Protein AF-A0A1Y2AWW1-F1 (afdb_monomer_lite)

Radius of gyration: 38.5 Å; chains: 1; bounding box: 68×60×125 Å

Organism: NCBI:txid329046

pLDDT: mean 71.38, std 15.57, range [36.16, 94.69]

Foldseek 3Di:
DQQQDPPDPVSLVVVALVVVVVCVVPVVPAAQKKWKAFQLQWIWIWGADPVRWIWTWGDDRQKIFIATADPSRDGDDHTPDIARFPFPCALDGRRSRNNSQCDQSHVQPQNFDQVDQFRKGWGDFAFDPLWTWIKTWHWDQDPRPRGIMIIIGIHTLSVVQVVQQVVQVVPQFDKKKWKAFLQQQATSYIVVGWRQADPVSHGGDHLCRTPDLVSVQVQVVLCVVPNDPDDSSVSSNVQLVQQCPDPPPNGKDWDWDQTPNFIWIWIWHWDADPNTIMIMIMITGPVRVVVVVVVVVVVVVVVVVVVVVVVVVVVVVVVVVVVVVVVVVVVVVVCVVVVPPVVVPPDPPDPPDDDVVVVVVVVVVVVVVVVVVVVVVVVVVVPPPDDD

Secondary structure (DSSP, 8-state):
--SS-TTSHHHHHHHHHHHHHHHHHTGGG--SEEEEE-TT--EEEEEE-TTS-EEEEEEETTEEEEEEE-TTS-EEEEEEEEE---TTSBTTB-TT-HHHHHBTT-TT---B-TT-TT-EEEPPPEEETTEEEEEEEEEEE-TTT--EEEEEEEEEHHHHHHHHHHHHHHSSS-EEEEEEETTT--EEEEESPP--B-TTSSSBPPGGGS--HHHHHHHHHHHHHH-SSS-HHHHHHHHHHHHHH--STTTEEEEEEEETTEEEEEEEEEEEETTEEEEEEEEEEHHHHHHHHHHHHHHHHHHHHHHHHHHHHHHHHHHHHHHHHHHHHHHHHHHHHTT-THHHHS--SS--S--HHHHHHHHHHHHHHHHHHHHHHHHHHHHSS---

Sequence (388 aa):
TNQLSASTPERKNKTMRQMLTLLNHHLDISVDIFYVTVPDGEVNGYTYTVNGTLQLWDQKGLTLSTYNCDGNGYAFGAPVSVTTDEGNKTPQMPGNNHTLDYGIGGMSGTNLNYSDPNSTGMSKIRPWGGRIFKTSVGIAINEVTNEKVIVGADLSMGFLAKQLSDISNTIPSPLFVGVIGAVSGRMLASSPANNLLSADKTRMLDAWELDSIHVLDFSSYLNETYGTQMGYLAKVQNLVADLSAMQVDGGSRFSYRNVGGVDWILKVKSIIYGGKALLLLTYMDLQAFQKQVQETSDRTGYAMLGIILAFVTAGCLFAIVITRQLDVVARQIDMLKNLKFSEVLDKESGVKKRSFVFELAKLQEAFHEMVTVFAKTLKTNQSARPCL

Structure (mmCIF, N/CA/C/O backbone):
data_AF-A0A1Y2AWW1-F1
#
_entry.id   AF-A0A1Y2AWW1-F1
#
loop_
_atom_site.group_PDB
_atom_site.id
_atom_site.type_symbol
_atom_site.label_atom_id
_atom_site.label_alt_id
_atom_site.label_comp_id
_atom_site.label_asym_id
_atom_site.label_entity_id
_atom_site.label_seq_id
_atom_site.pdbx_PDB_ins_code
_atom_site.Cartn_x
_atom_site.Cartn_y
_atom_site.Cartn_z
_atom_site.occupancy
_atom_site.B_iso_or_equiv
_atom_site.auth_seq_id
_atom_site.auth_comp_id
_atom_site.auth_asym_id
_atom_site.auth_atom_id
_atom_site.pdbx_PDB_model_num
ATOM 1 N N . THR A 1 1 ? 41.710 -7.102 -8.813 1.00 47.66 1 THR A N 1
ATOM 2 C CA . THR A 1 1 ? 40.758 -7.761 -9.739 1.00 47.66 1 THR A CA 1
ATOM 3 C C . THR A 1 1 ? 39.355 -7.391 -9.323 1.00 47.66 1 THR A C 1
ATOM 5 O O . THR A 1 1 ? 39.042 -7.511 -8.148 1.00 47.66 1 THR A O 1
ATOM 8 N N . ASN A 1 2 ? 38.553 -6.878 -10.252 1.00 42.34 2 ASN A N 1
ATOM 9 C CA . ASN A 1 2 ? 37.267 -6.241 -9.975 1.00 42.34 2 ASN A CA 1
ATOM 10 C C . ASN A 1 2 ? 36.228 -7.259 -9.452 1.00 42.34 2 ASN A C 1
ATOM 12 O O . ASN A 1 2 ? 35.772 -8.110 -10.216 1.00 42.34 2 ASN A O 1
ATOM 16 N N . GLN A 1 3 ? 35.934 -7.252 -8.146 1.00 41.19 3 GLN A N 1
ATOM 17 C CA . GLN A 1 3 ? 35.200 -8.344 -7.478 1.00 41.19 3 GLN A CA 1
ATOM 18 C C . GLN A 1 3 ? 33.670 -8.199 -7.489 1.00 41.19 3 GLN A C 1
ATOM 20 O O . GLN A 1 3 ? 32.987 -9.136 -7.083 1.00 41.19 3 GLN A O 1
ATOM 25 N N . LEU A 1 4 ? 33.143 -7.066 -7.956 1.00 44.16 4 LEU A N 1
ATOM 26 C CA . LEU A 1 4 ? 31.711 -6.744 -7.954 1.00 44.16 4 LEU A CA 1
ATOM 27 C C . LEU A 1 4 ? 31.228 -6.336 -9.356 1.00 44.16 4 LEU A C 1
ATOM 29 O O . LEU A 1 4 ? 30.537 -5.341 -9.514 1.00 44.16 4 LEU A O 1
ATOM 33 N N . SER A 1 5 ? 31.645 -7.091 -10.372 1.00 45.97 5 SER A N 1
ATOM 34 C CA . SER A 1 5 ? 31.274 -6.888 -11.778 1.00 45.97 5 SER A CA 1
ATOM 35 C C . SER A 1 5 ? 30.227 -7.918 -12.204 1.00 45.97 5 SER A C 1
ATOM 37 O O . SER A 1 5 ? 30.381 -9.100 -11.903 1.00 45.97 5 SER A O 1
ATOM 39 N N . ALA A 1 6 ? 29.207 -7.504 -12.957 1.00 51.00 6 ALA A N 1
ATOM 40 C CA . ALA A 1 6 ? 28.147 -8.383 -13.467 1.00 51.00 6 ALA A CA 1
ATOM 41 C C . ALA A 1 6 ? 28.558 -9.217 -14.701 1.00 51.00 6 ALA A C 1
ATOM 43 O O . ALA A 1 6 ? 27.715 -9.840 -15.342 1.00 51.00 6 ALA A O 1
ATOM 44 N N . SER A 1 7 ? 29.851 -9.262 -15.039 1.00 52.44 7 SER A N 1
ATOM 45 C CA . SER A 1 7 ? 30.352 -9.897 -16.265 1.00 52.44 7 SER A CA 1
ATOM 46 C C . SER A 1 7 ? 30.200 -11.419 -16.313 1.00 52.44 7 SER A C 1
ATOM 48 O O . SER A 1 7 ? 30.356 -12.016 -17.375 1.00 52.44 7 SER A O 1
ATOM 50 N N . THR A 1 8 ? 29.929 -12.062 -15.173 1.00 58.47 8 THR A N 1
ATOM 51 C CA . THR A 1 8 ? 29.796 -13.522 -15.055 1.00 58.47 8 THR A CA 1
ATOM 52 C C . THR A 1 8 ? 28.680 -13.887 -14.071 1.00 58.47 8 THR A C 1
ATOM 54 O O . THR A 1 8 ? 28.479 -13.158 -13.091 1.00 58.47 8 THR A O 1
ATOM 57 N N . PRO A 1 9 ? 27.971 -15.011 -14.282 1.00 54.47 9 PRO A N 1
ATOM 58 C CA . PRO A 1 9 ? 26.944 -15.503 -13.359 1.00 54.47 9 PRO A CA 1
ATOM 59 C C . PRO A 1 9 ? 27.430 -15.648 -11.907 1.00 54.47 9 PRO A C 1
ATOM 61 O O . PRO A 1 9 ? 26.719 -15.286 -10.970 1.00 54.47 9 PRO A O 1
ATOM 64 N N . GLU A 1 10 ? 28.668 -16.105 -11.693 1.00 57.31 10 GLU A N 1
ATOM 65 C CA . GLU A 1 10 ? 29.236 -16.297 -10.354 1.00 57.31 10 GLU A CA 1
ATOM 66 C C . GLU A 1 10 ? 29.357 -14.982 -9.576 1.00 57.31 10 GLU A C 1
ATOM 68 O O . GLU A 1 10 ? 29.098 -14.935 -8.370 1.00 57.31 10 GLU A O 1
ATOM 73 N N . ARG A 1 11 ? 29.734 -13.895 -10.256 1.00 60.41 11 ARG A N 1
ATOM 74 C CA . ARG A 1 11 ? 29.880 -12.584 -9.615 1.00 60.41 11 ARG A CA 1
ATOM 75 C C . ARG A 1 11 ? 28.532 -11.942 -9.306 1.00 60.41 11 ARG A C 1
ATOM 77 O O . ARG A 1 11 ? 28.386 -11.406 -8.210 1.00 60.41 11 ARG A O 1
ATOM 84 N N . LYS A 1 12 ? 27.541 -12.083 -10.198 1.00 56.47 12 LYS A N 1
ATOM 85 C CA . LYS A 1 12 ? 26.146 -11.678 -9.932 1.00 56.47 12 LYS A CA 1
ATOM 86 C C . LYS A 1 12 ? 25.620 -12.348 -8.655 1.00 56.47 12 LYS A C 1
ATOM 88 O O . LYS A 1 12 ? 25.144 -11.671 -7.745 1.00 56.47 12 LYS A O 1
ATOM 93 N N . ASN A 1 13 ? 25.832 -13.660 -8.527 1.00 54.72 13 ASN A N 1
ATOM 94 C CA . ASN A 1 13 ? 25.431 -14.433 -7.349 1.00 54.72 13 ASN A CA 1
ATOM 95 C C . ASN A 1 13 ? 26.113 -13.981 -6.052 1.00 54.72 13 ASN A C 1
ATOM 97 O O . ASN A 1 13 ? 25.472 -13.938 -5.001 1.00 54.72 13 ASN A O 1
ATOM 101 N N . LYS A 1 14 ? 27.403 -13.627 -6.095 1.00 57.53 14 LYS A N 1
ATOM 102 C CA . LYS A 1 14 ? 28.127 -13.141 -4.910 1.00 57.53 14 LYS A CA 1
ATOM 103 C C . LYS A 1 14 ? 27.547 -11.820 -4.394 1.00 57.53 14 LYS A C 1
ATOM 105 O O . LYS A 1 14 ? 27.292 -11.708 -3.196 1.00 57.53 14 LYS A O 1
ATOM 110 N N . THR A 1 15 ? 27.309 -10.857 -5.284 1.00 54.19 15 THR A N 1
ATOM 111 C CA . THR A 1 15 ? 26.721 -9.555 -4.933 1.00 54.19 15 THR A CA 1
ATOM 112 C C . THR A 1 15 ? 25.302 -9.713 -4.384 1.00 54.19 15 THR A C 1
ATOM 114 O O . THR A 1 15 ? 24.985 -9.147 -3.339 1.00 54.19 15 THR A O 1
ATOM 117 N N . MET A 1 16 ? 24.481 -10.565 -5.009 1.00 57.72 16 MET A N 1
ATOM 118 C CA . MET A 1 16 ? 23.129 -10.861 -4.523 1.00 57.72 16 MET A CA 1
ATOM 119 C C . MET A 1 16 ? 23.111 -11.467 -3.118 1.00 57.72 16 MET A C 1
ATOM 121 O O . MET A 1 16 ? 22.308 -11.054 -2.286 1.00 57.72 16 MET A O 1
ATOM 125 N N . ARG A 1 17 ? 24.010 -12.416 -2.820 1.00 59.22 17 ARG A N 1
ATOM 126 C CA . ARG A 1 17 ? 24.103 -13.020 -1.479 1.00 59.22 17 ARG A CA 1
ATOM 127 C C . ARG A 1 17 ? 24.438 -11.986 -0.407 1.00 59.22 17 ARG A C 1
ATOM 129 O O . ARG A 1 17 ? 23.871 -12.031 0.675 1.00 59.22 17 ARG A O 1
ATOM 136 N N . GLN A 1 18 ? 25.337 -11.049 -0.701 1.00 55.97 18 GLN A N 1
ATOM 137 C CA . GLN A 1 18 ? 25.715 -10.002 0.253 1.00 55.97 18 GLN A CA 1
ATOM 138 C C . GLN A 1 18 ? 24.551 -9.048 0.550 1.00 55.97 18 GLN A C 1
ATOM 140 O O . GLN A 1 18 ? 24.323 -8.707 1.709 1.00 55.97 18 GLN A O 1
ATOM 145 N N . MET A 1 19 ? 23.781 -8.673 -0.475 1.00 53.44 19 MET A N 1
ATOM 146 C CA . MET A 1 19 ? 22.587 -7.837 -0.313 1.00 53.44 19 MET A CA 1
ATOM 147 C C . MET A 1 19 ? 21.456 -8.577 0.419 1.00 53.44 19 MET A C 1
ATOM 149 O O . MET A 1 19 ? 20.794 -7.984 1.267 1.00 53.44 19 MET A O 1
ATOM 153 N N . LEU A 1 20 ? 21.286 -9.883 0.178 1.00 55.97 20 LEU A N 1
ATOM 154 C CA . LEU A 1 20 ? 20.327 -10.712 0.914 1.00 55.97 20 LEU A CA 1
ATOM 155 C C . LEU A 1 20 ? 20.684 -10.830 2.401 1.00 55.97 20 LEU A C 1
ATOM 157 O O . LEU A 1 20 ? 19.805 -10.700 3.247 1.00 55.97 20 LEU A O 1
ATOM 161 N N . THR A 1 21 ? 21.959 -11.046 2.739 1.00 54.44 21 THR A N 1
ATOM 162 C CA . THR A 1 21 ? 22.403 -11.100 4.142 1.00 54.44 21 THR A CA 1
ATOM 163 C C . THR A 1 21 ? 22.095 -9.796 4.877 1.00 54.44 21 THR A C 1
ATOM 165 O O . THR A 1 21 ? 21.658 -9.835 6.026 1.00 54.44 21 THR A O 1
ATOM 168 N N . LEU A 1 22 ? 22.271 -8.649 4.213 1.00 51.09 22 LEU A N 1
ATOM 169 C CA . LEU A 1 22 ? 21.924 -7.340 4.769 1.00 51.09 22 LEU A CA 1
ATOM 170 C C . LEU A 1 22 ? 20.410 -7.199 4.992 1.00 51.09 22 LEU A C 1
ATOM 172 O O . LEU A 1 22 ? 19.985 -6.712 6.035 1.00 51.09 22 LEU A O 1
ATOM 176 N N . LEU A 1 23 ? 19.593 -7.677 4.051 1.00 50.53 23 LEU A N 1
ATOM 177 C CA . LEU A 1 23 ? 18.135 -7.660 4.172 1.00 50.53 23 LEU A CA 1
ATOM 178 C C . LEU A 1 23 ? 17.633 -8.583 5.292 1.00 50.53 23 LEU A C 1
ATOM 180 O O . LEU A 1 23 ? 16.772 -8.184 6.066 1.00 50.53 23 LEU A O 1
ATOM 184 N N . ASN A 1 24 ? 18.223 -9.775 5.429 1.00 52.03 24 ASN A N 1
ATOM 185 C CA . ASN A 1 24 ? 17.940 -10.695 6.534 1.00 52.03 24 ASN A CA 1
ATOM 186 C C . ASN A 1 24 ? 18.280 -10.072 7.902 1.00 52.03 24 ASN A C 1
ATOM 188 O O . ASN A 1 24 ? 17.609 -10.332 8.896 1.00 52.03 24 ASN A O 1
ATOM 192 N N . HIS A 1 25 ? 19.318 -9.233 7.955 1.00 47.97 25 HIS A N 1
ATOM 193 C CA . HIS A 1 25 ? 19.727 -8.535 9.173 1.00 47.97 25 HIS A CA 1
ATOM 194 C C . HIS A 1 25 ? 18.792 -7.375 9.560 1.00 47.97 25 HIS A C 1
ATOM 196 O O . HIS A 1 25 ? 18.709 -7.038 10.736 1.00 47.97 25 HIS A O 1
ATOM 202 N N . HIS A 1 26 ? 18.073 -6.799 8.592 1.00 50.28 26 HIS A N 1
ATOM 203 C CA . HIS A 1 26 ? 17.179 -5.647 8.762 1.00 50.28 26 HIS A CA 1
ATOM 204 C C . HIS A 1 26 ? 15.711 -5.988 8.455 1.00 50.28 26 HIS A C 1
ATOM 206 O O . HIS A 1 26 ? 14.955 -5.147 7.963 1.00 50.28 26 HIS A O 1
ATOM 212 N N . LEU A 1 27 ? 15.303 -7.240 8.704 1.00 52.34 27 LEU A N 1
ATOM 213 C CA . LEU A 1 27 ? 13.955 -7.722 8.385 1.00 52.34 27 LEU A CA 1
ATOM 214 C C . LEU A 1 27 ? 12.847 -6.898 9.053 1.00 52.34 27 LEU A C 1
ATOM 216 O O . LEU A 1 27 ? 11.768 -6.733 8.487 1.00 52.34 27 LEU A O 1
ATOM 220 N N . ASP A 1 28 ? 13.135 -6.346 10.227 1.00 43.84 28 ASP A N 1
ATOM 221 C CA . ASP A 1 28 ? 12.260 -5.502 11.039 1.00 43.84 28 ASP A CA 1
ATOM 222 C C . ASP A 1 28 ? 11.876 -4.170 10.374 1.00 43.84 28 ASP A C 1
ATOM 224 O O . ASP A 1 28 ? 10.830 -3.606 10.689 1.00 43.84 28 ASP A O 1
ATOM 228 N N . ILE A 1 29 ? 12.683 -3.695 9.424 1.00 43.72 29 ILE A N 1
ATOM 229 C CA . ILE A 1 29 ? 12.462 -2.447 8.675 1.00 43.72 29 ILE A CA 1
ATOM 230 C C . ILE A 1 29 ? 12.348 -2.675 7.160 1.00 43.72 29 ILE A C 1
ATOM 232 O O . ILE A 1 29 ? 12.337 -1.720 6.380 1.00 43.72 29 ILE A O 1
ATOM 236 N N . SER A 1 30 ? 12.306 -3.938 6.731 1.00 50.59 30 SER A N 1
ATOM 237 C CA . SER A 1 30 ? 12.472 -4.307 5.327 1.00 50.59 30 SER A CA 1
ATOM 238 C C . SER A 1 30 ? 11.196 -4.173 4.490 1.00 50.59 30 SER A C 1
ATOM 240 O O . SER A 1 30 ? 10.072 -4.398 4.934 1.00 50.59 30 SER A O 1
ATOM 242 N N . VAL A 1 31 ? 11.414 -3.772 3.241 1.00 59.28 31 VAL A N 1
ATOM 243 C CA . VAL A 1 31 ? 10.439 -3.700 2.148 1.00 59.28 31 VAL A CA 1
ATOM 244 C C . VAL A 1 31 ? 10.227 -5.093 1.529 1.00 59.28 31 VAL A C 1
ATOM 246 O O . VAL A 1 31 ? 11.100 -5.953 1.634 1.00 59.28 31 VAL A O 1
ATOM 249 N N . ASP A 1 32 ? 9.100 -5.338 0.852 1.00 63.84 32 ASP A N 1
ATOM 250 C CA . ASP A 1 32 ? 8.760 -6.681 0.336 1.00 63.84 32 ASP A CA 1
ATOM 251 C C . ASP A 1 32 ? 9.650 -7.154 -0.815 1.00 63.84 32 ASP A C 1
ATOM 253 O O . ASP A 1 32 ? 9.656 -8.345 -1.143 1.00 63.84 32 ASP A O 1
ATOM 257 N N . ILE A 1 33 ? 10.337 -6.223 -1.478 1.00 72.75 33 ILE A N 1
ATOM 258 C CA . ILE A 1 33 ? 11.240 -6.512 -2.588 1.00 72.75 33 ILE A CA 1
ATOM 259 C C . ILE A 1 33 ? 12.457 -5.618 -2.482 1.00 72.75 33 ILE A C 1
ATOM 261 O O . ILE A 1 33 ? 12.336 -4.403 -2.322 1.00 72.75 33 ILE A O 1
ATOM 265 N N . PHE A 1 34 ? 13.616 -6.221 -2.691 1.00 70.25 34 PHE A N 1
ATOM 266 C CA . PHE A 1 34 ? 14.835 -5.510 -3.020 1.00 70.25 34 PHE A CA 1
ATOM 267 C C . PHE A 1 34 ? 15.403 -6.081 -4.314 1.00 70.25 34 PHE A C 1
ATOM 269 O O . PHE A 1 34 ? 15.515 -7.302 -4.461 1.00 70.25 34 PHE A O 1
ATOM 276 N N . TYR A 1 35 ? 15.780 -5.214 -5.247 1.00 72.50 35 TYR A N 1
ATOM 277 C CA . TYR A 1 35 ? 16.356 -5.649 -6.511 1.00 72.50 35 TYR A CA 1
ATOM 278 C C . TYR A 1 35 ? 17.385 -4.657 -7.047 1.00 72.50 35 TYR A C 1
ATOM 280 O O . TYR A 1 35 ? 17.417 -3.478 -6.691 1.00 72.50 35 TYR A O 1
ATOM 288 N N . VAL A 1 36 ? 18.222 -5.159 -7.945 1.00 69.81 36 VAL A N 1
ATOM 289 C CA . VAL A 1 36 ? 19.193 -4.384 -8.703 1.00 69.81 36 VAL A CA 1
ATOM 290 C C . VAL A 1 36 ? 18.906 -4.563 -10.185 1.00 69.81 36 VAL A C 1
ATOM 292 O O . VAL A 1 36 ? 18.670 -5.680 -10.647 1.00 69.81 36 VAL A O 1
ATOM 295 N N . THR A 1 37 ? 18.953 -3.463 -10.929 1.00 73.75 37 THR A N 1
ATOM 296 C CA . THR A 1 37 ? 18.946 -3.475 -12.392 1.00 73.75 37 THR A CA 1
ATOM 297 C C . THR A 1 37 ? 20.300 -3.009 -12.909 1.00 73.75 37 THR A C 1
ATOM 299 O O . THR A 1 37 ? 20.827 -1.981 -12.475 1.00 73.75 37 THR A O 1
ATOM 302 N N . VAL A 1 38 ? 20.873 -3.766 -13.838 1.00 69.81 38 VAL A N 1
ATOM 303 C CA . VAL A 1 38 ? 22.119 -3.403 -14.533 1.00 69.81 38 VAL A CA 1
ATOM 304 C C . VAL A 1 38 ? 21.813 -2.648 -15.832 1.00 69.81 38 VAL A C 1
ATOM 306 O O . VAL A 1 38 ? 20.698 -2.770 -16.334 1.00 69.81 38 VAL A O 1
ATOM 309 N N . PRO A 1 39 ? 22.768 -1.898 -16.416 1.00 60.31 39 PRO A N 1
ATOM 310 C CA . PRO A 1 39 ? 22.520 -1.078 -17.607 1.00 60.31 39 PRO A CA 1
ATOM 311 C C . PRO A 1 39 ? 21.840 -1.806 -18.778 1.00 60.31 39 PRO A C 1
ATOM 313 O O . PRO A 1 39 ? 20.981 -1.212 -19.426 1.00 60.31 39 PRO A O 1
ATOM 316 N N . ASP A 1 40 ? 22.116 -3.099 -18.981 1.00 64.19 40 ASP A N 1
ATOM 317 C CA . ASP A 1 40 ? 21.489 -3.921 -20.033 1.00 64.19 40 ASP A CA 1
ATOM 318 C C . ASP A 1 40 ? 20.005 -4.268 -19.775 1.00 64.19 40 ASP A C 1
ATOM 320 O O . ASP A 1 40 ? 19.351 -4.887 -20.612 1.00 64.19 40 ASP A O 1
ATOM 324 N N . GLY A 1 41 ? 19.446 -3.844 -18.638 1.00 68.94 41 GLY A N 1
ATOM 325 C CA . GLY A 1 41 ? 18.030 -3.983 -18.302 1.00 68.94 41 GLY A CA 1
ATOM 326 C C . GLY A 1 41 ? 17.680 -5.238 -17.513 1.00 68.94 41 GLY A C 1
ATOM 327 O O . GLY A 1 41 ? 16.508 -5.420 -17.193 1.00 68.94 41 GLY A O 1
ATOM 328 N N . GLU A 1 42 ? 18.664 -6.074 -17.174 1.00 80.69 42 GLU A N 1
ATOM 329 C CA . GLU A 1 42 ? 18.438 -7.284 -16.381 1.00 80.69 42 GLU A CA 1
ATOM 330 C C . GLU A 1 42 ? 18.131 -6.938 -14.921 1.00 80.69 42 GLU A C 1
ATOM 332 O O . GLU A 1 42 ? 18.872 -6.174 -14.295 1.00 80.69 42 GLU A O 1
ATOM 337 N N . VAL A 1 43 ? 17.076 -7.538 -14.365 1.00 81.44 43 VAL A N 1
ATOM 338 C CA . VAL A 1 43 ? 16.746 -7.455 -12.939 1.00 81.44 43 VAL A CA 1
ATOM 339 C C . VAL A 1 43 ? 17.219 -8.686 -12.171 1.00 81.44 43 VAL A C 1
ATOM 341 O O . VAL A 1 43 ? 17.101 -9.820 -12.627 1.00 81.44 43 VAL A O 1
ATOM 344 N N . ASN A 1 44 ? 17.756 -8.452 -10.979 1.00 77.50 44 ASN A N 1
ATOM 345 C CA . ASN A 1 44 ? 18.185 -9.484 -10.047 1.00 77.50 44 ASN A CA 1
ATOM 346 C C . ASN A 1 44 ? 17.792 -9.058 -8.634 1.00 77.50 44 ASN A C 1
ATOM 348 O O . ASN A 1 44 ? 18.112 -7.944 -8.219 1.00 77.50 44 ASN A O 1
ATOM 352 N N . GLY A 1 45 ? 17.089 -9.901 -7.887 1.00 77.75 45 GLY A N 1
ATOM 353 C CA . GLY A 1 45 ? 16.575 -9.487 -6.585 1.00 77.75 45 GLY A CA 1
ATOM 354 C C . GLY A 1 45 ? 15.804 -10.563 -5.851 1.00 77.75 45 GLY A C 1
ATOM 355 O O . GLY A 1 45 ? 15.709 -11.699 -6.302 1.00 77.75 45 GLY A O 1
ATOM 356 N N . TYR A 1 46 ? 15.243 -10.187 -4.710 1.00 75.75 46 TYR A N 1
ATOM 357 C CA . TYR A 1 46 ? 14.424 -11.071 -3.898 1.00 75.75 46 TYR A CA 1
ATOM 358 C C . TYR A 1 46 ? 13.110 -10.402 -3.538 1.00 75.75 46 TYR A C 1
ATOM 360 O O . TYR A 1 46 ? 13.059 -9.193 -3.315 1.00 75.75 46 TYR A O 1
ATOM 368 N N . THR A 1 47 ? 12.066 -11.214 -3.425 1.00 77.62 47 THR A N 1
ATOM 369 C CA . THR A 1 47 ? 10.767 -10.800 -2.906 1.00 77.62 47 THR A CA 1
ATOM 370 C C . THR A 1 47 ? 10.264 -11.769 -1.852 1.00 77.62 47 THR A C 1
ATOM 372 O O . THR A 1 47 ? 10.435 -12.982 -1.980 1.00 77.62 47 THR A O 1
ATOM 375 N N . TYR A 1 48 ? 9.583 -11.251 -0.836 1.00 73.38 48 TYR A N 1
ATOM 376 C CA . TYR A 1 48 ? 8.756 -12.077 0.030 1.00 73.38 48 TYR A CA 1
ATOM 377 C C . TYR A 1 48 ? 7.353 -12.236 -0.540 1.00 73.38 48 TYR A C 1
ATOM 379 O O . TYR A 1 48 ? 6.706 -11.300 -1.018 1.00 73.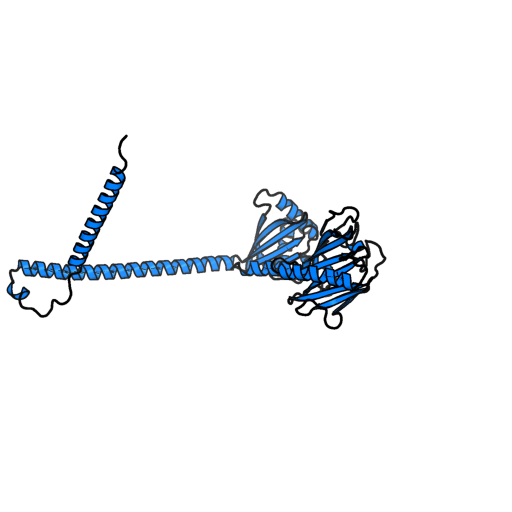38 48 TYR A O 1
ATOM 387 N N . THR A 1 49 ? 6.840 -13.460 -0.479 1.00 70.06 49 THR A N 1
ATOM 388 C CA . THR A 1 49 ? 5.443 -13.718 -0.788 1.00 70.06 49 THR A CA 1
ATOM 389 C C . THR A 1 49 ? 4.525 -13.251 0.341 1.00 70.06 49 THR A C 1
ATOM 391 O O . THR A 1 49 ? 4.966 -13.067 1.469 1.00 70.06 49 THR A O 1
ATOM 394 N N . VAL A 1 50 ? 3.222 -13.123 0.065 1.00 58.12 50 VAL A N 1
ATOM 395 C CA . VAL A 1 50 ? 2.203 -12.816 1.094 1.00 58.12 50 VAL A CA 1
ATOM 396 C C . VAL A 1 50 ? 2.222 -13.814 2.258 1.00 58.12 50 VAL A C 1
ATOM 398 O O . VAL A 1 50 ? 1.866 -13.461 3.376 1.00 58.12 50 VAL A O 1
ATOM 401 N N . ASN A 1 51 ? 2.678 -15.041 1.999 1.00 64.56 51 ASN A N 1
ATOM 402 C CA . ASN A 1 51 ? 2.785 -16.110 2.989 1.00 64.56 51 ASN A CA 1
ATOM 403 C C . ASN A 1 51 ? 4.164 -16.147 3.678 1.00 64.56 51 ASN A C 1
ATOM 405 O O . ASN A 1 51 ? 4.456 -17.089 4.406 1.00 64.56 51 ASN A O 1
ATOM 409 N N . GLY A 1 52 ? 5.035 -15.168 3.415 1.00 67.31 52 GLY A N 1
ATOM 410 C CA . GLY A 1 52 ? 6.386 -15.095 3.975 1.00 67.31 52 GLY A CA 1
ATOM 411 C C . GLY A 1 52 ? 7.422 -15.994 3.291 1.00 67.31 52 GLY A C 1
ATOM 412 O O . GLY A 1 52 ? 8.565 -16.038 3.729 1.00 67.31 52 GLY A O 1
ATOM 413 N N . THR A 1 53 ? 7.077 -16.699 2.209 1.00 76.69 53 THR A N 1
ATOM 414 C CA . THR A 1 53 ? 8.058 -17.470 1.420 1.00 76.69 53 THR A CA 1
ATOM 415 C C . THR A 1 53 ? 8.945 -16.531 0.612 1.00 76.69 53 THR A C 1
ATOM 417 O O . THR A 1 53 ? 8.417 -15.679 -0.097 1.00 76.69 53 THR A O 1
ATOM 420 N N . LEU A 1 54 ? 10.262 -16.705 0.679 1.00 78.81 54 LEU A N 1
ATOM 421 C CA . LEU A 1 54 ? 11.227 -15.948 -0.114 1.00 78.81 54 LEU A CA 1
ATOM 422 C C . LEU A 1 54 ? 11.272 -16.468 -1.561 1.00 78.81 54 LEU A C 1
ATOM 424 O O . LEU A 1 54 ? 11.268 -17.679 -1.793 1.00 78.81 54 LEU A O 1
ATOM 428 N N . GLN A 1 55 ? 11.333 -15.557 -2.526 1.00 84.94 55 GLN A N 1
ATOM 429 C CA . GLN A 1 55 ? 11.507 -15.859 -3.942 1.00 84.94 55 GLN A CA 1
ATOM 430 C C . GLN A 1 55 ? 12.660 -15.052 -4.536 1.00 84.94 55 GLN A C 1
ATOM 432 O O . GLN A 1 55 ? 12.811 -13.871 -4.233 1.00 84.94 55 GLN A O 1
ATOM 437 N N . LEU A 1 56 ? 13.443 -15.692 -5.402 1.00 85.00 56 LEU A N 1
ATOM 438 C CA . LEU A 1 56 ? 14.528 -15.087 -6.168 1.00 85.00 56 LEU A CA 1
ATOM 439 C C . LEU A 1 56 ? 14.014 -14.675 -7.546 1.00 85.00 56 LEU A C 1
ATOM 441 O O . LEU A 1 56 ? 13.353 -15.466 -8.220 1.00 85.00 56 LEU A O 1
ATOM 445 N N . TRP A 1 57 ? 14.370 -13.473 -7.980 1.00 84.94 57 TRP A N 1
ATOM 446 C CA . TRP A 1 57 ? 14.252 -13.015 -9.360 1.00 84.94 57 TRP A CA 1
ATOM 447 C C . TRP A 1 57 ? 15.622 -13.036 -10.008 1.00 84.94 57 TRP A C 1
ATOM 449 O O . TRP A 1 57 ? 16.558 -12.413 -9.504 1.00 84.94 57 TRP A O 1
ATOM 459 N N . ASP A 1 58 ? 15.711 -13.740 -11.126 1.00 84.94 58 ASP A N 1
ATOM 460 C CA . ASP A 1 58 ? 16.915 -13.836 -11.935 1.00 84.94 58 ASP A CA 1
ATOM 461 C C . ASP A 1 58 ? 16.538 -13.601 -13.395 1.00 84.94 58 ASP A C 1
ATOM 463 O O . ASP A 1 58 ? 15.675 -14.290 -13.954 1.00 84.94 58 ASP A O 1
ATOM 467 N N . GLN A 1 59 ? 17.163 -12.596 -13.999 1.00 83.69 59 GLN A N 1
ATOM 468 C CA . GLN A 1 59 ? 16.984 -12.271 -15.401 1.00 83.69 59 GLN A CA 1
ATOM 469 C C . GLN A 1 59 ? 18.273 -12.510 -16.171 1.00 83.69 59 GLN A C 1
ATOM 471 O O . GLN A 1 59 ? 19.337 -11.981 -15.842 1.00 83.69 59 GLN A O 1
ATOM 476 N N . LYS A 1 60 ? 18.135 -13.249 -17.272 1.00 78.88 60 LYS A N 1
ATOM 477 C CA . LYS A 1 60 ? 19.192 -13.455 -18.257 1.00 78.88 60 LYS A CA 1
ATOM 478 C C . LYS A 1 60 ? 18.710 -12.967 -19.616 1.00 78.88 60 LYS A C 1
ATOM 480 O O . LYS A 1 60 ? 17.767 -13.525 -20.186 1.00 78.88 60 LYS A O 1
ATOM 485 N N . GLY A 1 61 ? 19.351 -11.924 -20.141 1.00 79.19 61 GLY A N 1
ATOM 486 C CA . GLY A 1 61 ? 18.849 -11.213 -21.314 1.00 79.19 61 GLY A CA 1
ATOM 487 C C . GLY A 1 61 ? 17.443 -10.667 -21.050 1.00 79.19 61 GLY A C 1
ATOM 488 O O . GLY A 1 61 ? 17.240 -9.907 -20.112 1.00 79.19 61 GLY A O 1
ATOM 489 N N . LEU A 1 62 ? 16.458 -11.080 -21.849 1.00 80.81 62 LEU A N 1
ATOM 490 C CA . LEU A 1 62 ? 15.051 -10.672 -21.698 1.00 80.81 62 LEU A CA 1
ATOM 491 C C . LEU A 1 62 ? 14.186 -11.732 -21.001 1.00 80.81 62 LEU A C 1
ATOM 493 O O . LEU A 1 62 ? 12.982 -11.546 -20.863 1.00 80.81 62 LEU A O 1
ATOM 497 N N . THR A 1 63 ? 14.776 -12.847 -20.558 1.00 85.75 63 THR A N 1
ATOM 498 C CA . THR A 1 63 ? 14.048 -13.897 -19.833 1.00 85.75 63 THR A CA 1
ATOM 499 C C . THR A 1 63 ? 14.143 -13.654 -18.334 1.00 85.75 63 THR A C 1
ATOM 501 O O . THR A 1 63 ? 15.203 -13.871 -17.746 1.00 85.75 63 THR A O 1
ATOM 504 N N . LEU A 1 64 ? 13.041 -13.226 -17.719 1.00 87.25 64 LEU A N 1
ATOM 505 C CA . LEU A 1 64 ? 12.905 -13.085 -16.272 1.00 87.25 64 LEU A CA 1
ATOM 506 C C . LEU A 1 64 ? 12.309 -14.366 -15.687 1.00 87.25 64 LEU A C 1
ATOM 508 O O . LEU A 1 64 ? 11.212 -14.777 -16.064 1.00 87.25 64 LEU A O 1
ATOM 512 N N . SER A 1 65 ? 13.028 -14.981 -14.753 1.00 88.75 65 SER A N 1
ATOM 513 C CA . SER A 1 65 ? 12.596 -16.175 -14.029 1.00 88.75 65 SER A CA 1
ATOM 514 C C . SER A 1 65 ? 12.452 -15.882 -12.538 1.00 88.75 65 SER A C 1
ATOM 516 O O . SER A 1 65 ? 13.280 -15.196 -11.939 1.00 88.75 65 SER A O 1
ATOM 518 N N . THR A 1 66 ? 11.410 -16.434 -11.923 1.00 88.81 66 THR A N 1
ATOM 519 C CA . THR A 1 66 ? 11.181 -16.368 -10.476 1.00 88.81 66 THR A CA 1
ATOM 520 C C . THR A 1 66 ? 11.273 -17.765 -9.884 1.00 88.81 66 THR A C 1
ATOM 522 O O . THR A 1 66 ? 10.639 -18.685 -10.394 1.00 88.81 66 THR A O 1
ATOM 525 N N . TYR A 1 67 ? 12.018 -17.930 -8.795 1.00 89.12 67 TYR A N 1
ATOM 526 C CA . TYR A 1 67 ? 12.229 -19.208 -8.110 1.00 89.12 67 TYR A CA 1
ATOM 527 C C . TYR A 1 67 ? 11.812 -19.103 -6.648 1.00 89.12 67 TYR A C 1
ATOM 529 O O . TYR A 1 67 ? 11.991 -18.053 -6.040 1.00 89.12 67 TYR A O 1
ATOM 537 N N . ASN A 1 68 ? 11.307 -20.187 -6.060 1.00 88.81 68 ASN A N 1
ATOM 538 C CA . ASN A 1 68 ? 11.200 -20.267 -4.602 1.00 88.81 68 ASN A CA 1
ATOM 539 C C . ASN A 1 68 ? 12.593 -20.466 -3.993 1.00 88.81 68 ASN A C 1
ATOM 541 O O . ASN A 1 68 ? 13.436 -21.138 -4.592 1.00 88.81 68 ASN A O 1
ATOM 545 N N . CYS A 1 69 ? 12.817 -19.906 -2.804 1.00 83.44 69 CYS A N 1
ATOM 546 C CA . CYS A 1 69 ? 14.087 -20.007 -2.092 1.00 83.44 69 CYS A CA 1
ATOM 547 C C . CYS A 1 69 ? 14.007 -20.885 -0.842 1.00 83.44 69 CYS A C 1
ATOM 549 O O . CYS A 1 69 ? 13.000 -20.888 -0.132 1.00 83.44 69 CYS A O 1
ATOM 551 N N . ASP A 1 70 ? 15.091 -21.606 -0.562 1.00 78.25 70 ASP A N 1
ATOM 552 C CA . ASP A 1 70 ? 15.268 -22.340 0.686 1.00 78.25 70 ASP A CA 1
ATOM 553 C C . ASP A 1 70 ? 15.535 -21.379 1.863 1.00 78.25 70 ASP A C 1
ATOM 555 O O . ASP A 1 70 ? 15.631 -20.160 1.696 1.00 78.25 70 ASP A O 1
ATOM 559 N N . GLY A 1 71 ? 15.679 -21.923 3.076 1.00 69.25 71 GLY A N 1
ATOM 560 C CA . GLY A 1 71 ? 15.957 -21.126 4.279 1.00 69.25 71 GLY A CA 1
ATOM 561 C C . GLY A 1 71 ? 17.295 -20.370 4.262 1.00 69.25 71 GLY A C 1
ATOM 562 O O . GLY A 1 71 ? 17.515 -19.520 5.118 1.00 69.25 71 GLY A O 1
ATOM 563 N N . ASN A 1 72 ? 18.175 -20.651 3.295 1.00 69.19 72 ASN A N 1
ATOM 564 C CA . ASN A 1 72 ? 19.438 -19.943 3.082 1.00 69.19 72 ASN A CA 1
ATOM 565 C C . ASN A 1 72 ? 19.352 -18.922 1.934 1.00 69.19 72 ASN A C 1
ATOM 567 O O . ASN A 1 72 ? 20.348 -18.266 1.622 1.00 69.19 72 ASN A O 1
ATOM 571 N N . GLY A 1 73 ? 18.191 -18.798 1.286 1.00 68.00 73 GLY A N 1
ATOM 572 C CA . GLY A 1 73 ? 17.976 -17.903 0.156 1.00 68.00 73 GLY A CA 1
ATOM 573 C C . GLY A 1 73 ? 18.360 -18.471 -1.206 1.00 68.00 73 GLY A C 1
ATOM 574 O O . GLY A 1 73 ? 18.325 -17.731 -2.187 1.00 68.00 73 GLY A O 1
ATOM 575 N N . TYR A 1 74 ? 18.713 -19.754 -1.310 1.00 76.94 74 TYR A N 1
ATOM 576 C CA . TYR A 1 74 ? 19.039 -20.366 -2.597 1.00 76.94 74 TYR A CA 1
ATOM 577 C C . TYR A 1 74 ? 17.789 -20.807 -3.337 1.00 76.94 74 TYR A C 1
ATOM 579 O O . TYR A 1 74 ? 16.899 -21.417 -2.751 1.00 76.94 74 TYR A O 1
ATOM 587 N N . ALA A 1 75 ? 17.757 -20.543 -4.643 1.00 83.94 75 ALA A N 1
ATOM 588 C CA . ALA A 1 75 ? 16.711 -21.051 -5.514 1.00 83.94 75 ALA A CA 1
ATOM 589 C C . ALA A 1 75 ? 16.645 -22.584 -5.444 1.00 83.94 75 ALA A C 1
ATOM 591 O O . ALA A 1 75 ? 17.669 -23.262 -5.564 1.00 83.94 75 ALA A O 1
ATOM 592 N N . PHE A 1 76 ? 15.440 -23.126 -5.288 1.00 83.69 76 PHE A N 1
ATOM 593 C CA . PHE A 1 76 ? 15.194 -24.561 -5.333 1.00 83.69 76 PHE A CA 1
ATOM 594 C C . PHE A 1 76 ? 14.000 -24.886 -6.234 1.00 83.69 76 PHE A C 1
ATOM 596 O O . PHE A 1 76 ? 13.005 -24.162 -6.284 1.00 83.69 76 PHE A O 1
ATOM 603 N N . GLY A 1 77 ? 14.097 -26.020 -6.929 1.00 86.88 77 GLY A N 1
ATOM 604 C CA . GLY A 1 77 ? 13.066 -26.483 -7.854 1.00 86.88 77 GLY A CA 1
ATOM 605 C C . GLY A 1 77 ? 13.021 -25.714 -9.179 1.00 86.88 77 GLY A C 1
ATOM 606 O O . GLY A 1 77 ? 13.933 -24.968 -9.533 1.00 86.88 77 GLY A O 1
ATOM 607 N N . ALA A 1 78 ? 11.954 -25.958 -9.938 1.00 90.31 78 ALA A N 1
ATOM 608 C CA . ALA A 1 78 ? 11.670 -25.261 -11.188 1.00 90.31 78 ALA A CA 1
ATOM 609 C C . ALA A 1 78 ? 11.182 -23.821 -10.922 1.00 90.31 78 ALA A C 1
ATOM 611 O O . ALA A 1 78 ? 10.624 -23.560 -9.850 1.00 90.31 78 ALA A O 1
ATOM 612 N N . PRO A 1 79 ? 11.353 -22.889 -11.880 1.00 89.56 79 PRO A N 1
ATOM 613 C CA . PRO A 1 79 ? 10.842 -21.535 -11.724 1.00 89.56 79 PRO A CA 1
ATOM 614 C C . PRO A 1 79 ? 9.317 -21.545 -11.580 1.00 89.56 79 PRO A C 1
ATOM 616 O O . PRO A 1 79 ? 8.610 -22.249 -12.301 1.00 89.56 79 PRO A O 1
ATOM 619 N N . VAL A 1 80 ? 8.808 -20.735 -10.653 1.00 89.06 80 VAL A N 1
ATOM 620 C CA . VAL A 1 80 ? 7.368 -20.540 -10.430 1.00 89.06 80 VAL A CA 1
ATOM 621 C C . VAL A 1 80 ? 6.735 -19.648 -11.495 1.00 89.06 80 VAL A C 1
ATOM 623 O O . VAL A 1 80 ? 5.539 -19.755 -11.753 1.00 89.06 80 VAL A O 1
ATOM 626 N N . SER A 1 81 ? 7.526 -18.783 -12.128 1.00 87.25 81 SER A N 1
ATOM 627 C CA . SER A 1 81 ? 7.111 -18.009 -13.295 1.00 87.25 81 SER A CA 1
ATOM 628 C C . SER A 1 81 ? 8.301 -17.697 -14.187 1.00 87.25 81 SER A C 1
ATOM 630 O O . SER A 1 81 ? 9.398 -17.439 -13.694 1.00 87.25 81 SER A O 1
ATOM 632 N N . VAL A 1 82 ? 8.060 -17.683 -15.496 1.00 88.25 82 VAL A N 1
ATOM 633 C CA . VAL A 1 82 ? 9.030 -17.276 -16.515 1.00 88.25 82 VAL A CA 1
ATOM 634 C C . VAL A 1 82 ? 8.331 -16.332 -17.486 1.00 88.25 82 VAL A C 1
ATOM 636 O O . VAL A 1 82 ? 7.224 -16.620 -17.940 1.00 88.25 82 VAL A O 1
ATOM 639 N N . THR A 1 83 ? 8.961 -15.203 -17.791 1.00 86.75 83 THR A N 1
ATOM 640 C CA . THR A 1 83 ? 8.464 -14.191 -18.731 1.00 86.75 83 THR A CA 1
ATOM 641 C C . THR A 1 83 ? 9.584 -13.820 -19.705 1.00 86.75 83 THR A C 1
ATOM 643 O O . THR A 1 83 ? 10.743 -13.715 -19.310 1.00 86.75 83 THR A O 1
ATOM 646 N N . THR A 1 84 ? 9.246 -13.635 -20.982 1.00 87.12 84 THR A N 1
ATOM 647 C CA . THR A 1 84 ? 10.202 -13.358 -22.072 1.00 87.12 84 THR A CA 1
ATOM 648 C C . THR A 1 84 ? 9.762 -12.169 -22.930 1.00 87.12 84 THR A C 1
ATOM 650 O O . THR A 1 84 ? 9.943 -12.181 -24.144 1.00 87.12 84 THR A O 1
ATOM 653 N N . ASP A 1 85 ? 9.100 -11.179 -22.328 1.00 86.38 85 ASP A N 1
ATOM 654 C CA . ASP A 1 85 ? 8.589 -10.019 -23.059 1.00 86.38 85 ASP A CA 1
ATOM 655 C C . ASP A 1 85 ? 9.742 -9.118 -23.521 1.00 86.38 85 ASP A C 1
ATOM 657 O O . ASP A 1 85 ? 10.482 -8.559 -22.711 1.00 86.38 85 ASP A O 1
ATOM 661 N N . GLU A 1 86 ? 9.903 -8.971 -24.833 1.00 82.94 86 GLU A N 1
ATOM 662 C CA . GLU A 1 86 ? 10.945 -8.127 -25.421 1.00 82.94 86 GLU A CA 1
ATOM 663 C C . GLU A 1 86 ? 10.503 -6.670 -25.628 1.00 82.94 86 GLU A C 1
ATOM 665 O O . GLU A 1 86 ? 11.340 -5.796 -25.880 1.00 82.94 86 GLU A O 1
ATOM 670 N N . GLY A 1 87 ? 9.198 -6.391 -25.532 1.00 86.00 87 GLY A N 1
ATOM 671 C CA . GLY A 1 87 ? 8.631 -5.093 -25.881 1.00 86.00 87 GLY A CA 1
ATOM 672 C C . GLY A 1 87 ? 8.981 -4.666 -27.313 1.00 86.00 87 GLY A C 1
ATOM 673 O O . GLY A 1 87 ? 9.046 -5.478 -28.234 1.00 86.00 87 GLY A O 1
ATOM 674 N N . ASN A 1 88 ? 9.220 -3.367 -27.513 1.00 88.81 88 ASN A N 1
ATOM 675 C CA . ASN A 1 88 ? 9.714 -2.809 -28.781 1.00 88.81 88 ASN A CA 1
ATOM 676 C C . ASN A 1 88 ? 11.049 -2.053 -28.622 1.00 88.81 88 ASN A C 1
ATOM 678 O O . ASN A 1 88 ? 11.428 -1.279 -29.502 1.00 88.81 88 ASN A O 1
ATOM 682 N N . LYS A 1 89 ? 11.749 -2.261 -27.496 1.00 84.19 89 LYS A N 1
ATOM 683 C CA . LYS A 1 89 ? 13.016 -1.592 -27.143 1.00 84.19 89 LYS A CA 1
ATOM 684 C C . LYS A 1 89 ? 12.912 -0.065 -27.004 1.00 84.19 89 LYS A C 1
ATOM 686 O O . LYS A 1 89 ? 13.912 0.635 -27.152 1.00 84.19 89 LYS A O 1
ATOM 691 N N . THR A 1 90 ? 11.728 0.460 -26.688 1.00 87.19 90 THR A N 1
ATOM 692 C CA . THR A 1 90 ? 11.526 1.878 -26.342 1.00 87.19 90 THR A CA 1
ATOM 693 C C . THR A 1 90 ? 11.127 2.032 -24.873 1.00 87.19 90 THR A C 1
ATOM 695 O O . THR A 1 90 ? 10.572 1.096 -24.299 1.00 87.19 90 THR A O 1
ATOM 698 N N . PRO A 1 91 ? 11.330 3.208 -24.247 1.00 85.75 91 PRO A N 1
ATOM 699 C CA . PRO A 1 91 ? 10.848 3.461 -22.885 1.00 85.75 91 PRO A CA 1
ATOM 700 C C . PRO A 1 91 ? 9.327 3.281 -22.720 1.00 85.75 91 PRO A C 1
ATOM 702 O O . PRO A 1 91 ? 8.853 2.957 -21.632 1.00 85.75 91 PRO A O 1
ATOM 705 N N . GLN A 1 92 ? 8.548 3.470 -23.791 1.00 86.38 92 GLN A N 1
ATOM 706 C CA . GLN A 1 92 ? 7.087 3.348 -23.767 1.00 86.38 92 GLN A CA 1
ATOM 707 C C . GLN A 1 92 ? 6.597 1.902 -23.892 1.00 86.38 92 GLN A C 1
ATOM 709 O O . GLN A 1 92 ? 5.482 1.618 -23.467 1.00 86.38 92 GLN A O 1
ATOM 714 N N . MET A 1 93 ? 7.403 0.993 -24.450 1.00 87.69 93 MET A N 1
ATOM 715 C CA . MET A 1 93 ? 7.153 -0.453 -24.414 1.00 87.69 93 MET A CA 1
ATOM 716 C C . MET A 1 93 ? 8.476 -1.193 -24.145 1.00 87.69 93 MET A C 1
ATOM 718 O O . MET A 1 93 ? 9.062 -1.790 -25.054 1.00 87.69 93 MET A O 1
ATOM 722 N N . PRO A 1 94 ? 8.973 -1.130 -22.898 1.00 87.00 94 PRO A N 1
ATOM 723 C CA . PRO A 1 94 ? 10.298 -1.619 -22.536 1.00 87.00 94 PRO A CA 1
ATOM 724 C C . PRO A 1 94 ? 10.392 -3.150 -22.485 1.00 87.00 94 PRO A C 1
ATOM 726 O O . PRO A 1 94 ? 11.500 -3.680 -22.451 1.00 87.00 94 PRO A O 1
ATOM 729 N N . GLY A 1 95 ? 9.259 -3.864 -22.466 1.00 87.00 95 GLY A N 1
ATOM 730 C CA . GLY A 1 95 ? 9.232 -5.295 -22.160 1.00 87.00 95 GLY A CA 1
ATOM 731 C C . GLY A 1 95 ? 9.898 -5.560 -20.808 1.00 87.00 95 GLY A C 1
ATOM 732 O O . GLY A 1 95 ? 9.734 -4.786 -19.863 1.00 87.00 95 GLY A O 1
ATOM 733 N N . ASN A 1 96 ? 10.732 -6.592 -20.743 1.00 87.25 96 ASN A N 1
ATOM 734 C CA . ASN A 1 96 ? 11.552 -6.926 -19.579 1.00 87.25 96 ASN A CA 1
ATOM 735 C C . ASN A 1 96 ? 12.839 -6.082 -19.458 1.00 87.25 96 ASN A C 1
ATOM 737 O O . ASN A 1 96 ? 13.709 -6.402 -18.651 1.00 87.25 96 ASN A O 1
ATOM 741 N N . ASN A 1 97 ? 13.017 -5.011 -20.240 1.00 86.19 97 ASN A N 1
ATOM 742 C CA . ASN A 1 97 ? 14.152 -4.105 -20.064 1.00 86.19 97 ASN A CA 1
ATOM 743 C C . ASN A 1 97 ? 13.857 -3.071 -18.965 1.00 86.19 97 ASN A C 1
ATOM 745 O O . ASN A 1 97 ? 13.309 -1.993 -19.214 1.00 86.19 97 ASN A O 1
ATOM 749 N N . HIS A 1 98 ? 14.275 -3.373 -17.739 1.00 83.94 98 HIS A N 1
ATOM 750 C CA . HIS A 1 98 ? 14.008 -2.516 -16.586 1.00 83.94 98 HIS A CA 1
ATOM 751 C C . HIS A 1 98 ? 14.751 -1.167 -16.636 1.00 83.94 98 HIS A C 1
ATOM 753 O O . HIS A 1 98 ? 14.269 -0.182 -16.078 1.00 83.94 98 HIS A O 1
ATOM 759 N N . THR A 1 99 ? 15.875 -1.067 -17.353 1.00 82.50 99 THR A N 1
ATOM 760 C CA . THR A 1 99 ? 16.578 0.213 -17.558 1.00 82.50 99 THR A CA 1
ATOM 761 C C . THR A 1 99 ? 15.710 1.188 -18.357 1.00 82.50 99 THR A C 1
ATOM 763 O O . THR A 1 99 ? 15.602 2.366 -18.002 1.00 82.50 99 THR A O 1
ATOM 766 N N . LEU A 1 100 ? 15.055 0.700 -19.415 1.00 87.81 100 LEU A N 1
ATOM 767 C CA . LEU A 1 100 ? 14.112 1.490 -20.210 1.00 87.81 100 LEU A CA 1
ATOM 768 C C . LEU A 1 100 ? 12.826 1.791 -19.433 1.00 87.81 100 LEU A C 1
ATOM 770 O O . LEU A 1 100 ? 12.308 2.902 -19.536 1.00 87.81 100 LEU A O 1
ATOM 774 N N . ASP A 1 101 ? 12.345 0.843 -18.623 1.00 88.69 101 ASP A N 1
ATOM 775 C CA . ASP A 1 101 ? 11.165 1.041 -17.773 1.00 88.69 101 ASP A CA 1
ATOM 776 C C . ASP A 1 101 ? 11.373 2.165 -16.744 1.00 88.69 101 ASP A C 1
ATOM 778 O O . ASP A 1 101 ? 10.490 3.008 -16.563 1.00 88.69 101 ASP A O 1
ATOM 782 N N . TYR A 1 102 ? 12.545 2.226 -16.097 1.00 88.94 102 TYR A N 1
ATOM 783 C CA . TYR A 1 102 ? 12.861 3.243 -15.083 1.00 88.94 102 TYR A CA 1
ATOM 784 C C . TYR A 1 102 ? 13.464 4.544 -15.629 1.00 88.94 102 TYR A C 1
ATOM 786 O O . TYR A 1 102 ? 13.514 5.551 -14.912 1.00 88.94 102 TYR A O 1
ATOM 794 N N . GLY A 1 103 ? 13.915 4.547 -16.882 1.00 87.75 103 GLY A N 1
ATOM 795 C CA . GLY A 1 103 ? 14.522 5.709 -17.524 1.00 87.75 103 GLY A CA 1
ATOM 796 C C . GLY A 1 103 ? 13.551 6.867 -17.778 1.00 87.75 103 GLY A C 1
ATOM 797 O O . GLY A 1 103 ? 12.347 6.795 -17.519 1.00 87.75 103 GLY A O 1
ATOM 798 N N . ILE A 1 104 ? 14.088 7.969 -18.304 1.00 88.94 104 ILE A N 1
ATOM 799 C CA . ILE A 1 104 ? 13.302 9.142 -18.711 1.00 88.94 104 ILE A CA 1
ATOM 800 C C . ILE A 1 104 ? 12.244 8.730 -19.744 1.00 88.94 104 ILE A C 1
ATOM 802 O O . ILE A 1 104 ? 12.566 8.171 -20.791 1.00 88.94 104 ILE A O 1
ATOM 806 N N . GLY A 1 105 ? 10.973 9.025 -19.452 1.00 86.19 105 GLY A N 1
ATOM 807 C CA . GLY A 1 105 ? 9.848 8.676 -20.325 1.00 86.19 105 GLY A CA 1
ATOM 808 C C . GLY A 1 105 ? 9.441 7.198 -20.284 1.00 86.19 105 GLY A C 1
ATOM 809 O O . GLY A 1 105 ? 8.583 6.800 -21.075 1.00 86.19 105 GLY A O 1
ATOM 810 N N . GLY A 1 106 ? 10.034 6.412 -19.379 1.00 87.50 106 GLY A N 1
ATOM 811 C CA . GLY A 1 106 ? 9.714 5.008 -19.142 1.00 87.50 106 GLY A CA 1
ATOM 812 C C . GLY A 1 106 ? 8.330 4.786 -18.523 1.00 87.50 106 GLY A C 1
ATOM 813 O O . GLY A 1 106 ? 7.765 5.676 -17.869 1.00 87.50 106 GLY A O 1
ATOM 814 N N . MET A 1 107 ? 7.766 3.586 -18.705 1.00 85.69 107 MET A N 1
ATOM 815 C CA . MET A 1 107 ? 6.418 3.253 -18.218 1.00 85.69 107 MET A CA 1
ATOM 816 C C . MET A 1 107 ? 6.277 3.373 -16.695 1.00 85.69 107 MET A C 1
ATOM 818 O O . MET A 1 107 ? 5.245 3.864 -16.213 1.00 85.69 107 MET A O 1
ATOM 822 N N . SER A 1 108 ? 7.312 3.003 -15.933 1.00 85.62 108 SER A N 1
ATOM 823 C CA . SER A 1 108 ? 7.324 3.131 -14.473 1.00 85.62 108 SER A CA 1
ATOM 824 C C . SER A 1 108 ? 7.119 4.574 -13.997 1.00 85.62 108 SER A C 1
ATOM 826 O O . SER A 1 108 ? 6.616 4.784 -12.896 1.00 85.62 108 SER A O 1
ATOM 828 N N . GLY A 1 109 ? 7.476 5.580 -14.805 1.00 84.75 109 GLY A N 1
ATOM 829 C CA . GLY A 1 109 ? 7.381 6.996 -14.455 1.00 84.75 109 GLY A CA 1
ATOM 830 C C . GLY A 1 109 ? 8.346 7.465 -13.361 1.00 84.75 109 GLY A C 1
ATOM 831 O O . GLY A 1 109 ? 8.112 8.533 -12.797 1.00 84.75 109 GLY A O 1
ATOM 832 N N . THR A 1 110 ? 9.392 6.697 -13.039 1.00 86.88 110 THR A N 1
ATOM 833 C CA . THR A 1 110 ? 10.472 7.131 -12.130 1.00 86.88 110 THR A CA 1
ATOM 834 C C . THR A 1 110 ? 11.330 8.231 -12.744 1.00 86.88 110 THR A C 1
ATOM 836 O O . THR A 1 110 ? 11.806 9.087 -12.008 1.00 86.88 110 THR A O 1
ATOM 839 N N . ASN A 1 111 ? 11.479 8.230 -14.076 1.00 88.31 111 ASN A N 1
ATOM 840 C CA . ASN A 1 111 ? 12.272 9.189 -14.849 1.00 88.31 111 ASN A CA 1
ATOM 841 C C . ASN A 1 111 ? 13.726 9.314 -14.366 1.00 88.31 111 ASN A C 1
ATOM 843 O O . ASN A 1 111 ? 14.244 10.423 -14.233 1.00 88.31 111 ASN A O 1
ATOM 847 N N . LEU A 1 112 ? 14.388 8.182 -14.108 1.00 87.62 112 LEU A N 1
ATOM 848 C CA . LEU A 1 112 ? 15.789 8.186 -13.704 1.00 87.62 112 LEU A CA 1
ATOM 849 C C . LEU A 1 112 ? 16.674 8.726 -14.828 1.00 87.62 112 LEU A C 1
ATOM 851 O O . LEU A 1 112 ? 16.614 8.271 -15.973 1.00 87.62 112 LEU A O 1
ATOM 855 N N . ASN A 1 113 ? 17.530 9.678 -14.469 1.00 88.44 113 ASN A N 1
ATOM 856 C CA . ASN A 1 113 ? 18.547 10.229 -15.344 1.00 88.44 113 ASN A CA 1
ATOM 857 C C . ASN A 1 113 ? 19.878 9.512 -15.093 1.00 88.44 113 ASN A C 1
ATOM 859 O O . ASN A 1 113 ? 20.614 9.871 -14.180 1.00 88.44 113 ASN A O 1
ATOM 863 N N . TYR A 1 114 ? 20.222 8.537 -15.937 1.00 83.44 114 TYR A N 1
ATOM 864 C CA . TYR A 1 114 ? 21.463 7.758 -15.810 1.00 83.44 114 TYR A CA 1
ATOM 865 C C . TYR A 1 114 ? 22.752 8.584 -15.900 1.00 83.44 114 TYR A C 1
ATOM 867 O O . TYR A 1 114 ? 23.818 8.136 -15.460 1.00 83.44 114 TYR A O 1
ATOM 875 N N . SER A 1 115 ? 22.684 9.795 -16.455 1.00 84.31 115 SER A N 1
ATOM 876 C CA . SER A 1 115 ? 23.816 10.719 -16.475 1.00 84.31 115 SER A CA 1
ATOM 877 C C . SER A 1 115 ? 24.094 11.319 -15.095 1.00 84.31 115 SER A C 1
ATOM 879 O O . SER A 1 115 ? 25.259 11.561 -14.785 1.00 84.31 115 SER A O 1
ATOM 881 N N . ASP A 1 116 ? 23.072 11.477 -14.253 1.00 85.12 116 ASP A N 1
ATOM 882 C CA . ASP A 1 116 ? 23.182 12.008 -12.894 1.00 85.12 116 ASP A CA 1
ATOM 883 C C . ASP A 1 116 ? 23.328 10.866 -11.871 1.00 85.12 116 ASP A C 1
ATOM 885 O O . ASP A 1 116 ? 22.378 10.121 -11.643 1.00 85.12 116 ASP A O 1
ATOM 889 N N . PRO A 1 117 ? 24.493 10.706 -11.223 1.00 80.06 117 PRO A N 1
ATOM 890 C CA . PRO A 1 117 ? 24.709 9.637 -10.252 1.00 80.06 117 PRO A CA 1
ATOM 891 C C . PRO A 1 117 ? 23.844 9.745 -8.990 1.00 80.06 117 PRO A C 1
ATOM 893 O O . PRO A 1 117 ? 23.711 8.755 -8.281 1.00 80.06 117 PRO A O 1
ATOM 896 N N . ASN A 1 118 ? 23.245 10.908 -8.723 1.00 81.75 118 ASN A N 1
ATOM 897 C CA . ASN A 1 118 ? 22.350 11.122 -7.587 1.00 81.75 118 ASN A CA 1
ATOM 898 C C . ASN A 1 118 ? 20.871 10.981 -7.974 1.00 81.75 118 ASN A C 1
ATOM 900 O O . ASN A 1 118 ? 19.988 11.276 -7.164 1.00 81.75 118 ASN A O 1
ATOM 904 N N . SER A 1 119 ? 20.580 10.555 -9.208 1.00 84.56 119 SER A N 1
ATOM 905 C CA . SER A 1 119 ? 19.205 10.416 -9.662 1.00 84.56 119 SER A CA 1
ATOM 906 C C . SER A 1 119 ? 18.477 9.358 -8.835 1.00 84.56 119 SER A C 1
ATOM 908 O O . SER A 1 119 ? 18.898 8.203 -8.730 1.00 84.56 119 SER A O 1
ATOM 910 N N . THR A 1 120 ? 17.357 9.771 -8.255 1.00 83.25 120 THR A N 1
ATOM 911 C CA . THR A 1 120 ? 16.422 8.920 -7.523 1.00 83.25 120 THR A CA 1
ATOM 912 C C . THR A 1 120 ? 15.013 9.181 -8.033 1.00 83.25 120 THR A C 1
ATOM 914 O O . THR A 1 120 ? 14.722 10.236 -8.600 1.00 83.25 120 THR A O 1
ATOM 917 N N . GLY A 1 121 ? 14.125 8.208 -7.871 1.00 77.94 121 GLY A N 1
ATOM 918 C CA . GLY A 1 121 ? 12.774 8.296 -8.398 1.00 77.94 121 GLY A CA 1
ATOM 919 C C . GLY A 1 121 ? 11.820 7.339 -7.707 1.00 77.94 121 GLY A C 1
ATOM 920 O O . GLY A 1 121 ? 12.212 6.333 -7.124 1.00 77.94 121 GLY A O 1
ATOM 921 N N . MET A 1 122 ? 10.531 7.653 -7.796 1.00 78.31 122 MET A N 1
ATOM 922 C CA . MET A 1 122 ? 9.468 6.817 -7.246 1.00 78.31 122 MET A CA 1
ATOM 923 C C . MET A 1 122 ? 8.488 6.449 -8.354 1.00 78.31 122 MET A C 1
ATOM 925 O O . MET A 1 122 ? 7.892 7.337 -8.971 1.00 78.31 122 MET A O 1
ATOM 929 N N . SER A 1 123 ? 8.266 5.154 -8.572 1.00 82.38 123 SER A N 1
ATOM 930 C CA . SER A 1 123 ? 7.438 4.666 -9.676 1.00 82.38 123 SER A CA 1
ATOM 931 C C . SER A 1 123 ? 5.988 5.110 -9.537 1.00 82.38 123 SER A C 1
ATOM 933 O O . SER A 1 123 ? 5.517 5.535 -8.481 1.00 82.38 123 SER A O 1
ATOM 935 N N . LYS A 1 124 ? 5.200 4.985 -10.592 1.00 75.75 124 LYS A N 1
ATOM 936 C CA . LYS A 1 124 ? 3.748 4.903 -10.462 1.00 75.75 124 LYS A CA 1
ATOM 937 C C . LYS A 1 124 ? 3.405 3.637 -9.675 1.00 75.75 124 LYS A C 1
ATOM 939 O O . LYS A 1 124 ? 4.159 2.665 -9.668 1.00 75.75 124 LYS A O 1
ATOM 944 N N . ILE A 1 125 ? 2.276 3.679 -8.982 1.00 75.31 125 ILE A N 1
ATOM 945 C CA . ILE A 1 125 ? 1.741 2.483 -8.336 1.00 75.31 125 ILE A CA 1
ATOM 946 C C . ILE A 1 125 ? 1.256 1.575 -9.460 1.00 75.31 125 ILE A C 1
ATOM 948 O O . ILE A 1 125 ? 0.533 2.047 -10.343 1.00 75.31 125 ILE A O 1
ATOM 952 N N . ARG A 1 126 ? 1.711 0.324 -9.466 1.00 74.56 126 ARG A N 1
ATOM 953 C CA . ARG A 1 126 ? 1.485 -0.590 -10.587 1.00 74.56 126 ARG A CA 1
ATOM 954 C C . ARG A 1 126 ? 1.183 -2.012 -10.120 1.00 74.56 126 ARG A C 1
ATOM 956 O O . ARG A 1 126 ? 1.733 -2.435 -9.101 1.00 74.56 126 ARG A O 1
ATOM 963 N N . PRO A 1 127 ? 0.332 -2.745 -10.853 1.00 73.19 127 PRO A N 1
ATOM 964 C CA . PRO A 1 127 ? 0.154 -4.168 -10.648 1.00 73.19 127 PRO A CA 1
ATOM 965 C C . PRO A 1 127 ? 1.310 -4.942 -11.296 1.00 73.19 127 PRO A C 1
ATOM 967 O O . PRO A 1 127 ? 1.728 -4.625 -12.407 1.00 73.19 127 PRO A O 1
ATOM 970 N N . TRP A 1 128 ? 1.822 -5.961 -10.617 1.00 73.12 128 TRP A N 1
ATOM 971 C CA . TRP A 1 128 ? 2.770 -6.924 -11.173 1.00 73.12 128 TRP A CA 1
ATOM 972 C C . TRP A 1 128 ? 2.699 -8.231 -10.376 1.00 73.12 128 TRP A C 1
ATOM 974 O O . TRP A 1 128 ? 2.492 -8.203 -9.164 1.00 73.12 128 TRP A O 1
ATOM 984 N N . GLY A 1 129 ? 2.784 -9.388 -11.039 1.00 67.44 129 GLY A N 1
ATOM 985 C CA . GLY A 1 129 ? 2.736 -10.695 -10.360 1.00 67.44 129 GLY A CA 1
ATOM 986 C C . GLY A 1 129 ? 1.499 -10.910 -9.469 1.00 67.44 129 GLY A C 1
ATOM 987 O O . GLY A 1 129 ? 1.574 -11.590 -8.446 1.00 67.44 129 GLY A O 1
ATOM 988 N N . GLY A 1 130 ? 0.368 -10.279 -9.805 1.00 66.94 130 GLY A N 1
ATOM 989 C CA . GLY A 1 130 ? -0.857 -10.327 -9.005 1.00 66.94 130 GLY A CA 1
ATOM 990 C C . GLY A 1 130 ? -0.808 -9.550 -7.686 1.00 66.94 130 GLY A C 1
ATOM 991 O O . GLY A 1 130 ? -1.594 -9.839 -6.783 1.00 66.94 130 GLY A O 1
ATOM 992 N N . ARG A 1 131 ? 0.101 -8.578 -7.560 1.00 71.00 131 ARG A N 1
ATOM 993 C CA . ARG A 1 131 ? 0.212 -7.655 -6.423 1.00 71.00 131 ARG A CA 1
ATOM 994 C C . ARG A 1 131 ? 0.391 -6.228 -6.894 1.00 71.00 131 ARG A C 1
ATOM 996 O O . ARG A 1 131 ? 0.686 -5.987 -8.056 1.00 71.00 131 ARG A O 1
ATOM 1003 N N . ILE A 1 132 ? 0.217 -5.285 -5.979 1.00 73.94 132 ILE A N 1
ATOM 1004 C CA . ILE A 1 132 ? 0.428 -3.868 -6.254 1.00 73.94 132 ILE A CA 1
ATOM 1005 C C . ILE A 1 132 ? 1.704 -3.422 -5.572 1.00 73.94 132 ILE A C 1
ATOM 1007 O O . ILE A 1 132 ? 1.864 -3.611 -4.364 1.00 73.94 132 ILE A O 1
ATOM 1011 N N . PHE A 1 133 ? 2.558 -2.776 -6.353 1.00 76.25 133 PHE A N 1
ATOM 1012 C CA . PHE A 1 133 ? 3.848 -2.295 -5.908 1.00 76.25 133 PHE A CA 1
ATOM 1013 C C . PHE A 1 133 ? 3.979 -0.795 -6.083 1.00 76.25 133 PHE A C 1
ATOM 1015 O O . PHE A 1 133 ? 3.452 -0.180 -7.022 1.00 76.25 133 PHE A O 1
ATOM 1022 N N . LYS A 1 134 ? 4.731 -0.222 -5.153 1.00 74.06 134 LYS A N 1
ATOM 1023 C CA . LYS A 1 134 ? 5.275 1.116 -5.235 1.00 74.06 134 LYS A CA 1
ATOM 1024 C C . LYS A 1 134 ? 6.779 1.013 -5.040 1.00 74.06 134 LYS A C 1
ATOM 1026 O O . LYS A 1 134 ? 7.244 0.662 -3.961 1.00 74.06 134 LYS A O 1
ATOM 1031 N N . THR A 1 135 ? 7.501 1.356 -6.091 1.00 78.12 135 THR A N 1
ATOM 1032 C CA . THR A 1 135 ? 8.944 1.185 -6.174 1.00 78.12 135 THR A CA 1
ATOM 1033 C C . THR A 1 135 ? 9.637 2.511 -5.896 1.00 78.12 135 THR A C 1
ATOM 1035 O O . THR A 1 135 ? 9.315 3.529 -6.517 1.00 78.12 135 THR A O 1
ATOM 1038 N N . SER A 1 136 ? 10.589 2.504 -4.972 1.00 76.56 136 SER A N 1
ATOM 1039 C CA . SER A 1 136 ? 11.616 3.536 -4.855 1.00 76.56 136 SER A CA 1
ATOM 1040 C C . SER A 1 136 ? 12.874 3.044 -5.556 1.00 76.56 136 SER A C 1
ATOM 1042 O O . SER A 1 136 ? 13.273 1.902 -5.349 1.00 76.56 136 SER A O 1
ATOM 1044 N N . VAL A 1 137 ? 13.486 3.883 -6.385 1.00 82.75 137 VAL A N 1
ATOM 1045 C CA . VAL A 1 137 ? 14.719 3.557 -7.105 1.00 82.75 137 VAL A CA 1
ATOM 1046 C C . VAL A 1 137 ? 15.740 4.671 -6.970 1.00 82.75 137 VAL A C 1
ATOM 1048 O O . VAL A 1 137 ? 15.394 5.852 -6.910 1.00 82.75 137 VAL A O 1
ATOM 1051 N N . GLY A 1 138 ? 17.010 4.293 -6.982 1.00 79.50 138 GLY A N 1
ATOM 1052 C CA . GLY A 1 138 ? 18.133 5.215 -7.029 1.00 79.50 138 GLY A CA 1
ATOM 1053 C C . GLY A 1 138 ? 19.291 4.636 -7.819 1.00 79.50 138 GLY A C 1
ATOM 1054 O O . GLY A 1 138 ? 19.422 3.418 -7.950 1.00 79.50 138 GLY A O 1
ATOM 1055 N N . ILE A 1 139 ? 20.129 5.516 -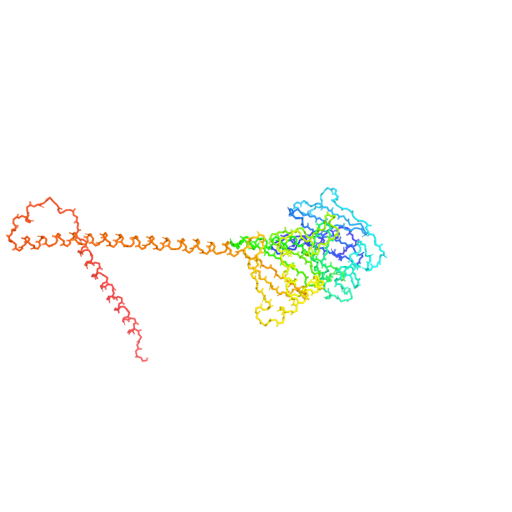8.353 1.00 80.25 139 ILE A N 1
ATOM 1056 C CA . ILE A 1 139 ? 21.393 5.108 -8.956 1.00 80.25 139 ILE A CA 1
ATOM 1057 C C . ILE A 1 139 ? 22.410 4.882 -7.842 1.00 80.25 139 ILE A C 1
ATOM 1059 O O . ILE A 1 139 ? 22.629 5.740 -6.993 1.00 80.25 139 ILE A O 1
ATOM 1063 N N . ALA A 1 140 ? 23.039 3.713 -7.862 1.00 74.06 140 ALA A N 1
ATOM 1064 C CA . ALA A 1 140 ? 24.214 3.418 -7.066 1.00 74.06 140 ALA A CA 1
ATOM 1065 C C . ALA A 1 140 ? 25.406 3.235 -8.005 1.00 74.06 140 ALA A C 1
ATOM 1067 O O . ALA A 1 140 ? 25.311 2.565 -9.037 1.00 74.06 140 ALA A O 1
ATOM 1068 N N . ILE A 1 141 ? 26.538 3.833 -7.644 1.00 71.94 141 ILE A N 1
ATOM 1069 C CA . ILE A 1 141 ? 27.807 3.590 -8.324 1.00 71.94 141 ILE A CA 1
ATOM 1070 C C . ILE A 1 141 ? 28.592 2.596 -7.491 1.00 71.94 141 ILE A C 1
ATOM 1072 O O . ILE A 1 141 ? 28.796 2.783 -6.294 1.00 71.94 141 ILE A O 1
ATOM 1076 N N . ASN A 1 142 ? 29.062 1.545 -8.140 1.00 61.72 142 ASN A N 1
ATOM 1077 C CA . ASN A 1 142 ? 30.019 0.649 -7.531 1.00 61.72 142 ASN A CA 1
ATOM 1078 C C . ASN A 1 142 ? 31.373 1.355 -7.377 1.00 61.72 142 ASN A C 1
ATOM 1080 O O . ASN A 1 142 ? 31.997 1.714 -8.371 1.00 61.72 142 ASN A O 1
ATOM 1084 N N . GLU A 1 143 ? 31.860 1.505 -6.149 1.00 54.50 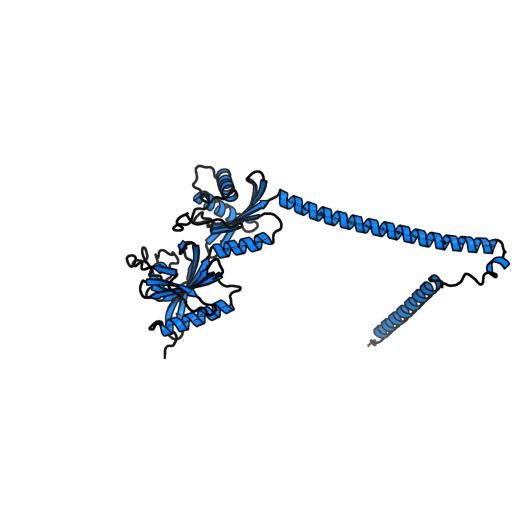143 GLU A N 1
ATOM 1085 C CA . GLU A 1 143 ? 33.108 2.231 -5.864 1.00 54.50 143 GLU A CA 1
ATOM 1086 C C . GLU A 1 143 ? 34.364 1.595 -6.487 1.00 54.50 143 GLU A C 1
ATOM 1088 O O . GLU A 1 143 ? 35.370 2.271 -6.692 1.00 54.50 143 GLU A O 1
ATOM 1093 N N . VAL A 1 144 ? 34.329 0.294 -6.800 1.00 58.97 144 VAL A N 1
ATOM 1094 C CA . VAL A 1 144 ? 35.476 -0.445 -7.350 1.00 58.97 144 VAL A CA 1
ATOM 1095 C C . VAL A 1 144 ? 35.424 -0.499 -8.876 1.00 58.97 144 VAL A C 1
ATOM 1097 O O . VAL A 1 144 ? 36.450 -0.346 -9.538 1.00 58.97 144 VAL A O 1
ATOM 1100 N N . THR A 1 145 ? 34.243 -0.749 -9.450 1.00 64.69 145 THR A N 1
ATOM 1101 C CA . THR A 1 145 ? 34.075 -0.889 -10.905 1.00 64.69 145 THR A CA 1
ATOM 1102 C C . THR A 1 145 ? 33.736 0.427 -11.600 1.00 64.69 145 THR A C 1
ATOM 1104 O O . THR A 1 145 ? 33.933 0.525 -12.809 1.00 64.69 145 THR A O 1
ATOM 1107 N N . ASN A 1 146 ? 33.230 1.419 -10.862 1.00 65.81 146 ASN A N 1
ATOM 1108 C CA . ASN A 1 146 ? 32.534 2.604 -11.371 1.00 65.81 146 ASN A CA 1
ATOM 1109 C C . ASN A 1 146 ? 31.300 2.293 -12.242 1.00 65.81 146 ASN A C 1
ATOM 1111 O O . ASN A 1 146 ? 30.772 3.182 -12.912 1.00 65.81 146 ASN A O 1
ATOM 1115 N N . GLU A 1 147 ? 30.809 1.051 -12.235 1.00 68.50 147 GLU A N 1
ATOM 1116 C CA . GLU A 1 147 ? 29.570 0.691 -12.922 1.00 68.50 147 GLU A CA 1
ATOM 1117 C C . GLU A 1 147 ? 28.379 1.313 -12.186 1.00 68.50 147 GLU A C 1
ATOM 1119 O O . GLU A 1 147 ? 28.266 1.240 -10.958 1.00 68.50 147 GLU A O 1
ATOM 1124 N N . LYS A 1 148 ? 27.481 1.921 -12.963 1.00 71.62 148 LYS A N 1
ATOM 1125 C CA . LYS A 1 148 ? 26.203 2.445 -12.485 1.00 71.62 148 LYS A CA 1
ATOM 1126 C C . LYS A 1 148 ? 25.172 1.328 -12.508 1.00 71.62 148 LYS A C 1
ATOM 1128 O O . LYS A 1 148 ? 24.952 0.715 -13.551 1.00 71.62 148 LYS A O 1
ATOM 1133 N N . VAL A 1 149 ? 24.517 1.104 -11.380 1.00 71.62 149 VAL A N 1
ATOM 1134 C CA . VAL A 1 149 ? 23.384 0.186 -11.255 1.00 71.62 149 VAL A CA 1
ATOM 1135 C C . VAL A 1 149 ? 22.195 0.927 -10.665 1.00 71.62 149 VAL A C 1
ATOM 1137 O O . VAL A 1 149 ? 22.356 1.917 -9.953 1.00 71.62 149 VAL A O 1
ATOM 1140 N N . ILE A 1 150 ? 20.992 0.454 -10.960 1.00 77.38 150 ILE A N 1
ATOM 1141 C CA . ILE A 1 150 ? 19.785 0.923 -10.286 1.00 77.38 150 ILE A CA 1
ATOM 1142 C C . ILE A 1 150 ? 19.562 0.008 -9.099 1.00 77.38 150 ILE A C 1
ATOM 1144 O O . ILE A 1 150 ? 19.503 -1.207 -9.265 1.00 77.38 150 ILE A O 1
ATOM 1148 N N . VAL A 1 151 ? 19.401 0.586 -7.921 1.00 72.38 151 VAL A N 1
ATOM 1149 C CA . VAL A 1 151 ? 18.956 -0.131 -6.732 1.00 72.38 151 VAL A CA 1
ATOM 1150 C C . VAL A 1 151 ? 17.508 0.249 -6.478 1.00 72.38 151 VAL A C 1
ATOM 1152 O O . VAL A 1 151 ? 17.171 1.434 -6.455 1.00 72.38 151 VAL A O 1
ATOM 1155 N N . GLY A 1 152 ? 16.655 -0.760 -6.330 1.00 73.12 152 GLY A N 1
ATOM 1156 C CA . GLY A 1 152 ? 15.223 -0.609 -6.144 1.00 73.12 152 GLY A CA 1
ATOM 1157 C C . GLY A 1 152 ? 14.711 -1.319 -4.897 1.00 73.12 152 GLY A C 1
ATOM 1158 O O . GLY A 1 152 ? 15.203 -2.379 -4.511 1.00 73.12 152 GLY A O 1
ATOM 1159 N N . ALA A 1 153 ? 13.698 -0.716 -4.286 1.00 70.62 153 ALA A N 1
ATOM 1160 C CA . ALA A 1 153 ? 12.978 -1.217 -3.128 1.00 70.62 153 ALA A CA 1
ATOM 1161 C C . ALA A 1 153 ? 11.471 -1.077 -3.377 1.00 70.62 153 ALA A C 1
ATOM 1163 O O . ALA A 1 153 ? 10.998 0.043 -3.601 1.00 70.62 153 ALA A O 1
ATOM 1164 N N . ASP A 1 154 ? 10.715 -2.177 -3.305 1.00 72.12 154 ASP A N 1
ATOM 1165 C CA . ASP A 1 154 ? 9.256 -2.124 -3.446 1.00 72.12 154 ASP A CA 1
ATOM 1166 C C . ASP A 1 154 ? 8.560 -2.301 -2.111 1.00 72.12 154 ASP A C 1
ATOM 1168 O O . ASP A 1 154 ? 8.708 -3.318 -1.433 1.00 72.12 154 ASP A O 1
ATOM 1172 N N . LEU A 1 155 ? 7.680 -1.355 -1.803 1.00 67.75 155 LEU A N 1
ATOM 1173 C CA . LEU A 1 155 ? 6.602 -1.610 -0.864 1.00 67.75 155 LEU A CA 1
ATOM 1174 C C . LEU A 1 155 ? 5.444 -2.247 -1.619 1.00 67.75 155 LEU A C 1
ATOM 1176 O O . LEU A 1 155 ? 4.871 -1.624 -2.527 1.00 67.75 155 LEU A O 1
ATOM 1180 N N . SER A 1 156 ? 5.059 -3.463 -1.228 1.00 72.69 156 SER A N 1
ATOM 1181 C CA . SER A 1 156 ? 3.754 -3.954 -1.632 1.00 72.69 156 SER A CA 1
ATOM 1182 C C . SER A 1 156 ? 2.684 -3.202 -0.850 1.00 72.69 156 SER A C 1
ATOM 1184 O O . SER A 1 156 ? 2.802 -2.897 0.339 1.00 72.69 156 SER A O 1
ATOM 1186 N N . MET A 1 157 ? 1.583 -2.914 -1.526 1.00 70.50 157 MET A N 1
ATOM 1187 C CA . MET A 1 157 ? 0.410 -2.365 -0.857 1.00 70.50 157 MET A CA 1
ATOM 1188 C C . MET A 1 157 ? -0.205 -3.358 0.141 1.00 70.50 157 MET A C 1
ATOM 1190 O O . MET A 1 157 ? -0.892 -2.944 1.071 1.00 70.50 157 MET A O 1
ATOM 1194 N N . GLY A 1 158 ? 0.081 -4.657 -0.013 1.00 66.75 158 GLY A N 1
ATOM 1195 C CA . GLY A 1 158 ? -0.285 -5.687 0.959 1.00 66.75 158 GLY A CA 1
ATOM 1196 C C . GLY A 1 158 ? 0.437 -5.513 2.296 1.00 66.75 158 GLY A C 1
ATOM 1197 O O . GLY A 1 158 ? -0.197 -5.616 3.342 1.00 66.75 158 GLY A O 1
ATOM 1198 N N . PHE A 1 159 ? 1.727 -5.165 2.278 1.00 64.44 159 PHE A N 1
ATOM 1199 C CA . PHE A 1 159 ? 2.470 -4.827 3.492 1.00 64.44 159 PHE A CA 1
ATOM 1200 C C . PHE A 1 159 ? 1.886 -3.594 4.181 1.00 64.44 159 PHE A C 1
ATOM 1202 O O . PHE A 1 159 ? 1.635 -3.633 5.382 1.00 64.44 159 PHE A O 1
ATOM 1209 N N . LEU A 1 160 ? 1.573 -2.531 3.429 1.00 67.50 160 LEU A N 1
ATOM 1210 C CA . LEU A 1 160 ? 0.908 -1.353 4.002 1.00 67.50 160 LEU A CA 1
ATOM 1211 C C . LEU A 1 160 ? -0.462 -1.696 4.600 1.00 67.50 160 LEU A C 1
ATOM 1213 O O . LEU A 1 160 ? -0.769 -1.250 5.701 1.00 67.50 160 LEU A O 1
ATOM 1217 N N . ALA A 1 161 ? -1.272 -2.510 3.918 1.00 67.12 161 ALA A N 1
ATOM 1218 C CA . ALA A 1 161 ? -2.555 -2.972 4.445 1.00 67.12 161 ALA A CA 1
ATOM 1219 C C . ALA A 1 161 ? -2.389 -3.791 5.737 1.00 67.12 161 ALA A C 1
ATOM 1221 O O . ALA A 1 161 ? -3.157 -3.604 6.677 1.00 67.12 161 ALA A O 1
ATOM 1222 N N . LYS A 1 162 ? -1.354 -4.640 5.821 1.00 68.75 162 LYS A N 1
ATOM 1223 C CA . LYS A 1 162 ? -1.013 -5.380 7.042 1.00 68.75 162 LYS A CA 1
ATOM 1224 C C . LYS A 1 162 ? -0.639 -4.438 8.187 1.00 68.75 162 LYS A C 1
ATOM 1226 O O . LYS A 1 162 ? -1.225 -4.551 9.254 1.00 68.75 162 LYS A O 1
ATOM 1231 N N . GLN A 1 163 ? 0.253 -3.473 7.955 1.00 64.44 163 GLN A N 1
ATOM 1232 C CA . GLN A 1 163 ? 0.629 -2.479 8.971 1.00 64.44 163 GLN A CA 1
ATOM 1233 C C . GLN A 1 163 ? -0.588 -1.680 9.460 1.00 64.44 163 GLN A C 1
ATOM 1235 O O . GLN A 1 163 ? -0.759 -1.471 10.659 1.00 64.44 163 GLN A O 1
ATOM 1240 N N . LEU A 1 164 ? -1.474 -1.275 8.542 1.00 64.81 164 LEU A N 1
ATOM 1241 C CA . LEU A 1 164 ? -2.734 -0.619 8.900 1.00 64.81 164 LEU A CA 1
ATOM 1242 C C . LEU A 1 164 ? -3.639 -1.535 9.729 1.00 64.81 164 LEU A C 1
ATOM 1244 O O . LEU A 1 164 ? -4.254 -1.061 10.680 1.00 64.81 164 LEU A O 1
ATOM 1248 N N . SER A 1 165 ? -3.715 -2.822 9.390 1.00 70.31 165 SER A N 1
ATOM 1249 C CA . SER A 1 165 ? -4.484 -3.805 10.153 1.00 70.31 165 SER A CA 1
ATOM 1250 C C . SER A 1 165 ? -3.920 -4.003 11.554 1.00 70.31 165 SER A C 1
ATOM 1252 O O . SER A 1 165 ? -4.693 -4.027 12.505 1.00 70.31 165 SER A O 1
ATOM 1254 N N . ASP A 1 166 ? -2.601 -4.105 11.699 1.00 65.88 166 ASP A N 1
ATOM 1255 C CA . ASP A 1 166 ? -1.946 -4.276 12.996 1.00 65.88 166 ASP A CA 1
ATOM 1256 C C . ASP A 1 166 ? -2.208 -3.060 13.894 1.00 65.88 166 ASP A C 1
ATOM 1258 O O . ASP A 1 166 ? -2.627 -3.222 15.039 1.00 65.88 166 ASP A O 1
ATOM 1262 N N . ILE A 1 167 ? -2.085 -1.839 13.354 1.00 64.00 167 ILE A N 1
ATOM 1263 C CA . ILE A 1 167 ? -2.445 -0.602 14.066 1.00 64.00 167 ILE A CA 1
ATOM 1264 C C . ILE A 1 167 ? -3.937 -0.593 14.415 1.00 64.00 167 ILE A C 1
ATOM 1266 O O . ILE A 1 167 ? -4.295 -0.328 15.561 1.00 64.00 167 ILE A O 1
ATOM 1270 N N . SER A 1 168 ? -4.811 -0.902 13.455 1.00 67.31 168 SER A N 1
ATOM 1271 C CA . SER A 1 168 ? -6.262 -0.935 13.662 1.00 67.31 168 SER A CA 1
ATOM 1272 C C . SER A 1 168 ? -6.656 -1.908 14.771 1.00 67.31 168 SER A C 1
ATOM 1274 O O . SER A 1 168 ? -7.529 -1.583 15.565 1.00 67.31 168 SER A O 1
ATOM 1276 N N . ASN A 1 169 ? -5.992 -3.062 14.864 1.00 69.69 169 ASN A N 1
ATOM 1277 C CA . ASN A 1 169 ? -6.243 -4.070 15.894 1.00 69.69 169 ASN A CA 1
ATOM 1278 C C . ASN A 1 169 ? -5.840 -3.605 17.305 1.00 69.69 169 ASN A C 1
ATOM 1280 O O . ASN A 1 169 ? -6.329 -4.158 18.287 1.00 69.69 169 ASN A O 1
ATOM 1284 N N . THR A 1 170 ? -4.967 -2.597 17.433 1.00 65.62 170 THR A N 1
ATOM 1285 C CA . THR A 1 170 ? -4.664 -1.977 18.738 1.00 65.62 170 THR A CA 1
ATOM 1286 C C . THR A 1 170 ? -5.744 -1.006 19.203 1.00 65.62 170 THR A C 1
ATOM 1288 O O . THR A 1 170 ? -5.805 -0.675 20.389 1.00 65.62 170 THR A O 1
ATOM 1291 N N . ILE A 1 171 ? -6.595 -0.539 18.285 1.00 65.06 171 ILE A N 1
ATOM 1292 C CA . ILE A 1 171 ? -7.655 0.410 18.591 1.00 65.06 171 ILE A CA 1
ATOM 1293 C C . ILE A 1 171 ? -8.919 -0.391 18.900 1.00 65.06 171 ILE A C 1
ATOM 1295 O O . ILE A 1 171 ? -9.349 -1.215 18.098 1.00 65.06 171 ILE A O 1
ATOM 1299 N N . PRO A 1 172 ? -9.530 -0.184 20.071 1.00 60.03 172 PRO A N 1
ATOM 1300 C CA . PRO A 1 172 ? -10.523 -1.126 20.561 1.00 60.03 172 PRO A CA 1
ATOM 1301 C C . PRO A 1 172 ? -11.932 -0.944 19.974 1.00 60.03 172 PRO A C 1
ATOM 1303 O O . PRO A 1 172 ? -12.808 -1.769 20.221 1.00 60.03 172 PRO A O 1
ATOM 1306 N N . SER A 1 173 ? -12.156 0.101 19.176 1.00 67.12 173 SER A N 1
ATOM 1307 C CA . SER A 1 173 ? -13.395 0.293 18.417 1.00 67.12 173 SER A CA 1
ATOM 1308 C C . SER A 1 173 ? -13.195 -0.141 16.960 1.00 67.12 173 SER A C 1
ATOM 1310 O O . SER A 1 173 ? -12.114 0.104 16.421 1.00 67.12 173 SER A O 1
ATOM 1312 N N . PRO A 1 174 ? -14.206 -0.740 16.296 1.00 76.19 174 PRO A N 1
ATOM 1313 C CA . PRO A 1 174 ? -14.134 -1.058 14.876 1.00 76.19 174 PRO A CA 1
ATOM 1314 C C . PRO A 1 174 ? -13.732 0.166 14.054 1.00 76.19 174 PRO A C 1
ATOM 1316 O O . PRO A 1 174 ? -14.334 1.240 14.156 1.00 76.19 174 PRO A O 1
ATOM 1319 N N . LEU A 1 175 ? -12.699 -0.019 13.237 1.00 81.44 175 LEU A N 1
ATOM 1320 C CA . LEU A 1 175 ? -12.175 0.998 12.345 1.00 81.44 175 LEU A CA 1
ATOM 1321 C C . LEU A 1 175 ? -12.150 0.478 10.919 1.00 81.44 175 LEU A C 1
ATOM 1323 O O . LEU A 1 175 ? -11.721 -0.647 10.657 1.00 81.44 175 LEU A O 1
ATOM 1327 N N . PHE A 1 176 ? -12.518 1.355 9.995 1.00 86.88 176 PHE A N 1
ATOM 1328 C CA . PHE A 1 176 ? -12.068 1.248 8.620 1.00 86.88 176 PHE A CA 1
ATOM 1329 C C . PHE A 1 176 ? -11.075 2.372 8.334 1.00 86.88 176 PHE A C 1
ATOM 1331 O O . PHE A 1 176 ? -11.368 3.552 8.529 1.00 86.88 176 PHE A O 1
ATOM 1338 N N . VAL A 1 177 ? -9.892 2.012 7.848 1.00 81.94 177 VAL A N 1
ATOM 1339 C CA . VAL A 1 177 ? -8.855 2.954 7.428 1.00 81.94 177 VAL A CA 1
ATOM 1340 C C . VAL A 1 177 ? -8.561 2.716 5.959 1.00 81.94 177 VAL A C 1
ATOM 1342 O O . VAL A 1 177 ? -8.308 1.586 5.561 1.00 81.94 177 VAL A O 1
ATOM 1345 N N . GLY A 1 178 ? -8.572 3.766 5.146 1.00 83.50 178 GLY A N 1
ATOM 1346 C CA . GLY A 1 178 ? -8.254 3.690 3.722 1.00 83.50 178 GLY A CA 1
ATOM 1347 C C . GLY A 1 178 ? -7.270 4.777 3.317 1.00 83.50 178 GLY A C 1
ATOM 1348 O O . GLY A 1 178 ? -7.359 5.904 3.792 1.00 83.50 178 GLY A O 1
ATOM 1349 N N . VAL A 1 179 ? -6.341 4.459 2.424 1.00 83.31 179 VAL A N 1
ATOM 1350 C CA . VAL A 1 179 ? -5.399 5.419 1.841 1.00 83.31 179 VAL A CA 1
ATOM 1351 C C . VAL A 1 179 ? -5.698 5.545 0.358 1.00 83.31 179 VAL A C 1
ATOM 1353 O O . VAL A 1 179 ? -5.547 4.575 -0.374 1.00 83.31 179 VAL A O 1
ATOM 1356 N N . ILE A 1 180 ? -6.076 6.731 -0.111 1.00 85.69 180 ILE A N 1
ATOM 1357 C CA . ILE A 1 180 ? -6.353 7.009 -1.525 1.00 85.69 180 ILE A CA 1
ATOM 1358 C C . ILE A 1 180 ? -5.252 7.898 -2.102 1.00 85.69 180 ILE A C 1
ATOM 1360 O O . ILE A 1 180 ? -4.863 8.904 -1.509 1.00 85.69 180 ILE A O 1
ATOM 1364 N N . GLY A 1 181 ? -4.760 7.558 -3.291 1.00 80.94 181 GLY A N 1
ATOM 1365 C CA . GLY A 1 181 ? -3.844 8.422 -4.031 1.00 80.94 181 GLY A CA 1
ATOM 1366 C C . GLY A 1 181 ? -4.593 9.595 -4.663 1.00 80.94 181 GLY A C 1
ATOM 1367 O O . GLY A 1 181 ? -5.439 9.374 -5.524 1.00 80.94 181 GLY A O 1
ATOM 1368 N N . ALA A 1 182 ? -4.253 10.838 -4.312 1.00 80.94 182 ALA A N 1
ATOM 1369 C CA . ALA A 1 182 ? -4.956 12.030 -4.806 1.00 80.94 182 ALA A CA 1
ATOM 1370 C C . ALA A 1 182 ? -4.930 12.171 -6.338 1.00 80.94 182 ALA A C 1
ATOM 1372 O O . ALA A 1 182 ? -5.890 12.617 -6.958 1.00 80.94 182 ALA A O 1
ATOM 1373 N N . VAL A 1 183 ? -3.812 11.784 -6.956 1.00 79.69 183 VAL A N 1
ATOM 1374 C CA . VAL A 1 183 ? -3.595 11.924 -8.405 1.00 79.69 183 VAL A CA 1
ATOM 1375 C C . VAL A 1 183 ? -4.299 10.825 -9.199 1.00 79.69 183 VAL A C 1
ATOM 1377 O O . VAL A 1 183 ? -4.685 11.052 -10.339 1.00 79.69 183 VAL A O 1
ATOM 1380 N N . SER A 1 184 ? -4.453 9.634 -8.617 1.00 80.69 184 SER A N 1
ATOM 1381 C CA . SER A 1 184 ? -5.026 8.475 -9.307 1.00 80.69 184 SER A CA 1
ATOM 1382 C C . SER A 1 184 ? -6.479 8.199 -8.929 1.00 80.69 184 SER A C 1
ATOM 1384 O O . SER A 1 184 ? -7.164 7.516 -9.677 1.00 80.69 184 SER A O 1
ATOM 1386 N N . GLY A 1 185 ? -6.948 8.671 -7.770 1.00 79.81 185 GLY A N 1
ATOM 1387 C CA . GLY A 1 185 ? -8.263 8.324 -7.226 1.00 79.81 185 GLY A CA 1
ATOM 1388 C C . GLY A 1 185 ? -8.376 6.854 -6.806 1.00 79.81 185 GLY A C 1
ATOM 1389 O O . GLY A 1 185 ? -9.465 6.379 -6.501 1.00 79.81 185 GLY A O 1
ATOM 1390 N N . ARG A 1 186 ? -7.264 6.113 -6.786 1.00 85.19 186 ARG A N 1
ATOM 1391 C CA . ARG A 1 186 ? -7.242 4.687 -6.436 1.00 85.19 186 ARG A CA 1
ATOM 1392 C C . ARG A 1 186 ? -6.988 4.503 -4.953 1.00 85.19 186 ARG A C 1
ATOM 1394 O O . ARG A 1 186 ? -6.169 5.225 -4.380 1.00 85.19 186 ARG A O 1
ATOM 1401 N N . MET A 1 187 ? -7.635 3.505 -4.362 1.00 84.38 187 MET A N 1
ATOM 1402 C CA . MET A 1 187 ? -7.258 3.026 -3.038 1.00 84.38 187 MET A CA 1
ATOM 1403 C C . MET A 1 187 ? -5.901 2.332 -3.148 1.00 84.38 187 MET A C 1
ATOM 1405 O O . MET A 1 187 ? -5.679 1.496 -4.022 1.00 84.38 187 MET A O 1
ATOM 1409 N N . LEU A 1 188 ? -4.984 2.727 -2.281 1.00 77.25 188 LEU A N 1
ATOM 1410 C CA . LEU A 1 188 ? -3.623 2.221 -2.214 1.00 77.25 188 LEU A CA 1
ATOM 1411 C C . LEU A 1 188 ? -3.507 1.147 -1.149 1.00 77.25 188 LEU A C 1
ATOM 1413 O O . LEU A 1 188 ? -2.830 0.162 -1.372 1.00 77.25 188 LEU A O 1
ATOM 1417 N N . ALA A 1 189 ? -4.171 1.323 -0.012 1.00 75.12 189 ALA A N 1
ATOM 1418 C CA . ALA A 1 189 ? -4.216 0.343 1.061 1.00 75.12 189 ALA A CA 1
ATOM 1419 C C . ALA A 1 189 ? -5.468 0.578 1.902 1.00 75.12 189 ALA A C 1
ATOM 1421 O O . ALA A 1 189 ? -5.948 1.709 1.990 1.00 75.12 189 ALA A O 1
ATOM 1422 N N . SER A 1 190 ? -5.981 -0.468 2.540 1.00 80.12 190 SER A N 1
ATOM 1423 C CA . SER A 1 190 ? -7.039 -0.329 3.533 1.00 80.12 190 SER A CA 1
ATOM 1424 C C . SER A 1 190 ? -6.920 -1.370 4.638 1.00 80.12 190 SER A C 1
ATOM 1426 O O . SER A 1 190 ? -6.313 -2.420 4.446 1.00 80.12 190 SER A O 1
ATOM 1428 N N . SER A 1 191 ? -7.531 -1.067 5.777 1.00 75.75 191 SER A N 1
ATOM 1429 C CA . SER A 1 191 ? -7.832 -1.992 6.862 1.00 75.75 191 SER A CA 1
ATOM 1430 C C . SER A 1 191 ? -9.329 -1.887 7.176 1.00 75.75 191 SER A C 1
ATOM 1432 O O . SER A 1 191 ? -9.769 -0.783 7.487 1.00 75.75 191 SER A O 1
ATOM 1434 N N . PRO A 1 192 ? -10.117 -2.972 7.096 1.00 81.75 192 PRO A N 1
ATOM 1435 C CA . PRO A 1 192 ? -9.739 -4.285 6.573 1.00 81.75 192 PRO A CA 1
ATOM 1436 C C . PRO A 1 192 ? -9.218 -4.239 5.125 1.00 81.75 192 PRO A C 1
ATOM 1438 O O . PRO A 1 192 ? -9.535 -3.325 4.351 1.00 81.75 192 PRO A O 1
ATOM 1441 N N . ALA A 1 193 ? -8.369 -5.205 4.768 1.00 78.56 193 ALA A N 1
ATOM 1442 C CA . ALA A 1 193 ? -7.741 -5.257 3.451 1.00 78.56 193 ALA A CA 1
ATOM 1443 C C . ALA A 1 193 ? -8.779 -5.556 2.359 1.00 78.56 193 ALA A C 1
ATOM 1445 O O . ALA A 1 193 ? -9.438 -6.592 2.389 1.00 78.56 193 ALA A O 1
ATOM 1446 N N . ASN A 1 194 ? -8.896 -4.656 1.381 1.00 81.94 194 ASN A N 1
ATOM 1447 C CA . ASN A 1 194 ? -9.713 -4.860 0.186 1.00 81.94 194 ASN A CA 1
ATOM 1448 C C . ASN A 1 194 ? -8.871 -5.428 -0.958 1.00 81.94 194 ASN A C 1
ATOM 1450 O O . ASN A 1 194 ? -7.675 -5.143 -1.061 1.00 81.94 194 ASN A O 1
ATOM 1454 N N . ASN A 1 195 ? -9.499 -6.183 -1.863 1.00 83.69 195 ASN A N 1
ATOM 1455 C CA . ASN A 1 195 ? -8.839 -6.561 -3.106 1.00 83.69 195 ASN A CA 1
ATOM 1456 C C . ASN A 1 195 ? -8.774 -5.347 -4.040 1.00 83.69 195 ASN A C 1
ATOM 1458 O O . ASN A 1 195 ? -9.787 -4.877 -4.544 1.00 83.69 195 ASN A O 1
ATOM 1462 N N . LEU A 1 196 ? -7.564 -4.842 -4.254 1.00 83.38 196 LEU A N 1
ATOM 1463 C CA . LEU A 1 196 ? -7.304 -3.639 -5.046 1.00 83.38 196 LEU A CA 1
ATOM 1464 C C . LEU A 1 196 ? -7.069 -3.938 -6.535 1.00 83.38 196 LEU A C 1
ATOM 1466 O O . LEU A 1 196 ? -6.816 -3.026 -7.327 1.00 83.38 196 LEU A O 1
ATOM 1470 N N . LEU A 1 197 ? -7.094 -5.216 -6.913 1.00 83.50 197 LEU A N 1
ATOM 1471 C CA . LEU A 1 197 ? -6.877 -5.680 -8.273 1.00 83.50 197 LEU A CA 1
ATOM 1472 C C . LEU A 1 197 ? -8.175 -6.192 -8.891 1.00 83.50 197 LEU A C 1
ATOM 1474 O O . LEU A 1 197 ? -9.027 -6.779 -8.228 1.00 83.50 197 LEU A O 1
ATOM 1478 N N . SER A 1 198 ? -8.268 -6.001 -10.201 1.00 82.88 198 SER A N 1
ATOM 1479 C CA . SER A 1 198 ? -9.239 -6.666 -11.074 1.00 82.88 198 SER A CA 1
ATOM 1480 C C . SER A 1 198 ? -9.207 -8.192 -10.922 1.00 82.88 198 SER A C 1
ATOM 1482 O O . SER A 1 198 ? -8.222 -8.769 -10.459 1.00 82.88 198 SER A O 1
ATOM 1484 N N . ALA A 1 199 ? -10.291 -8.862 -11.323 1.00 83.00 199 ALA A N 1
ATOM 1485 C CA . ALA A 1 199 ? -10.436 -10.312 -11.178 1.00 83.00 199 ALA A CA 1
ATOM 1486 C C . ALA A 1 199 ? -9.329 -11.116 -11.893 1.00 83.00 199 ALA A C 1
ATOM 1488 O O . ALA A 1 199 ? -8.889 -12.147 -11.389 1.00 83.00 199 ALA A O 1
ATOM 1489 N N . ASP A 1 200 ? -8.842 -10.618 -13.030 1.00 77.00 200 ASP A N 1
ATOM 1490 C CA . ASP A 1 200 ? -7.725 -11.180 -13.800 1.00 77.00 200 ASP A CA 1
ATOM 1491 C C . ASP A 1 200 ? -6.342 -10.731 -13.284 1.00 77.00 200 ASP A C 1
ATOM 1493 O O . ASP A 1 200 ? -5.311 -11.201 -13.761 1.00 77.00 200 ASP A O 1
ATOM 1497 N N . LYS A 1 201 ? -6.313 -9.848 -12.278 1.00 75.44 201 LYS A N 1
ATOM 1498 C CA . LYS A 1 201 ? -5.121 -9.286 -11.632 1.00 75.44 201 LYS A CA 1
ATOM 1499 C C . LYS A 1 201 ? -4.206 -8.484 -12.564 1.00 75.44 201 LYS A C 1
ATOM 1501 O O . LYS A 1 201 ? -3.036 -8.280 -12.235 1.00 75.44 201 LYS A O 1
ATOM 1506 N N . THR A 1 202 ? -4.722 -8.006 -13.695 1.00 70.38 202 THR A N 1
ATOM 1507 C CA . THR A 1 202 ? -3.925 -7.277 -14.699 1.00 70.38 202 THR A CA 1
ATOM 1508 C C . THR A 1 202 ? -3.932 -5.769 -14.474 1.00 70.38 202 THR A C 1
ATOM 1510 O O . THR A 1 202 ? -2.958 -5.085 -14.786 1.00 70.38 202 THR A O 1
ATOM 1513 N N . ARG A 1 203 ? -5.004 -5.237 -13.875 1.00 79.44 203 ARG A N 1
ATOM 1514 C CA . ARG A 1 203 ? -5.151 -3.810 -13.556 1.00 79.44 203 ARG A CA 1
ATOM 1515 C C . ARG A 1 203 ? -5.500 -3.561 -12.095 1.00 79.44 203 ARG A C 1
ATOM 1517 O O . ARG A 1 203 ? -6.144 -4.386 -11.442 1.00 79.44 203 ARG A O 1
ATOM 1524 N N . MET A 1 204 ? -5.144 -2.370 -11.623 1.00 80.62 204 MET A N 1
ATOM 1525 C CA . MET A 1 204 ? -5.679 -1.820 -10.380 1.00 80.62 204 MET A CA 1
ATOM 1526 C C . MET A 1 204 ? -7.121 -1.353 -10.583 1.00 80.62 204 MET A C 1
ATOM 1528 O O . MET A 1 204 ? -7.449 -0.792 -11.633 1.00 80.62 204 MET A O 1
ATOM 1532 N N . LEU A 1 205 ? -7.946 -1.565 -9.564 1.00 82.75 205 LEU A N 1
ATOM 1533 C CA . LEU A 1 205 ? -9.279 -0.986 -9.468 1.00 82.75 205 LEU A CA 1
ATOM 1534 C C . LEU A 1 205 ? -9.173 0.468 -8.996 1.00 82.75 205 LEU A C 1
ATOM 1536 O O . LEU A 1 205 ? -8.333 0.817 -8.156 1.00 82.75 205 LEU A O 1
ATOM 1540 N N . ASP A 1 206 ? -10.020 1.327 -9.543 1.00 83.44 206 ASP A N 1
ATOM 1541 C CA . ASP A 1 206 ? 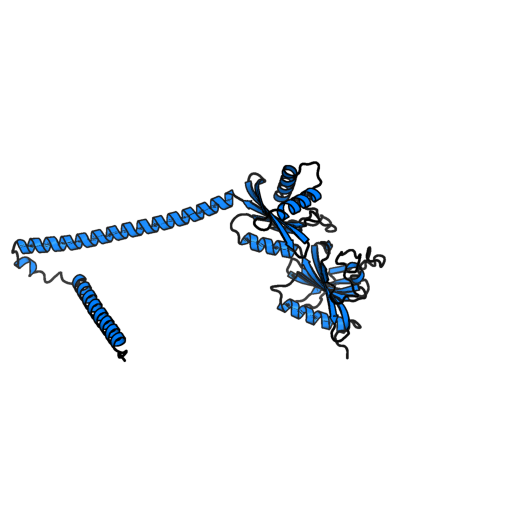-10.260 2.639 -8.965 1.00 83.44 206 ASP A CA 1
ATOM 1542 C C . ASP A 1 206 ? -11.021 2.490 -7.644 1.00 83.44 206 ASP A C 1
ATOM 1544 O O . ASP A 1 206 ? -11.705 1.494 -7.422 1.00 83.44 206 ASP A O 1
ATOM 1548 N N . ALA A 1 207 ? -10.902 3.466 -6.735 1.00 84.44 207 ALA A N 1
ATOM 1549 C CA . ALA A 1 207 ? -11.508 3.326 -5.409 1.00 84.44 207 ALA A CA 1
ATOM 1550 C C . ALA A 1 207 ? -13.023 3.072 -5.504 1.00 84.44 207 ALA A C 1
ATOM 1552 O O . ALA A 1 207 ? -13.531 2.178 -4.842 1.00 84.44 207 ALA A O 1
ATOM 1553 N N . TRP A 1 208 ? -13.721 3.788 -6.387 1.00 84.00 208 TRP A N 1
ATOM 1554 C CA . TRP A 1 208 ? -15.164 3.644 -6.594 1.00 84.00 208 TRP A CA 1
ATOM 1555 C C . TRP A 1 208 ? -15.593 2.269 -7.147 1.00 84.00 208 TRP A C 1
ATOM 1557 O O . TRP A 1 208 ? -16.770 1.937 -7.062 1.00 84.00 208 TRP A O 1
ATOM 1567 N N . GLU A 1 209 ? -14.667 1.473 -7.696 1.00 86.50 209 GLU A N 1
ATOM 1568 C CA . GLU A 1 209 ? -14.926 0.107 -8.180 1.00 86.50 209 GLU A CA 1
ATOM 1569 C C . GLU A 1 209 ? -14.787 -0.954 -7.073 1.00 86.50 209 GLU A C 1
ATOM 1571 O O . GLU A 1 209 ? -15.057 -2.131 -7.311 1.00 86.50 209 GLU A O 1
ATOM 1576 N N . LEU A 1 210 ? -14.315 -0.575 -5.881 1.00 88.62 210 LEU A N 1
ATOM 1577 C CA . LEU A 1 210 ? -14.092 -1.512 -4.783 1.00 88.62 210 LEU A CA 1
ATOM 1578 C C . LEU A 1 210 ? -15.404 -1.897 -4.109 1.00 88.62 210 LEU A C 1
ATOM 1580 O O . LEU A 1 210 ? -16.207 -1.037 -3.748 1.00 88.62 210 LEU A O 1
ATOM 1584 N N . ASP A 1 211 ? -15.555 -3.192 -3.842 1.00 87.00 211 ASP A N 1
ATOM 1585 C CA . ASP A 1 211 ? -16.655 -3.730 -3.045 1.00 87.00 211 ASP A CA 1
ATOM 1586 C C . ASP A 1 211 ? -16.432 -3.442 -1.550 1.00 87.00 211 ASP A C 1
ATOM 1588 O O . ASP A 1 211 ? -15.959 -4.276 -0.781 1.00 87.00 211 ASP A O 1
ATOM 1592 N N . SER A 1 212 ? -16.678 -2.192 -1.151 1.00 88.88 212 SER A N 1
ATOM 1593 C CA . SER A 1 212 ? -16.581 -1.736 0.234 1.00 88.88 212 SER A CA 1
ATOM 1594 C C . SER A 1 212 ? -17.656 -0.700 0.536 1.00 88.88 212 SER A C 1
ATOM 1596 O O . SER A 1 212 ? -17.701 0.370 -0.076 1.00 88.88 212 SER A O 1
ATOM 1598 N N . ILE A 1 213 ? -18.472 -0.980 1.558 1.00 91.25 213 ILE A N 1
ATOM 1599 C CA . ILE A 1 213 ? -19.540 -0.079 2.023 1.00 91.25 213 ILE A CA 1
ATOM 1600 C C . ILE A 1 213 ? -19.010 1.314 2.395 1.00 91.25 213 ILE A C 1
ATOM 1602 O O . ILE A 1 213 ? -19.668 2.317 2.137 1.00 91.25 213 ILE A O 1
ATOM 1606 N N . HIS A 1 214 ? -17.787 1.388 2.930 1.00 92.69 214 HIS A N 1
ATOM 1607 C CA . HIS A 1 214 ? -17.142 2.643 3.315 1.00 92.69 214 HIS A CA 1
ATOM 1608 C C . HIS A 1 214 ? -16.687 3.446 2.096 1.00 92.69 214 HIS A C 1
ATOM 1610 O O . HIS A 1 214 ? -16.707 4.672 2.114 1.00 92.69 214 HIS A O 1
ATOM 1616 N N . VAL A 1 215 ? -16.280 2.773 1.016 1.00 91.38 215 VAL A N 1
ATOM 1617 C CA . VAL A 1 215 ? -15.856 3.456 -0.212 1.00 91.38 215 VAL A CA 1
ATOM 1618 C C . VAL A 1 215 ? -17.064 3.939 -1.016 1.00 91.38 215 VAL A C 1
ATOM 1620 O O . VAL A 1 215 ? -17.028 5.032 -1.589 1.00 91.38 215 VAL A O 1
ATOM 1623 N N . LEU A 1 216 ? -18.160 3.177 -0.996 1.00 91.88 216 LEU A N 1
ATOM 1624 C CA . LEU A 1 216 ? -19.446 3.610 -1.536 1.00 91.88 216 LEU A CA 1
ATOM 1625 C C . LEU A 1 216 ? -19.989 4.836 -0.782 1.00 91.88 216 LEU A C 1
ATOM 1627 O O . LEU A 1 216 ? -20.395 5.817 -1.414 1.00 91.88 216 LEU A O 1
ATOM 1631 N N . ASP A 1 217 ? -19.945 4.822 0.556 1.00 94.69 217 ASP A N 1
ATOM 1632 C CA . ASP A 1 217 ? -20.309 5.993 1.360 1.00 94.69 217 ASP A CA 1
ATOM 1633 C C . ASP A 1 217 ? -19.378 7.176 1.079 1.00 94.69 217 ASP A C 1
ATOM 1635 O O . ASP A 1 217 ? -19.864 8.274 0.834 1.00 94.69 217 ASP A O 1
ATOM 1639 N N . PHE A 1 218 ? -18.060 6.971 1.018 1.00 94.62 218 PHE A N 1
ATOM 1640 C CA . PHE A 1 218 ? -17.124 8.056 0.718 1.00 94.62 218 PHE A CA 1
ATOM 1641 C C . PHE A 1 218 ? -17.383 8.682 -0.662 1.00 94.62 218 PHE A C 1
ATOM 1643 O O . PHE A 1 218 ? -17.336 9.902 -0.825 1.00 94.62 218 PHE A O 1
ATOM 1650 N N . SER A 1 219 ? -17.722 7.863 -1.659 1.00 93.12 219 SER A N 1
ATOM 1651 C CA . SER A 1 219 ? -18.141 8.349 -2.979 1.00 93.12 219 SER A CA 1
ATOM 1652 C C . SER A 1 219 ? -19.424 9.185 -2.894 1.00 93.12 219 SER A C 1
ATOM 1654 O O . SER A 1 219 ? -19.542 10.210 -3.566 1.00 93.12 219 SER A O 1
ATOM 1656 N N . SER A 1 220 ? -20.360 8.793 -2.027 1.00 92.44 220 SER A N 1
ATOM 1657 C CA . SER A 1 220 ? -21.590 9.546 -1.752 1.00 92.44 220 SER A CA 1
ATOM 1658 C C . SER A 1 220 ? -21.301 10.860 -1.023 1.00 92.44 220 SER A C 1
ATOM 1660 O O . SER A 1 220 ? -21.777 11.906 -1.450 1.00 92.44 220 SER A O 1
ATOM 1662 N N . TYR A 1 221 ? -20.415 10.847 -0.026 1.00 94.12 221 TYR A N 1
ATOM 1663 C CA . TYR A 1 221 ? -19.910 12.039 0.654 1.00 94.12 221 TYR A CA 1
ATOM 1664 C C . TYR A 1 221 ? -19.295 13.052 -0.331 1.00 94.12 221 TYR A C 1
ATOM 1666 O O . TYR A 1 221 ? -19.567 14.255 -0.264 1.00 94.12 221 TYR A O 1
ATOM 1674 N N . LEU A 1 222 ? -18.499 12.577 -1.295 1.00 94.31 222 LEU A N 1
ATOM 1675 C CA . LEU A 1 222 ? -17.948 13.426 -2.354 1.00 94.31 222 LEU A CA 1
ATOM 1676 C C . LEU A 1 222 ? -19.042 13.993 -3.272 1.00 94.31 222 LEU A C 1
ATOM 1678 O O . LEU A 1 222 ? -18.945 15.148 -3.689 1.00 94.31 222 LEU A O 1
ATOM 1682 N N . ASN A 1 223 ? -20.079 13.210 -3.583 1.00 94.25 223 ASN A N 1
ATOM 1683 C CA . ASN A 1 223 ? -21.229 13.669 -4.368 1.00 94.25 223 ASN A CA 1
ATOM 1684 C C . ASN A 1 223 ? -22.053 14.729 -3.625 1.00 94.25 223 ASN A C 1
ATOM 1686 O O . ASN A 1 223 ? -22.495 15.689 -4.247 1.00 94.25 223 ASN A O 1
ATOM 1690 N N . GLU A 1 224 ? -22.238 14.582 -2.315 1.00 93.75 224 GLU A N 1
ATOM 1691 C CA . GLU A 1 224 ? -22.910 15.572 -1.466 1.00 93.75 224 GLU A CA 1
ATOM 1692 C C . GLU A 1 224 ? -22.104 16.875 -1.385 1.00 93.75 224 GLU A C 1
ATOM 1694 O O . GLU A 1 224 ? -22.672 17.962 -1.437 1.00 93.75 224 GLU A O 1
ATOM 1699 N N . THR A 1 225 ? -20.774 16.770 -1.303 1.00 93.12 225 THR A N 1
ATOM 1700 C CA . THR A 1 225 ? -19.885 17.929 -1.136 1.00 93.12 225 THR A CA 1
ATOM 1701 C C . THR A 1 225 ? -19.688 18.716 -2.436 1.00 93.12 225 THR A C 1
ATOM 1703 O O . THR A 1 225 ? -19.683 19.944 -2.415 1.00 93.12 225 THR A O 1
ATOM 1706 N N . TYR A 1 226 ? -19.514 18.029 -3.571 1.00 94.69 226 TYR A N 1
ATOM 1707 C CA . TYR A 1 226 ? -19.117 18.645 -4.850 1.00 94.69 226 TYR A CA 1
ATOM 1708 C C . TYR A 1 226 ? -20.146 18.456 -5.981 1.00 94.69 226 TYR A C 1
ATOM 1710 O O . TYR A 1 226 ? -19.887 18.834 -7.125 1.00 94.69 226 TYR A O 1
ATOM 1718 N N . GLY A 1 227 ? -21.307 17.862 -5.692 1.00 92.25 227 GLY A N 1
ATOM 1719 C CA . GLY A 1 227 ? -22.357 17.555 -6.667 1.00 92.25 227 GLY A CA 1
ATOM 1720 C C . GLY A 1 227 ? -22.088 16.289 -7.490 1.00 92.25 227 GLY A C 1
ATOM 1721 O O . GLY A 1 227 ? -21.007 15.711 -7.471 1.00 92.25 227 GLY A O 1
ATOM 1722 N N . THR A 1 228 ? -23.068 15.823 -8.266 1.00 91.12 228 THR A N 1
ATOM 1723 C CA . THR A 1 228 ? -22.959 14.577 -9.058 1.00 91.12 228 THR A CA 1
ATOM 1724 C C . THR A 1 228 ? -22.360 14.770 -10.453 1.00 91.12 228 THR A C 1
ATOM 1726 O O . THR A 1 228 ? -21.855 13.813 -11.027 1.00 91.12 228 THR A O 1
ATOM 1729 N N . GLN A 1 229 ? -22.350 16.002 -10.970 1.00 89.44 229 GLN A N 1
ATOM 1730 C CA . GLN A 1 229 ? -21.895 16.351 -12.327 1.00 89.44 229 GLN A CA 1
ATOM 1731 C C . GLN A 1 229 ? -20.379 16.165 -12.533 1.00 89.44 229 GLN A C 1
ATOM 1733 O O . GLN A 1 229 ? -19.912 15.984 -13.653 1.00 89.44 229 GLN A O 1
ATOM 1738 N N . MET A 1 230 ? -19.597 16.221 -11.452 1.00 90.00 230 MET A N 1
ATOM 1739 C CA . MET A 1 230 ? -18.139 16.111 -11.498 1.00 90.00 230 MET A CA 1
ATOM 1740 C C . MET A 1 230 ? -17.679 14.644 -11.411 1.00 90.00 230 MET A C 1
ATOM 1742 O O . MET A 1 230 ? -18.247 13.841 -10.670 1.00 90.00 230 MET A O 1
ATOM 1746 N N . GLY A 1 231 ? -16.619 14.284 -12.140 1.00 89.69 231 GLY A N 1
ATOM 1747 C CA . GLY A 1 231 ? -16.022 12.946 -12.063 1.00 89.69 231 GLY A CA 1
ATOM 1748 C C . GLY A 1 231 ? -15.369 12.662 -10.702 1.00 89.69 231 GLY A C 1
ATOM 1749 O O . GLY A 1 231 ? -14.880 13.578 -10.041 1.00 89.69 231 GLY A O 1
ATOM 1750 N N . TYR A 1 232 ? -15.320 11.388 -10.296 1.00 90.00 232 TYR A N 1
ATOM 1751 C CA . TYR A 1 232 ? -14.785 10.960 -8.992 1.00 90.00 232 TYR A CA 1
ATOM 1752 C C . TYR A 1 232 ? -13.371 11.498 -8.709 1.00 90.00 232 TYR A C 1
ATOM 1754 O O . TYR A 1 232 ? -13.124 12.077 -7.653 1.00 90.00 232 TYR A O 1
ATOM 1762 N N . LEU A 1 233 ? -12.453 11.378 -9.675 1.00 90.88 233 LEU A N 1
ATOM 1763 C CA . LEU A 1 233 ? -11.073 11.842 -9.514 1.00 90.88 233 LEU A CA 1
ATOM 1764 C C . LEU A 1 233 ? -10.983 13.356 -9.272 1.00 90.88 233 LEU A C 1
ATOM 1766 O O . LEU A 1 233 ? -10.245 13.794 -8.394 1.00 90.88 233 LEU A O 1
ATOM 1770 N N . ALA A 1 234 ? -11.757 14.152 -10.012 1.00 92.62 234 ALA A N 1
ATOM 1771 C CA . ALA A 1 234 ? -11.770 15.603 -9.844 1.00 92.62 234 ALA A CA 1
ATOM 1772 C C . ALA A 1 234 ? -12.296 16.004 -8.453 1.00 92.62 234 ALA A C 1
ATOM 1774 O O . ALA A 1 234 ? -11.744 16.902 -7.821 1.00 92.62 234 ALA A O 1
ATOM 1775 N N . LYS A 1 235 ? -13.292 15.280 -7.922 1.00 94.38 235 LYS A N 1
ATOM 1776 C CA . LYS A 1 235 ? -13.788 15.480 -6.548 1.00 94.38 235 LYS A CA 1
ATOM 1777 C C . LYS A 1 235 ? -12.722 15.173 -5.504 1.00 94.38 235 LYS A C 1
ATOM 1779 O O . LYS A 1 235 ? -12.543 15.946 -4.570 1.00 94.38 235 LYS A O 1
ATOM 1784 N N . VAL A 1 236 ? -11.994 14.069 -5.676 1.00 92.12 236 VAL A N 1
ATOM 1785 C CA . VAL A 1 236 ? -10.866 13.699 -4.807 1.00 92.12 236 VAL A CA 1
ATOM 1786 C C . VAL A 1 236 ? -9.784 14.782 -4.824 1.00 92.12 236 VAL A C 1
ATOM 1788 O O . VAL A 1 236 ? -9.297 15.174 -3.766 1.00 92.12 236 VAL A O 1
ATOM 1791 N N . GLN A 1 237 ? -9.432 15.298 -6.002 1.00 91.69 237 GLN A N 1
ATOM 1792 C CA . GLN A 1 237 ? -8.427 16.354 -6.148 1.00 91.69 237 GLN A CA 1
ATOM 1793 C C . GLN A 1 237 ? -8.873 17.675 -5.510 1.00 91.69 237 GLN A C 1
ATOM 1795 O O . GLN A 1 237 ? -8.081 18.300 -4.806 1.00 91.69 237 GLN A O 1
ATOM 1800 N N . ASN A 1 238 ? -10.142 18.058 -5.679 1.00 93.06 238 ASN A N 1
ATOM 1801 C CA . ASN A 1 238 ? -10.707 19.234 -5.017 1.00 93.06 238 ASN A CA 1
ATOM 1802 C C . ASN A 1 238 ? -10.730 19.073 -3.495 1.00 93.06 238 ASN A C 1
ATOM 1804 O O . ASN A 1 238 ? -10.332 19.990 -2.787 1.00 93.06 238 ASN A O 1
ATOM 1808 N N . LEU A 1 239 ? -11.094 17.893 -2.982 1.00 92.44 239 LEU A N 1
ATOM 1809 C CA . LEU A 1 239 ? -11.040 17.628 -1.545 1.00 92.44 239 LEU A CA 1
ATOM 1810 C C . LEU A 1 239 ? -9.623 17.763 -0.990 1.00 92.44 239 LEU A C 1
ATOM 1812 O O . LEU A 1 239 ? -9.430 18.349 0.071 1.00 92.44 239 LEU A O 1
ATOM 1816 N N . VAL A 1 240 ? -8.619 17.258 -1.704 1.00 89.50 240 VAL A N 1
ATOM 1817 C CA . VAL A 1 240 ? -7.212 17.414 -1.310 1.00 89.50 240 VAL A CA 1
ATOM 1818 C C . VAL A 1 240 ? -6.806 18.884 -1.295 1.00 89.50 240 VAL A C 1
ATOM 1820 O O . VAL A 1 240 ? -6.145 19.305 -0.346 1.00 89.50 240 VAL A O 1
ATOM 1823 N N . ALA A 1 241 ? -7.197 19.661 -2.306 1.00 88.50 241 ALA A N 1
ATOM 1824 C CA . ALA A 1 241 ? -6.910 21.092 -2.366 1.00 88.50 241 ALA A CA 1
ATOM 1825 C C . ALA A 1 241 ? -7.570 21.849 -1.202 1.00 88.50 241 ALA A C 1
ATOM 1827 O O . ALA A 1 241 ? -6.884 22.587 -0.494 1.00 88.50 241 ALA A O 1
ATOM 1828 N N . ASP A 1 242 ? -8.854 21.588 -0.944 1.00 90.31 242 ASP A N 1
ATOM 1829 C CA . ASP A 1 242 ? -9.610 22.182 0.160 1.00 90.31 242 ASP A CA 1
ATOM 1830 C C . ASP A 1 242 ? -8.969 21.863 1.512 1.00 90.31 242 ASP A C 1
ATOM 1832 O O . ASP A 1 242 ? -8.768 22.755 2.332 1.00 90.31 242 ASP A O 1
ATOM 1836 N N . LEU A 1 243 ? -8.625 20.593 1.748 1.00 88.62 243 LEU A N 1
ATOM 1837 C CA . LEU A 1 243 ? -7.981 20.165 2.989 1.00 88.62 243 LEU A CA 1
ATOM 1838 C C . LEU A 1 243 ? -6.596 20.797 3.139 1.00 88.62 243 LEU A C 1
ATOM 1840 O O . LEU A 1 243 ? -6.265 21.276 4.216 1.00 88.62 243 LEU A O 1
ATOM 1844 N N . SER A 1 244 ? -5.806 20.852 2.068 1.00 82.38 244 SER A N 1
ATOM 1845 C CA . SER A 1 244 ? -4.459 21.440 2.105 1.00 82.38 244 SER A CA 1
ATOM 1846 C C . SER A 1 244 ? -4.481 22.956 2.343 1.00 82.38 244 SER A C 1
ATOM 1848 O O . SER A 1 244 ? -3.504 23.510 2.840 1.00 82.38 244 SER A O 1
ATOM 1850 N N . ALA A 1 245 ? -5.590 23.630 2.020 1.00 82.00 245 ALA A N 1
ATOM 1851 C CA . ALA A 1 245 ? -5.796 25.045 2.316 1.00 82.00 245 ALA A CA 1
ATOM 1852 C C . ALA A 1 245 ? -6.201 25.311 3.781 1.00 82.00 245 ALA A C 1
ATOM 1854 O O . ALA A 1 245 ? -6.135 26.454 4.240 1.00 82.00 245 ALA A O 1
ATOM 1855 N N . MET A 1 246 ? -6.614 24.287 4.538 1.00 80.12 246 MET A N 1
ATOM 1856 C CA . MET A 1 246 ? -6.980 24.443 5.947 1.00 80.12 246 MET A CA 1
ATOM 1857 C C . MET A 1 246 ? -5.728 24.548 6.827 1.00 80.12 246 MET A C 1
ATOM 1859 O O . MET A 1 246 ? -4.884 23.657 6.851 1.00 80.12 246 MET A O 1
ATOM 1863 N N . GLN A 1 247 ? -5.639 25.617 7.622 1.00 60.31 247 GLN A N 1
ATOM 1864 C CA . GLN A 1 247 ? -4.482 25.880 8.492 1.00 60.31 247 GLN A CA 1
ATOM 1865 C C . GLN A 1 247 ? -4.436 25.021 9.775 1.00 60.31 247 GLN A C 1
ATOM 1867 O O . GLN A 1 247 ? -3.439 25.045 10.491 1.00 60.31 247 GLN A O 1
ATOM 1872 N N . VAL A 1 248 ? -5.487 24.250 10.085 1.00 55.09 248 VAL A N 1
ATOM 1873 C CA . VAL A 1 248 ? -5.606 23.468 11.333 1.00 55.09 248 VAL A CA 1
ATOM 1874 C C . VAL A 1 248 ? -5.275 21.985 11.092 1.00 55.09 248 VAL A C 1
ATOM 1876 O O . VAL A 1 248 ? -5.837 21.360 10.194 1.00 55.09 248 VAL A O 1
ATOM 1879 N N . ASP A 1 249 ? -4.371 21.413 11.902 1.00 52.47 249 ASP A N 1
ATOM 1880 C CA . ASP A 1 249 ? -3.954 19.986 11.900 1.00 52.47 249 ASP A CA 1
ATOM 1881 C C . ASP A 1 249 ? -3.444 19.444 10.538 1.00 52.47 249 ASP A C 1
ATOM 1883 O O . ASP A 1 249 ? -3.526 18.247 10.246 1.00 52.47 249 ASP A O 1
ATOM 1887 N N . GLY A 1 250 ? -2.918 20.320 9.674 1.00 56.16 250 GLY A N 1
ATOM 1888 C CA . GLY A 1 250 ? -2.438 19.943 8.337 1.00 56.16 250 GLY A CA 1
ATOM 1889 C C . GLY A 1 250 ? -3.549 19.519 7.365 1.00 56.16 250 GLY A C 1
ATOM 1890 O O . GLY A 1 250 ? -3.261 18.833 6.389 1.00 56.16 250 GLY A O 1
ATOM 1891 N N . GLY A 1 251 ? -4.803 19.901 7.640 1.00 69.25 251 GLY A N 1
ATOM 1892 C CA . GLY A 1 251 ? -5.942 19.660 6.759 1.00 69.25 251 GLY A CA 1
ATOM 1893 C C . GLY A 1 251 ? -6.706 18.383 7.070 1.00 69.25 251 GLY A C 1
ATOM 1894 O O . GLY A 1 251 ? -6.446 17.331 6.480 1.00 69.25 251 GLY A O 1
ATOM 1895 N N . SER A 1 252 ? -7.693 18.471 7.967 1.00 81.25 252 SER A N 1
ATOM 1896 C CA . SER A 1 252 ? -8.644 17.382 8.205 1.00 81.25 252 SER A CA 1
ATOM 1897 C C . SER A 1 252 ? -10.089 17.865 8.286 1.00 81.25 252 SER A C 1
ATOM 1899 O O . SER A 1 252 ? -10.363 18.981 8.723 1.00 81.25 252 SER A O 1
ATOM 1901 N N . ARG A 1 253 ? -11.022 17.011 7.860 1.00 86.00 253 ARG A N 1
ATOM 1902 C CA . ARG A 1 253 ? -12.464 17.261 7.922 1.00 86.00 253 ARG A CA 1
ATOM 1903 C C . ARG A 1 253 ? -13.167 16.067 8.552 1.00 86.00 253 ARG A C 1
ATOM 1905 O O . ARG A 1 253 ? -12.805 14.923 8.285 1.00 86.00 253 ARG A O 1
ATOM 1912 N N . PHE A 1 254 ? -14.171 16.361 9.368 1.00 89.19 254 PHE A N 1
ATOM 1913 C CA . PHE A 1 254 ? -15.001 15.368 10.039 1.00 89.19 254 PHE A CA 1
ATOM 1914 C C . PHE A 1 254 ? -16.420 15.391 9.476 1.00 89.19 254 PHE A C 1
ATOM 1916 O O . PHE A 1 254 ? -16.933 16.454 9.120 1.00 89.19 254 PHE A O 1
ATOM 1923 N N . SER A 1 255 ? -17.057 14.228 9.405 1.00 90.69 255 SER A N 1
ATOM 1924 C CA . SER A 1 255 ? -18.456 14.081 9.012 1.00 90.69 255 SER A CA 1
ATOM 1925 C C . SER A 1 255 ? -19.079 12.891 9.738 1.00 90.69 255 SER A C 1
ATOM 1927 O O . SER A 1 255 ? -18.442 11.850 9.878 1.00 90.69 255 SER A O 1
ATOM 1929 N N . TYR A 1 256 ? -20.319 13.044 10.198 1.00 92.50 256 TYR A N 1
ATOM 1930 C CA . TYR A 1 256 ? -21.118 11.935 10.715 1.00 92.50 256 TYR A CA 1
ATOM 1931 C C . TYR A 1 256 ? -21.814 11.247 9.544 1.00 92.50 256 TYR A C 1
ATOM 1933 O O . TYR A 1 256 ? -22.449 11.918 8.728 1.00 92.50 256 TYR A O 1
ATOM 1941 N N . ARG A 1 257 ? -21.674 9.926 9.447 1.00 93.00 257 ARG A N 1
ATOM 1942 C CA . ARG A 1 257 ? -22.163 9.109 8.331 1.00 93.00 257 ARG A CA 1
ATOM 1943 C C . ARG A 1 257 ? -22.974 7.941 8.872 1.00 93.00 257 ARG A C 1
ATOM 1945 O O . ARG A 1 257 ? -22.578 7.341 9.863 1.00 93.00 257 ARG A O 1
ATOM 1952 N N . ASN A 1 258 ? -24.061 7.579 8.200 1.00 90.88 258 ASN A N 1
ATOM 1953 C CA . ASN A 1 258 ? -24.742 6.313 8.454 1.00 90.88 258 ASN A CA 1
ATOM 1954 C C . ASN A 1 258 ? -24.379 5.341 7.327 1.00 90.88 258 ASN A C 1
ATOM 1956 O O . ASN A 1 258 ? -24.721 5.579 6.169 1.00 90.88 258 ASN A O 1
ATOM 1960 N N . VAL A 1 259 ? -23.643 4.279 7.655 1.00 89.50 259 VAL A N 1
ATOM 1961 C CA . VAL A 1 259 ? -23.128 3.309 6.679 1.00 89.50 259 VAL A CA 1
ATOM 1962 C C . VAL A 1 259 ? -23.612 1.927 7.082 1.00 89.50 259 VAL A C 1
ATOM 1964 O O . VAL A 1 259 ? -23.258 1.422 8.146 1.00 89.50 259 VAL A O 1
ATOM 1967 N N . GLY A 1 260 ? -24.458 1.320 6.246 1.00 83.88 260 GLY A N 1
ATOM 1968 C CA . GLY A 1 260 ? -25.023 -0.004 6.523 1.00 83.88 260 GLY A CA 1
ATOM 1969 C C . GLY A 1 260 ? -25.885 -0.064 7.792 1.00 83.88 260 GLY A C 1
ATOM 1970 O O . GLY A 1 260 ? -25.958 -1.117 8.415 1.00 83.88 260 GLY A O 1
ATOM 1971 N N . GLY A 1 261 ? -26.508 1.052 8.196 1.00 84.81 261 GLY A N 1
ATOM 1972 C CA . GLY A 1 261 ? -27.331 1.138 9.408 1.00 84.81 261 GLY A CA 1
ATOM 1973 C C . GLY A 1 261 ? -26.553 1.391 10.704 1.00 84.81 261 GLY A C 1
ATOM 1974 O O . GLY A 1 261 ? -27.172 1.464 11.762 1.00 84.81 261 GLY A O 1
ATOM 1975 N N . VAL A 1 262 ? -25.229 1.555 10.633 1.00 88.88 262 VAL A N 1
ATOM 1976 C CA . VAL A 1 262 ? -24.362 1.904 11.769 1.00 88.88 262 VAL A CA 1
ATOM 1977 C C . VAL A 1 262 ? -23.916 3.359 11.637 1.00 88.88 262 VAL A C 1
ATOM 1979 O O . VAL A 1 262 ? -23.651 3.829 10.528 1.00 88.88 262 VAL A O 1
ATOM 1982 N N . ASP A 1 263 ? -23.828 4.075 12.758 1.00 91.44 263 ASP A N 1
ATOM 1983 C CA . ASP A 1 263 ? -23.357 5.460 12.786 1.00 91.44 263 ASP A CA 1
ATOM 1984 C C . ASP A 1 263 ? -21.833 5.515 12.920 1.00 91.44 263 ASP A C 1
ATOM 1986 O O . ASP A 1 263 ? -21.246 5.050 13.899 1.00 91.44 263 ASP A O 1
ATOM 1990 N N . TRP A 1 264 ? -21.194 6.133 11.935 1.00 92.25 264 TRP A N 1
ATOM 1991 C CA . TRP A 1 264 ? -19.751 6.286 11.837 1.00 92.25 264 TRP A CA 1
ATOM 1992 C C . TRP A 1 264 ? -19.352 7.756 11.900 1.00 92.25 264 TRP A C 1
ATOM 1994 O O . TRP A 1 264 ? -20.024 8.637 11.359 1.00 92.25 264 TRP A O 1
ATOM 2004 N N . ILE A 1 265 ? -18.187 8.021 12.483 1.00 90.12 265 ILE A N 1
ATOM 2005 C CA . ILE A 1 265 ? -17.471 9.278 12.271 1.00 90.12 265 ILE A CA 1
ATOM 2006 C C . ILE A 1 265 ? -16.430 9.048 11.181 1.00 90.12 265 ILE A C 1
ATOM 2008 O O . ILE A 1 265 ? -15.488 8.278 11.365 1.00 90.12 265 ILE A O 1
ATOM 2012 N N . LEU A 1 266 ? -16.586 9.753 10.063 1.00 92.50 266 LEU A N 1
ATOM 2013 C CA . LEU A 1 266 ? -15.587 9.866 9.010 1.00 92.50 266 LEU A CA 1
ATOM 2014 C C . LEU A 1 266 ? -14.643 11.027 9.330 1.00 92.50 266 LEU A C 1
ATOM 2016 O O . LEU A 1 266 ? -15.068 12.182 9.372 1.00 92.50 266 LEU A O 1
ATOM 2020 N N . LYS A 1 267 ? -13.351 10.739 9.474 1.00 89.00 267 LYS A N 1
ATOM 2021 C CA . LYS A 1 267 ? -12.265 11.717 9.371 1.00 89.00 267 LYS A CA 1
ATOM 2022 C C . LYS A 1 267 ? -11.560 11.536 8.030 1.00 89.00 267 LYS A C 1
ATOM 2024 O O . LYS A 1 267 ? -11.082 10.447 7.721 1.00 89.00 267 LYS A O 1
ATOM 2029 N N . VAL A 1 268 ? -11.443 12.616 7.265 1.00 90.81 268 VAL A N 1
ATOM 2030 C CA . VAL A 1 268 ? -10.606 12.668 6.061 1.00 90.81 268 VAL A CA 1
ATOM 2031 C C . VAL A 1 268 ? -9.436 13.599 6.322 1.00 90.81 268 VAL A C 1
ATOM 2033 O O . VAL A 1 268 ? -9.644 14.730 6.761 1.00 90.81 268 VAL A O 1
ATOM 2036 N N . LYS A 1 269 ? -8.213 13.139 6.056 1.00 85.69 269 LYS A N 1
ATOM 2037 C CA . LYS A 1 269 ? -6.988 13.933 6.205 1.00 85.69 269 LYS A CA 1
ATOM 2038 C C . LYS A 1 269 ? -6.156 13.893 4.929 1.00 85.69 269 LYS A C 1
ATOM 2040 O O . LYS A 1 269 ? -5.991 12.829 4.339 1.00 85.69 269 LYS A O 1
ATOM 2045 N N . SER A 1 270 ? -5.616 15.040 4.530 1.00 85.62 270 SER A N 1
ATOM 2046 C CA . SER A 1 270 ? -4.604 15.110 3.473 1.00 85.62 270 SER A CA 1
ATOM 2047 C C . SER A 1 270 ? -3.215 14.885 4.074 1.00 85.62 270 SER A C 1
ATOM 2049 O O . SER A 1 270 ? -2.893 15.431 5.128 1.00 85.62 270 SER A O 1
ATOM 2051 N N . ILE A 1 271 ? -2.394 14.056 3.434 1.00 75.81 271 ILE A N 1
ATOM 2052 C CA . ILE A 1 271 ? -1.014 13.773 3.841 1.00 75.81 271 ILE A CA 1
ATOM 2053 C C . ILE A 1 271 ? -0.119 13.885 2.610 1.00 75.81 271 ILE A C 1
ATOM 2055 O O . ILE A 1 271 ? -0.427 13.331 1.557 1.00 75.81 271 ILE A O 1
ATOM 2059 N N . ILE A 1 272 ? 1.014 14.573 2.740 1.00 69.19 272 ILE A N 1
ATOM 2060 C CA . ILE A 1 272 ? 2.031 14.640 1.687 1.00 69.19 272 ILE A CA 1
ATOM 2061 C C . ILE A 1 272 ? 3.140 13.647 2.028 1.00 69.19 272 ILE A C 1
ATOM 2063 O O . ILE A 1 272 ? 3.778 13.757 3.072 1.00 69.19 272 ILE A O 1
ATOM 2067 N N . TYR A 1 273 ? 3.390 12.689 1.136 1.00 57.16 273 TYR A N 1
ATOM 2068 C CA . TYR A 1 273 ? 4.459 11.704 1.281 1.00 57.16 273 TYR A CA 1
ATOM 2069 C C . TYR A 1 273 ? 5.265 11.590 -0.015 1.00 57.16 273 TYR A C 1
ATOM 2071 O O . TYR A 1 273 ? 4.707 11.334 -1.085 1.00 57.16 273 TYR A O 1
ATOM 2079 N N . GLY A 1 274 ? 6.584 11.807 0.064 1.00 51.50 274 GLY A N 1
ATOM 2080 C CA . GLY A 1 274 ? 7.481 11.735 -1.098 1.00 51.50 274 GLY A CA 1
ATOM 2081 C C . GLY A 1 274 ? 7.041 12.633 -2.264 1.00 51.50 274 GLY A C 1
ATOM 2082 O O . GLY A 1 274 ? 7.035 12.195 -3.414 1.00 51.50 274 GLY A O 1
ATOM 2083 N N . GLY A 1 275 ? 6.564 13.846 -1.957 1.00 58.50 275 GLY A N 1
ATOM 2084 C CA . GLY A 1 275 ? 6.050 14.807 -2.943 1.00 58.50 275 GLY A CA 1
ATOM 2085 C C . GLY A 1 275 ? 4.690 14.454 -3.559 1.00 58.50 275 GLY A C 1
ATOM 2086 O O . GLY A 1 275 ? 4.241 15.147 -4.469 1.00 58.50 275 GLY A O 1
ATOM 2087 N N . LYS A 1 276 ? 4.014 13.393 -3.096 1.00 64.25 276 LYS A N 1
ATOM 2088 C CA . LYS A 1 276 ? 2.674 13.006 -3.562 1.00 64.25 276 LYS A CA 1
ATOM 2089 C C . LYS A 1 276 ? 1.636 13.222 -2.467 1.00 64.25 276 LYS A C 1
ATOM 2091 O O . LYS A 1 276 ? 1.871 12.875 -1.313 1.00 64.25 276 LYS A O 1
ATOM 2096 N N . ALA A 1 277 ? 0.482 13.761 -2.847 1.00 78.50 277 ALA A N 1
ATOM 2097 C CA . ALA A 1 277 ? -0.652 13.912 -1.947 1.00 78.50 277 ALA A CA 1
ATOM 2098 C C . ALA A 1 277 ? -1.449 12.603 -1.839 1.00 78.50 277 ALA A C 1
ATOM 2100 O O . ALA A 1 277 ? -1.752 11.945 -2.844 1.00 78.50 277 ALA A O 1
ATOM 2101 N N . LEU A 1 278 ? -1.788 12.244 -0.608 1.00 80.56 278 LEU A N 1
ATOM 2102 C CA . LEU A 1 278 ? -2.572 11.082 -0.218 1.00 80.56 278 LEU A CA 1
ATOM 2103 C C . LEU A 1 278 ? -3.750 11.549 0.639 1.00 80.56 278 LEU A C 1
ATOM 2105 O O . LEU A 1 278 ? -3.612 12.473 1.438 1.00 80.56 278 LEU A O 1
ATOM 2109 N N . LEU A 1 279 ? -4.892 10.887 0.502 1.00 85.94 279 LEU A N 1
ATOM 2110 C CA . LEU A 1 279 ? -6.015 11.028 1.420 1.00 85.94 279 LEU A CA 1
ATOM 2111 C C . LEU A 1 279 ? -6.046 9.833 2.360 1.00 85.94 279 LEU A C 1
ATOM 2113 O O . LEU A 1 279 ? -6.110 8.692 1.909 1.00 85.94 279 LEU A O 1
ATOM 2117 N N . LEU A 1 280 ? -6.043 10.108 3.656 1.00 85.19 280 LEU A N 1
ATOM 2118 C CA . LEU A 1 280 ? -6.325 9.132 4.692 1.00 85.19 280 LEU A CA 1
ATOM 2119 C C . LEU A 1 280 ? -7.798 9.248 5.085 1.00 85.19 280 LEU A C 1
ATOM 2121 O O . LEU A 1 280 ? -8.236 10.289 5.577 1.00 85.19 280 LEU A O 1
ATOM 2125 N N . LEU A 1 281 ? -8.542 8.174 4.859 1.00 90.12 281 LEU A N 1
ATOM 2126 C CA . LEU A 1 281 ? -9.912 7.981 5.311 1.00 90.12 281 LEU A CA 1
ATOM 2127 C C . LEU A 1 281 ? -9.884 7.179 6.605 1.00 90.12 281 LEU A C 1
ATOM 2129 O O . LEU A 1 281 ? -9.223 6.145 6.680 1.00 90.12 281 LEU A O 1
ATOM 2133 N N . THR A 1 282 ? -10.611 7.633 7.614 1.00 88.38 282 THR A N 1
ATOM 2134 C CA . THR A 1 282 ? -10.791 6.904 8.867 1.00 88.38 282 THR A CA 1
ATOM 2135 C C . THR A 1 282 ? -12.257 6.947 9.242 1.00 88.38 282 THR A C 1
ATOM 2137 O O . THR A 1 282 ? -12.790 8.013 9.528 1.00 88.38 282 THR A O 1
ATOM 2140 N N . TYR A 1 283 ? -12.896 5.788 9.232 1.00 90.81 283 TYR A N 1
ATOM 2141 C CA . TYR A 1 283 ? -14.239 5.574 9.737 1.00 90.81 283 TYR A CA 1
ATOM 2142 C C . TYR A 1 283 ? -14.123 4.908 11.103 1.00 90.81 283 TYR A C 1
ATOM 2144 O O . TYR A 1 283 ? -13.473 3.871 11.228 1.00 90.81 283 TYR A O 1
ATOM 2152 N N . MET A 1 284 ? -14.747 5.507 12.113 1.00 88.06 284 MET A N 1
ATOM 2153 C CA . MET A 1 284 ? -14.843 4.954 13.463 1.00 88.06 284 MET A CA 1
ATOM 2154 C C . MET A 1 284 ? -16.300 4.736 13.847 1.00 88.06 284 MET A C 1
ATOM 2156 O O . MET A 1 284 ? -17.101 5.664 13.730 1.00 88.06 284 MET A O 1
ATOM 2160 N N . ASP A 1 285 ? -16.622 3.523 14.294 1.00 88.44 285 ASP A N 1
ATOM 2161 C CA . ASP A 1 285 ? -17.958 3.175 14.776 1.00 88.44 285 ASP A CA 1
ATOM 2162 C C . ASP A 1 285 ? -18.237 3.934 16.078 1.00 88.44 285 ASP A C 1
ATOM 2164 O O . ASP A 1 285 ? -17.575 3.728 17.104 1.00 88.44 285 ASP A O 1
ATOM 2168 N N . LEU A 1 286 ? -19.208 4.846 16.023 1.00 83.69 286 LEU A N 1
ATOM 2169 C CA . LEU A 1 286 ? -19.535 5.722 17.139 1.00 83.69 286 LEU A CA 1
ATOM 2170 C C . LEU A 1 286 ? -20.207 4.957 18.278 1.00 83.69 286 LEU A C 1
ATOM 2172 O O . LEU A 1 286 ? -19.934 5.232 19.445 1.00 83.69 286 LEU A O 1
ATOM 2176 N N . GLN A 1 287 ? -21.074 4.000 17.952 1.00 82.56 287 GLN A N 1
ATOM 2177 C CA . GLN A 1 287 ? -21.839 3.251 18.944 1.00 82.56 287 GLN A CA 1
ATOM 2178 C C . GLN A 1 287 ? -20.930 2.284 19.696 1.00 82.56 287 GLN A C 1
ATOM 2180 O O . GLN A 1 287 ? -20.991 2.204 20.924 1.00 82.56 287 GLN A O 1
ATOM 2185 N N . ALA A 1 288 ? -20.035 1.598 18.983 1.00 81.19 288 ALA A N 1
ATOM 2186 C CA . ALA A 1 288 ? -19.033 0.739 19.598 1.00 81.19 288 ALA A CA 1
ATOM 2187 C C . ALA A 1 288 ? -18.071 1.539 20.489 1.00 81.19 288 ALA A C 1
ATOM 2189 O O . ALA A 1 288 ? -17.791 1.122 21.614 1.00 81.19 288 ALA A O 1
ATOM 2190 N N . PHE A 1 289 ? -17.627 2.715 20.029 1.00 77.56 289 PHE A N 1
ATOM 2191 C CA . PHE A 1 289 ? -16.801 3.613 20.836 1.00 77.56 289 PHE A CA 1
ATOM 2192 C C . PHE A 1 289 ? -17.528 4.063 22.110 1.00 77.56 289 PHE A C 1
ATOM 2194 O O . PHE A 1 289 ? -16.996 3.929 23.212 1.00 77.56 289 PHE A O 1
ATOM 2201 N N . GLN A 1 290 ? -18.769 4.543 21.988 1.00 75.25 290 GLN A N 1
ATOM 2202 C CA . GLN A 1 290 ? -19.581 4.974 23.129 1.00 75.25 290 GLN A CA 1
ATOM 2203 C C . GLN A 1 290 ? -19.836 3.836 24.116 1.00 75.25 290 GLN A C 1
ATOM 2205 O O . GLN A 1 290 ? -19.648 4.022 25.317 1.00 75.25 290 GLN A O 1
ATOM 2210 N N . LYS A 1 291 ? -20.200 2.650 23.618 1.00 75.12 291 LYS A N 1
ATOM 2211 C CA . LYS A 1 291 ? -20.405 1.456 24.440 1.00 75.12 291 LYS A CA 1
ATOM 2212 C C . LYS A 1 291 ? -19.148 1.110 25.226 1.00 75.12 291 LYS A C 1
ATOM 2214 O O . LYS A 1 291 ? -19.234 0.847 26.418 1.00 75.12 291 LYS A O 1
ATOM 2219 N N . GLN A 1 292 ? -17.980 1.159 24.596 1.00 70.00 292 GLN A N 1
ATOM 2220 C CA . GLN A 1 292 ? -16.733 0.855 25.282 1.00 70.00 292 GLN A CA 1
ATOM 2221 C C . GLN A 1 292 ? -16.367 1.906 26.340 1.00 70.00 292 GLN A C 1
ATOM 2223 O O . GLN A 1 292 ? -15.914 1.556 27.436 1.00 70.00 292 GLN A O 1
ATOM 2228 N N . VAL A 1 293 ? -16.557 3.192 26.029 1.00 67.56 293 VAL A N 1
ATOM 2229 C CA . VAL A 1 293 ? -16.383 4.276 27.005 1.00 67.56 293 VAL A CA 1
ATOM 2230 C C . VAL A 1 293 ? -17.314 4.052 28.194 1.00 67.56 293 VAL A C 1
ATOM 2232 O O . VAL A 1 293 ? -16.877 4.167 29.339 1.00 67.56 293 VAL A O 1
ATOM 2235 N N . GLN A 1 294 ? -18.561 3.661 27.934 1.00 67.81 294 GLN A N 1
ATOM 2236 C CA . GLN A 1 294 ? -19.547 3.381 28.966 1.00 67.81 294 GLN A CA 1
ATOM 2237 C C . GLN A 1 294 ? -19.187 2.145 29.796 1.00 67.81 294 GLN A C 1
ATOM 2239 O O . GLN A 1 294 ? -19.123 2.257 31.009 1.00 67.81 294 GLN A O 1
ATOM 2244 N N . GLU A 1 295 ? -18.819 1.016 29.189 1.00 72.75 295 GLU A N 1
ATOM 2245 C CA . GLU A 1 295 ? -18.372 -0.184 29.916 1.00 72.75 295 GLU A CA 1
ATOM 2246 C C . GLU A 1 295 ? -17.132 0.089 30.785 1.00 72.75 295 GLU A C 1
ATOM 2248 O O . GLU A 1 295 ? -17.022 -0.393 31.915 1.00 72.75 295 GLU A O 1
ATOM 2253 N N . THR A 1 296 ? -16.193 0.897 30.284 1.00 67.38 296 THR A N 1
ATOM 2254 C CA . THR A 1 296 ? -15.006 1.316 31.047 1.00 67.38 296 THR A CA 1
ATOM 2255 C C . THR A 1 296 ? -15.389 2.239 32.207 1.00 67.38 296 THR A C 1
ATOM 2257 O O . THR A 1 296 ? -14.853 2.113 33.315 1.00 67.38 296 THR A O 1
ATOM 2260 N N . SER A 1 297 ? -16.336 3.150 31.970 1.00 51.03 297 SER A N 1
ATOM 2261 C CA . SER A 1 297 ? -16.882 4.044 32.990 1.00 51.03 297 SER A CA 1
ATOM 2262 C C . SER A 1 297 ? -17.630 3.259 34.068 1.00 51.03 297 SER A C 1
ATOM 2264 O O . SER A 1 297 ? -17.337 3.440 35.248 1.00 51.03 297 SER A O 1
ATOM 2266 N N . ASP A 1 298 ? -18.486 2.316 33.680 1.00 68.12 298 ASP A N 1
ATOM 2267 C CA . ASP A 1 298 ? -19.255 1.447 34.569 1.00 68.12 298 ASP A CA 1
ATOM 2268 C C . ASP A 1 298 ? -18.329 0.565 35.407 1.00 68.12 298 ASP A C 1
ATOM 2270 O O . ASP A 1 298 ? -18.490 0.469 36.622 1.00 68.12 298 ASP A O 1
ATOM 2274 N N . ARG A 1 299 ? -17.287 -0.021 34.803 1.00 64.44 299 ARG A N 1
ATOM 2275 C CA . ARG A 1 299 ? -16.286 -0.812 35.535 1.00 64.44 299 ARG A CA 1
ATOM 2276 C C . ARG A 1 299 ? -15.558 0.026 36.585 1.00 64.44 299 ARG A C 1
ATOM 2278 O O . ARG A 1 299 ? -15.367 -0.436 37.711 1.00 64.44 299 ARG A O 1
ATOM 2285 N N . THR A 1 300 ? -15.172 1.251 36.231 1.00 61.91 300 THR A N 1
ATOM 2286 C CA . THR A 1 300 ? -14.574 2.208 37.174 1.00 61.91 300 THR A CA 1
ATOM 2287 C C . THR A 1 300 ? -15.563 2.579 38.283 1.00 61.91 300 THR A C 1
ATOM 2289 O O . THR A 1 300 ? -15.197 2.585 39.458 1.00 61.91 300 THR A O 1
ATOM 2292 N N . GLY A 1 301 ? -16.828 2.814 37.929 1.00 46.53 301 GLY A N 1
ATOM 2293 C CA . GLY A 1 301 ? -17.910 3.124 38.861 1.00 46.53 301 GLY A CA 1
ATOM 2294 C C . GLY A 1 301 ? -18.171 1.997 39.861 1.00 46.53 301 GLY A C 1
ATOM 2295 O O . GLY A 1 301 ? -18.214 2.240 41.068 1.00 46.53 301 GLY A O 1
ATOM 2296 N N . TYR A 1 302 ? -18.254 0.747 39.397 1.00 67.69 302 TYR A N 1
ATOM 2297 C CA . TYR A 1 302 ? -18.413 -0.425 40.262 1.00 67.69 302 TYR A CA 1
ATOM 2298 C C . TYR A 1 302 ? -17.204 -0.646 41.175 1.00 67.69 302 TYR A C 1
ATOM 2300 O O . TYR A 1 302 ? -17.381 -0.986 42.345 1.00 67.69 302 TYR A O 1
ATOM 2308 N N . ALA A 1 303 ? -15.983 -0.409 40.686 1.00 50.75 303 ALA A N 1
ATOM 2309 C CA . ALA A 1 303 ? -14.783 -0.477 41.517 1.00 50.75 303 ALA A CA 1
ATOM 2310 C C . ALA A 1 303 ? -14.800 0.588 42.628 1.00 50.75 303 ALA A C 1
ATOM 2312 O O . ALA A 1 303 ? -14.528 0.269 43.786 1.00 50.75 303 ALA A O 1
ATOM 2313 N N . MET A 1 304 ? -15.185 1.831 42.309 1.00 40.25 304 MET A N 1
ATOM 2314 C CA . MET A 1 304 ? -15.337 2.898 43.306 1.00 40.25 304 MET A CA 1
ATOM 2315 C C . MET A 1 304 ? -16.417 2.571 44.342 1.00 40.25 304 MET A C 1
ATOM 2317 O O . MET A 1 304 ? -16.168 2.719 45.538 1.00 40.25 304 MET A O 1
ATOM 2321 N N . LEU A 1 305 ? -17.581 2.068 43.917 1.00 55.06 305 LEU A N 1
ATOM 2322 C CA . LEU A 1 305 ? -18.638 1.622 44.832 1.00 55.06 305 LEU A CA 1
ATOM 2323 C C . LEU A 1 305 ? -18.160 0.494 45.753 1.00 55.06 305 LEU A C 1
ATOM 2325 O O . LEU A 1 305 ? -18.431 0.534 46.952 1.00 55.06 305 LEU A O 1
ATOM 2329 N N . GLY A 1 306 ? -17.408 -0.477 45.225 1.00 56.03 306 GLY A N 1
ATOM 2330 C CA . GLY A 1 306 ? -16.820 -1.558 46.017 1.00 56.03 306 GLY A CA 1
ATOM 2331 C C . GLY A 1 306 ? -15.837 -1.052 47.076 1.00 56.03 306 GLY A C 1
ATOM 2332 O O . GLY A 1 306 ? -15.892 -1.491 48.226 1.00 56.03 306 GLY A O 1
ATOM 2333 N N . ILE A 1 307 ? -14.985 -0.085 46.719 1.00 60.94 307 ILE A N 1
ATOM 2334 C CA . ILE A 1 307 ? -14.053 0.558 47.655 1.00 60.94 307 ILE A CA 1
ATOM 2335 C C . ILE A 1 307 ? -14.826 1.304 48.750 1.00 60.94 307 ILE A C 1
ATOM 2337 O O . ILE A 1 307 ? -14.572 1.077 49.931 1.00 60.94 307 ILE A O 1
ATOM 2341 N N . ILE A 1 308 ? -15.798 2.148 48.383 1.00 55.56 308 ILE A N 1
ATOM 2342 C CA . ILE A 1 308 ? -16.616 2.905 49.346 1.00 55.56 308 ILE A CA 1
ATOM 2343 C C . ILE A 1 308 ? -17.324 1.951 50.311 1.00 55.56 308 ILE A C 1
ATOM 2345 O O . ILE A 1 308 ? -17.258 2.151 51.524 1.00 55.56 308 ILE A O 1
ATOM 2349 N N . LEU A 1 309 ? -17.950 0.891 49.791 1.00 60.75 309 LEU A N 1
ATOM 2350 C CA . LEU A 1 309 ? -18.639 -0.100 50.611 1.00 60.75 309 LEU A CA 1
ATOM 2351 C C . LEU A 1 309 ? -17.679 -0.737 51.622 1.00 60.75 309 LEU A C 1
ATOM 2353 O O . LEU A 1 309 ? -18.015 -0.784 52.800 1.00 60.75 309 LEU A O 1
ATOM 2357 N N . ALA A 1 310 ? -16.488 -1.161 51.185 1.00 60.72 310 ALA A N 1
ATOM 2358 C CA . ALA A 1 310 ? -15.479 -1.778 52.046 1.00 60.72 310 ALA A CA 1
ATOM 2359 C C . ALA A 1 310 ? -14.977 -0.833 53.152 1.00 60.72 310 ALA A C 1
ATOM 2361 O O . ALA A 1 310 ? -14.816 -1.255 54.299 1.00 60.72 310 ALA A O 1
ATOM 2362 N N . PHE A 1 311 ? -14.767 0.450 52.840 1.00 51.97 311 PHE A N 1
ATOM 2363 C CA . PHE A 1 311 ? -14.377 1.452 53.837 1.00 51.97 311 PHE A CA 1
ATOM 2364 C C . PHE A 1 311 ? -15.490 1.725 54.849 1.00 51.97 311 PHE A C 1
ATOM 2366 O O . PHE A 1 311 ? -15.209 1.856 56.040 1.00 51.97 311 PHE A O 1
ATOM 2373 N N . VAL A 1 312 ? -16.750 1.767 54.407 1.00 61.25 312 VAL A N 1
ATOM 2374 C CA . VAL A 1 312 ? -17.899 1.949 55.303 1.00 61.25 312 VAL A CA 1
ATOM 2375 C C . VAL A 1 312 ? -18.060 0.742 56.228 1.00 61.25 312 VAL A C 1
ATOM 2377 O O . VAL A 1 312 ? -18.179 0.932 57.438 1.00 61.25 312 VAL A O 1
ATOM 2380 N N . 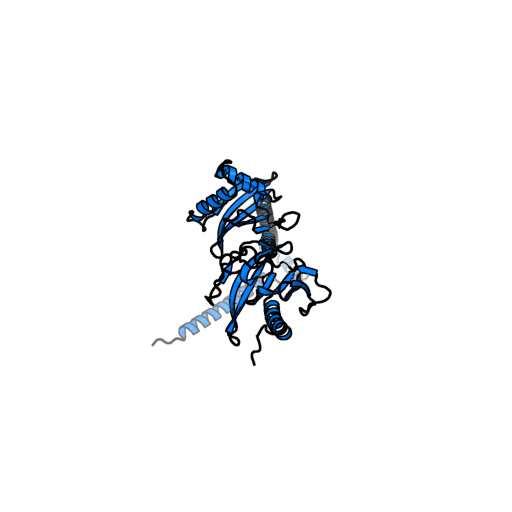THR A 1 313 ? -17.990 -0.497 55.723 1.00 64.31 313 THR A N 1
ATOM 2381 C CA . THR A 1 313 ? -18.053 -1.688 56.592 1.00 64.31 313 THR A CA 1
ATOM 2382 C C . THR A 1 313 ? -16.877 -1.758 57.554 1.00 64.31 313 THR A C 1
ATOM 2384 O O . THR A 1 313 ? -17.089 -2.037 58.734 1.00 64.31 313 THR A O 1
ATOM 2387 N N . ALA A 1 314 ? -15.655 -1.470 57.099 1.00 57.91 314 ALA A N 1
ATOM 2388 C CA . ALA A 1 314 ? -14.482 -1.425 57.971 1.00 57.91 314 ALA A CA 1
ATOM 2389 C C . ALA A 1 314 ? -14.619 -0.342 59.055 1.00 57.91 314 ALA A C 1
ATOM 2391 O O . ALA A 1 314 ? -14.345 -0.610 60.225 1.00 57.91 314 ALA A O 1
ATOM 2392 N N . GLY A 1 315 ? -15.109 0.848 58.693 1.00 49.03 315 GLY A N 1
ATOM 2393 C CA . GLY A 1 315 ? -15.382 1.943 59.623 1.00 49.03 315 GLY A CA 1
ATOM 2394 C C . GLY A 1 315 ? -16.452 1.589 60.657 1.00 49.03 315 GLY A C 1
ATOM 2395 O O . GLY A 1 315 ? -16.246 1.804 61.850 1.00 49.03 315 GLY A O 1
ATOM 2396 N N . CYS A 1 316 ? -17.559 0.970 60.236 1.00 60.19 316 CYS A N 1
ATOM 2397 C CA . CYS A 1 316 ? -18.601 0.486 61.144 1.00 60.19 316 CYS A CA 1
ATOM 2398 C C . CYS A 1 316 ? -18.082 -0.606 62.089 1.00 60.19 316 CYS A C 1
ATOM 2400 O O . CYS A 1 316 ? -18.363 -0.561 63.286 1.00 60.19 316 CYS A O 1
ATOM 2402 N N . LEU A 1 317 ? -17.297 -1.564 61.588 1.00 59.81 317 LEU A N 1
ATOM 2403 C CA . LEU A 1 317 ? -16.684 -2.606 62.416 1.00 59.81 317 LEU A CA 1
ATOM 2404 C C . LEU A 1 317 ? -15.716 -2.009 63.441 1.00 59.81 317 LEU A C 1
ATOM 2406 O O . LEU A 1 317 ? -15.760 -2.379 64.613 1.00 59.81 317 LEU A O 1
ATOM 2410 N N . PHE A 1 318 ? -14.887 -1.052 63.024 1.00 54.38 318 PHE A N 1
ATOM 2411 C CA . PHE A 1 318 ? -13.969 -0.345 63.912 1.00 54.38 318 PHE A CA 1
ATOM 2412 C C . PHE A 1 318 ? -14.717 0.446 64.993 1.00 54.38 318 PHE A C 1
ATOM 2414 O O . PHE A 1 318 ? -14.372 0.351 66.171 1.00 54.38 318 PHE A O 1
ATOM 2421 N N . ALA A 1 319 ? -15.792 1.147 64.619 1.00 55.34 319 ALA A N 1
ATOM 2422 C CA . ALA A 1 319 ? -16.658 1.848 65.561 1.00 55.34 319 ALA A CA 1
ATOM 2423 C C . ALA A 1 319 ? -17.281 0.883 66.582 1.00 55.34 319 ALA A C 1
ATOM 2425 O O . ALA A 1 319 ? -17.196 1.136 67.778 1.00 55.34 319 ALA A O 1
ATOM 2426 N N . ILE A 1 320 ? -17.809 -0.267 66.143 1.00 66.06 320 ILE A N 1
ATOM 2427 C CA . ILE A 1 320 ? -18.359 -1.299 67.041 1.00 66.06 320 ILE A CA 1
ATOM 2428 C C . ILE A 1 320 ? -17.292 -1.816 68.014 1.00 66.06 320 ILE A C 1
ATOM 2430 O O . ILE A 1 320 ? -17.578 -2.004 69.199 1.00 66.06 320 ILE A O 1
ATOM 2434 N N . VAL A 1 321 ? -16.065 -2.051 67.539 1.00 62.03 321 VAL A N 1
ATOM 2435 C CA . VAL A 1 321 ? -14.955 -2.502 68.390 1.00 62.03 321 VAL A CA 1
ATOM 2436 C C . VAL A 1 321 ? -14.622 -1.443 69.441 1.00 62.03 321 VAL A C 1
ATOM 2438 O O . VAL A 1 321 ? -14.550 -1.786 70.620 1.00 62.03 321 VAL A O 1
ATOM 2441 N N . ILE A 1 322 ? -14.493 -0.169 69.059 1.00 59.97 322 ILE A N 1
ATOM 2442 C CA . ILE A 1 322 ? -14.239 0.924 70.010 1.00 59.97 322 ILE A CA 1
ATOM 2443 C C . ILE A 1 322 ? -15.389 1.064 71.008 1.00 59.97 322 ILE A C 1
ATOM 2445 O O . ILE A 1 322 ? -15.136 1.124 72.209 1.00 59.97 322 ILE A O 1
ATOM 2449 N N . THR A 1 323 ? -16.644 1.059 70.556 1.00 65.62 323 THR A N 1
ATOM 2450 C CA . THR A 1 323 ? -17.811 1.169 71.441 1.00 65.62 323 THR A CA 1
ATOM 2451 C C . THR A 1 323 ? -17.858 0.024 72.450 1.00 65.62 323 THR A C 1
ATOM 2453 O O . THR A 1 323 ? -18.101 0.271 73.627 1.00 65.62 323 THR A O 1
ATOM 2456 N N . ARG A 1 324 ? -17.556 -1.217 72.041 1.00 59.81 324 ARG A N 1
ATOM 2457 C CA . ARG A 1 324 ? -17.475 -2.361 72.967 1.00 59.81 324 ARG A CA 1
ATOM 2458 C C . ARG A 1 324 ? -16.362 -2.203 73.998 1.00 59.81 324 ARG A C 1
ATOM 2460 O O . ARG A 1 324 ? -16.567 -2.548 75.156 1.00 59.81 324 ARG A O 1
ATOM 2467 N N . GLN A 1 325 ? -15.205 -1.684 73.595 1.00 53.34 325 GLN A N 1
ATOM 2468 C CA . GLN A 1 325 ? -14.097 -1.429 74.518 1.00 53.34 325 GLN A CA 1
ATOM 2469 C C . GLN A 1 325 ? -14.442 -0.301 75.505 1.00 53.34 325 GLN A C 1
ATOM 2471 O O . GLN A 1 325 ? -14.195 -0.437 76.700 1.00 53.34 325 GLN A O 1
ATOM 2476 N N . LEU A 1 326 ? -15.080 0.775 75.034 1.00 49.00 326 LEU A N 1
ATOM 2477 C CA . LEU A 1 326 ? -15.544 1.879 75.879 1.00 49.00 326 LEU A CA 1
ATOM 2478 C C . LEU A 1 326 ? -16.652 1.450 76.851 1.00 49.00 326 LEU A C 1
ATOM 2480 O O . LEU A 1 326 ? -16.641 1.897 77.992 1.00 49.00 326 LEU A O 1
ATOM 2484 N N . ASP A 1 327 ? -17.564 0.562 76.447 1.00 57.69 327 ASP A N 1
ATOM 2485 C CA . ASP A 1 327 ? -18.623 0.039 77.324 1.00 57.69 327 ASP A CA 1
ATOM 2486 C C . ASP A 1 327 ? -18.044 -0.822 78.464 1.00 57.69 327 ASP A C 1
ATOM 2488 O O . ASP A 1 327 ? -18.474 -0.728 79.613 1.00 57.69 327 ASP A O 1
ATOM 2492 N N . VAL A 1 328 ? -16.995 -1.607 78.189 1.00 57.12 328 VAL A N 1
ATOM 2493 C CA . VAL A 1 328 ? -16.254 -2.342 79.231 1.00 57.12 328 VAL A CA 1
ATOM 2494 C C . VAL A 1 328 ? -15.581 -1.377 80.211 1.00 57.12 328 VAL A C 1
ATOM 2496 O O . VAL A 1 328 ? -15.669 -1.584 81.422 1.00 57.12 328 VAL A O 1
ATOM 2499 N N . VAL A 1 329 ? -14.964 -0.301 79.711 1.00 54.25 329 VAL A N 1
ATOM 2500 C CA . VAL A 1 329 ? -14.355 0.744 80.552 1.00 54.25 329 VAL A CA 1
ATOM 2501 C C . VAL A 1 329 ? -15.413 1.460 81.396 1.00 54.25 329 VAL A C 1
ATOM 2503 O O . VAL A 1 329 ? -15.220 1.627 82.599 1.00 54.25 329 VAL A O 1
ATOM 2506 N N . ALA A 1 330 ? -16.555 1.829 80.812 1.00 58.06 330 ALA A N 1
ATOM 2507 C CA . ALA A 1 330 ? -17.656 2.474 81.526 1.00 58.06 330 ALA A CA 1
ATOM 2508 C C . ALA A 1 330 ? -18.193 1.588 82.662 1.00 58.06 330 ALA A C 1
ATOM 2510 O O . ALA A 1 330 ? -18.349 2.062 83.786 1.00 58.06 330 ALA A O 1
ATOM 2511 N N . ARG A 1 331 ? -18.382 0.283 82.411 1.00 59.91 331 ARG A N 1
ATOM 2512 C CA . ARG A 1 331 ? -18.788 -0.685 83.446 1.00 59.91 331 ARG A CA 1
ATOM 2513 C C . ARG A 1 331 ? -17.750 -0.830 84.556 1.00 59.91 331 ARG A C 1
ATOM 2515 O O . ARG A 1 331 ? -18.124 -0.947 85.717 1.00 59.91 331 ARG A O 1
ATOM 2522 N N . GLN A 1 332 ? -16.457 -0.815 84.231 1.00 54.50 332 GLN A N 1
ATOM 2523 C CA . GLN A 1 332 ? -15.390 -0.864 85.237 1.00 54.50 332 GLN A CA 1
ATOM 2524 C C . GLN A 1 332 ? -15.354 0.401 86.105 1.00 54.50 332 GLN A C 1
ATOM 2526 O O . GLN A 1 332 ? -15.214 0.296 87.322 1.00 54.50 332 GLN A O 1
ATOM 2531 N N . ILE A 1 333 ? -15.540 1.581 85.505 1.00 56.41 333 ILE A N 1
ATOM 2532 C CA . ILE A 1 333 ? -15.641 2.855 86.233 1.00 56.41 333 ILE A CA 1
ATOM 2533 C C . ILE A 1 333 ? -16.871 2.861 87.153 1.00 56.41 333 ILE A C 1
ATOM 2535 O O . ILE A 1 333 ? -16.771 3.283 88.304 1.00 56.41 333 ILE A O 1
ATOM 2539 N N . ASP A 1 334 ? -18.014 2.353 86.690 1.00 55.03 334 ASP A N 1
ATOM 2540 C CA . ASP A 1 334 ? -19.242 2.298 87.492 1.00 55.03 334 ASP A CA 1
ATOM 2541 C C . ASP A 1 334 ? -19.146 1.277 88.648 1.00 55.03 334 ASP A C 1
ATOM 2543 O O . ASP A 1 334 ? -19.605 1.531 89.762 1.00 55.03 334 ASP A O 1
ATOM 2547 N N . MET A 1 335 ? -18.447 0.152 88.444 1.00 53.41 335 MET A N 1
ATOM 2548 C CA . MET A 1 335 ? -18.127 -0.802 89.517 1.00 53.41 335 MET A CA 1
ATOM 2549 C C . MET A 1 335 ? -17.159 -0.220 90.562 1.00 53.41 335 MET A C 1
ATOM 2551 O O . MET A 1 335 ? -17.339 -0.463 91.757 1.00 53.41 335 MET A O 1
ATOM 2555 N N . LEU A 1 336 ? -16.181 0.593 90.140 1.00 47.81 336 LEU A N 1
ATOM 2556 C CA . LEU A 1 336 ? -15.276 1.324 91.040 1.00 47.81 336 LEU A CA 1
ATOM 2557 C C . LEU A 1 336 ? -16.016 2.392 91.856 1.00 47.81 336 LEU A C 1
ATOM 2559 O O . LEU A 1 336 ? -15.763 2.545 93.051 1.00 47.81 336 LEU A O 1
ATOM 2563 N N . LYS A 1 337 ? -16.970 3.094 91.234 1.00 51.66 337 LYS A N 1
ATOM 2564 C CA . LYS A 1 337 ? -17.819 4.095 91.896 1.00 51.66 337 LYS A CA 1
ATOM 2565 C C . LYS A 1 337 ? -18.708 3.482 92.986 1.00 51.66 337 LYS A C 1
ATOM 2567 O O . LYS A 1 337 ? -18.999 4.148 93.975 1.00 51.66 337 LYS A O 1
ATOM 2572 N N . ASN A 1 338 ? -19.083 2.212 92.838 1.00 53.50 338 ASN A N 1
ATOM 2573 C CA . ASN A 1 338 ? -19.916 1.474 93.791 1.00 53.50 338 ASN A CA 1
ATOM 2574 C C . ASN A 1 338 ? -19.125 0.734 94.896 1.00 53.50 338 ASN A C 1
ATOM 2576 O O . ASN A 1 338 ? -19.715 -0.067 95.619 1.00 53.50 338 ASN A O 1
ATOM 2580 N N . LEU A 1 339 ? -17.814 0.998 95.056 1.00 51.88 339 LEU A N 1
ATOM 2581 C CA . LEU A 1 339 ? -16.954 0.510 96.158 1.00 51.88 339 LEU A CA 1
ATOM 2582 C C . LEU A 1 339 ? -16.982 -1.023 96.397 1.00 51.88 339 LEU A C 1
ATOM 2584 O O . LEU A 1 339 ? -16.676 -1.492 97.494 1.00 51.88 339 LEU A O 1
ATOM 2588 N N . LYS A 1 340 ? -17.294 -1.837 95.378 1.00 47.16 340 LYS A N 1
ATOM 2589 C CA . LYS A 1 340 ? -17.267 -3.314 95.446 1.00 47.16 340 LYS A CA 1
ATOM 2590 C C . LYS A 1 340 ? -15.884 -3.884 95.104 1.00 47.16 340 LYS A C 1
ATOM 2592 O O . LYS A 1 340 ? -15.701 -4.569 94.100 1.00 47.16 340 LYS A O 1
ATOM 2597 N N . PHE A 1 341 ? -14.888 -3.615 95.944 1.00 47.78 341 PHE A N 1
ATOM 2598 C CA . PHE A 1 341 ? -13.502 -4.041 95.690 1.00 47.78 341 PHE A CA 1
ATOM 2599 C C . PHE A 1 341 ? -13.261 -5.563 95.770 1.00 47.78 341 PHE A C 1
ATOM 2601 O O . PHE A 1 341 ? -12.264 -6.033 95.227 1.00 47.78 341 PHE A O 1
ATOM 2608 N N . SER A 1 342 ? -14.158 -6.354 96.376 1.00 44.66 342 SER A N 1
ATOM 2609 C CA . SER A 1 342 ? -13.978 -7.814 96.483 1.00 44.66 342 SER A CA 1
ATOM 2610 C C . SER A 1 342 ? -14.326 -8.590 95.207 1.00 44.66 342 SER A C 1
ATOM 2612 O O . SER A 1 342 ? -13.849 -9.703 95.037 1.00 44.66 342 SER A O 1
ATOM 2614 N N . GLU A 1 343 ? -15.108 -8.025 94.280 1.00 49.69 343 GLU A N 1
ATOM 2615 C CA . GLU A 1 343 ? -15.427 -8.685 92.996 1.00 49.69 343 GLU A CA 1
ATOM 2616 C C . GLU A 1 343 ? -14.379 -8.419 91.902 1.00 49.69 343 GLU A C 1
ATOM 2618 O O . GLU A 1 343 ? -14.343 -9.130 90.899 1.00 49.69 343 GLU A O 1
ATOM 2623 N N . VAL A 1 344 ? -13.496 -7.431 92.091 1.00 47.53 344 VAL A N 1
ATOM 2624 C CA . VAL A 1 344 ? -12.401 -7.129 91.147 1.00 47.53 344 VAL A CA 1
ATOM 2625 C C . VAL A 1 344 ? -11.162 -7.993 91.417 1.00 47.53 344 VAL A C 1
ATOM 2627 O O . VAL A 1 344 ? -10.369 -8.227 90.508 1.00 47.53 344 VAL A O 1
ATOM 2630 N N . LEU A 1 345 ? -11.005 -8.501 92.642 1.00 45.59 345 LEU A N 1
ATOM 2631 C CA . LEU A 1 345 ? -9.818 -9.250 93.065 1.00 45.59 345 LEU A CA 1
ATOM 2632 C C . LEU A 1 345 ? -9.958 -10.777 92.983 1.00 45.59 345 LEU A C 1
ATOM 2634 O O . LEU A 1 345 ? -8.936 -11.451 92.987 1.00 45.59 345 LEU A O 1
ATOM 2638 N N . ASP A 1 346 ? -11.169 -11.326 92.832 1.00 40.94 346 ASP A N 1
ATOM 2639 C CA . ASP A 1 346 ? -11.403 -12.775 92.980 1.00 40.94 346 ASP A CA 1
ATOM 2640 C C . ASP A 1 346 ? -11.742 -13.516 91.671 1.00 40.94 346 ASP A C 1
ATOM 2642 O O . ASP A 1 346 ? -12.506 -14.482 91.631 1.00 40.94 346 ASP A O 1
ATOM 2646 N N . LYS A 1 347 ? -11.153 -13.072 90.553 1.00 43.03 347 LYS A N 1
ATOM 2647 C CA . LYS A 1 347 ? -11.061 -13.882 89.327 1.00 43.03 347 LYS A CA 1
ATOM 2648 C C . LYS A 1 347 ? -9.658 -13.828 88.729 1.00 43.03 347 LYS A C 1
ATOM 2650 O O . LYS A 1 347 ? -9.426 -13.241 87.675 1.00 43.03 347 LYS A O 1
ATOM 2655 N N . GLU A 1 348 ? -8.757 -14.609 89.321 1.00 43.75 348 GLU A N 1
ATOM 2656 C CA . GLU A 1 348 ? -7.537 -15.130 88.676 1.00 43.75 348 GLU A CA 1
ATOM 2657 C C . GLU A 1 348 ? -7.817 -16.071 87.474 1.00 43.75 348 GLU A C 1
ATOM 2659 O O . GLU A 1 348 ? -6.922 -16.725 86.944 1.00 43.75 348 GLU A O 1
ATOM 2664 N N . SER A 1 349 ? -9.045 -16.106 86.949 1.00 43.16 349 SER A N 1
ATOM 2665 C CA . SER A 1 349 ? -9.402 -16.796 85.707 1.00 43.16 349 SER A CA 1
ATOM 2666 C C . SER A 1 349 ? -10.066 -15.829 84.722 1.00 43.16 349 SER A C 1
ATOM 2668 O O . SER A 1 349 ? -11.283 -15.771 84.570 1.00 43.16 349 SER A O 1
ATOM 2670 N N . GLY A 1 350 ? -9.246 -15.038 84.027 1.00 40.72 350 GLY A N 1
ATOM 2671 C CA . GLY A 1 350 ? -9.736 -14.216 82.915 1.00 40.72 350 GLY A CA 1
ATOM 2672 C C . GLY A 1 350 ? -8.747 -13.221 82.318 1.00 40.72 350 GLY A C 1
ATOM 2673 O O . GLY A 1 350 ? -8.916 -12.814 81.172 1.00 40.72 350 GLY A O 1
ATOM 2674 N N . VAL A 1 351 ? -7.671 -12.864 83.024 1.00 43.16 351 VAL A N 1
ATOM 2675 C CA . VAL A 1 351 ? -6.668 -11.908 82.523 1.00 43.16 351 VAL A CA 1
ATOM 2676 C C . VAL A 1 351 ? -5.540 -12.638 81.787 1.00 43.16 351 VAL A C 1
ATOM 2678 O O . VAL A 1 351 ? -4.383 -12.663 82.194 1.00 43.16 351 VAL A O 1
ATOM 2681 N N . LYS A 1 352 ? -5.877 -13.245 80.648 1.00 44.31 352 LYS A N 1
ATOM 2682 C CA . LYS A 1 352 ? -4.903 -13.563 79.593 1.00 44.31 352 LYS A CA 1
ATOM 2683 C C . LYS A 1 352 ? -5.386 -12.981 78.270 1.00 44.31 352 LYS A C 1
ATOM 2685 O O . LYS A 1 352 ? -5.906 -13.700 77.424 1.00 44.31 352 LYS A O 1
ATOM 2690 N N . LYS A 1 353 ? -5.164 -11.674 78.094 1.00 40.09 353 LYS A N 1
ATOM 2691 C CA . LYS A 1 353 ? -4.521 -11.069 76.911 1.00 40.09 353 LYS A CA 1
ATOM 2692 C C . LYS A 1 353 ? -4.335 -9.562 77.140 1.00 40.09 353 LYS A C 1
ATOM 2694 O O . LYS A 1 353 ? -5.203 -8.885 77.670 1.00 40.09 353 LYS A O 1
ATOM 2699 N N . ARG A 1 354 ? -3.121 -9.114 76.833 1.00 46.34 354 ARG A N 1
ATOM 2700 C CA . ARG A 1 354 ? -2.462 -7.861 77.226 1.00 46.34 354 ARG A CA 1
ATOM 2701 C C . ARG A 1 354 ? -3.114 -6.620 76.590 1.00 46.34 354 ARG A C 1
ATOM 2703 O O . ARG A 1 354 ? -3.687 -6.711 75.511 1.00 46.34 354 ARG A O 1
ATOM 2710 N N . SER A 1 355 ? -3.004 -5.474 77.266 1.00 43.16 355 SER A N 1
ATOM 2711 C CA . SER A 1 355 ? -3.564 -4.180 76.847 1.00 43.16 355 SER A CA 1
ATOM 2712 C C . SER A 1 355 ? -2.728 -3.518 75.745 1.00 43.16 355 SER A C 1
ATOM 2714 O O . SER A 1 355 ? -1.590 -3.118 75.982 1.00 43.16 355 SER A O 1
ATOM 2716 N N . PHE A 1 356 ? -3.320 -3.354 74.558 1.00 46.06 356 PHE A N 1
ATOM 2717 C CA . PHE A 1 356 ? -2.726 -2.650 73.412 1.00 46.06 356 PHE A CA 1
ATOM 2718 C C . PHE A 1 356 ? -2.615 -1.133 73.641 1.00 46.06 356 PHE A C 1
ATOM 2720 O O . PHE A 1 356 ? -1.776 -0.489 73.034 1.00 46.06 356 PHE A O 1
ATOM 2727 N N . VAL A 1 357 ? -3.394 -0.546 74.559 1.00 43.50 357 VAL A N 1
ATOM 2728 C CA . VAL A 1 357 ? -3.290 0.887 74.906 1.00 43.50 357 VAL A CA 1
ATOM 2729 C C . VAL A 1 357 ? -1.957 1.191 75.601 1.00 43.50 357 VAL A C 1
ATOM 2731 O O . VAL A 1 357 ? -1.373 2.248 75.384 1.00 43.50 357 VAL A O 1
ATOM 2734 N N . PHE A 1 358 ? -1.429 0.236 76.370 1.00 45.34 358 PHE A N 1
ATOM 2735 C CA . PHE A 1 358 ? -0.112 0.346 77.002 1.00 45.34 358 PHE A CA 1
ATOM 2736 C C . PHE A 1 358 ? 1.034 0.199 75.984 1.00 45.34 358 PHE A C 1
ATOM 2738 O O . PHE A 1 358 ? 2.067 0.853 76.112 1.00 45.34 358 PHE A O 1
ATOM 2745 N N . GLU A 1 359 ? 0.844 -0.619 74.943 1.00 50.47 359 GLU A N 1
ATOM 2746 C CA . GLU A 1 359 ? 1.789 -0.732 73.822 1.00 50.47 359 GLU A CA 1
ATOM 2747 C C . GLU A 1 359 ? 1.727 0.487 72.895 1.00 50.47 359 GLU A C 1
ATOM 2749 O O . GLU A 1 359 ? 2.775 0.977 72.487 1.00 50.47 359 GLU A O 1
ATOM 2754 N N . LEU A 1 360 ? 0.536 1.033 72.629 1.00 46.72 360 LEU A N 1
ATOM 2755 C CA . LEU A 1 360 ? 0.361 2.250 71.837 1.00 46.72 360 LEU A CA 1
ATOM 2756 C C . LEU A 1 360 ? 1.006 3.456 72.534 1.00 46.72 360 LEU A C 1
ATOM 2758 O O . LEU A 1 360 ? 1.725 4.207 71.884 1.00 46.72 360 LEU A O 1
ATOM 2762 N N . ALA A 1 361 ? 0.826 3.591 73.854 1.00 48.72 361 ALA A N 1
ATOM 2763 C CA . ALA A 1 361 ? 1.476 4.627 74.656 1.00 48.72 361 ALA A CA 1
ATOM 2764 C C . ALA A 1 361 ? 3.011 4.495 74.636 1.00 48.72 361 ALA A C 1
ATOM 2766 O O . ALA A 1 361 ? 3.700 5.488 74.414 1.00 48.72 361 ALA A O 1
ATOM 2767 N N . LYS A 1 362 ? 3.553 3.271 74.751 1.00 55.56 362 LYS A N 1
ATOM 2768 C CA . LYS A 1 362 ? 5.002 3.016 74.634 1.00 55.56 362 LYS A CA 1
ATOM 2769 C C . LYS A 1 362 ? 5.569 3.274 73.234 1.00 55.56 362 LYS A C 1
ATOM 2771 O O . LYS A 1 362 ? 6.706 3.719 73.113 1.00 55.56 362 LYS A O 1
ATOM 2776 N N . LEU A 1 363 ? 4.812 2.990 72.174 1.00 52.75 363 LEU A N 1
ATOM 2777 C CA . LEU A 1 363 ? 5.247 3.206 70.788 1.00 52.75 363 LEU A CA 1
ATOM 2778 C C . LEU A 1 363 ? 5.232 4.703 70.440 1.00 52.75 363 LEU A C 1
ATOM 2780 O O . LEU A 1 363 ? 6.139 5.193 69.769 1.00 52.75 363 LEU A O 1
ATOM 2784 N N . GLN A 1 364 ? 4.256 5.446 70.969 1.00 51.44 364 GLN A N 1
ATOM 2785 C CA . GLN A 1 364 ? 4.192 6.904 70.866 1.00 51.44 364 GLN A CA 1
ATOM 2786 C C . GLN A 1 364 ? 5.340 7.585 71.638 1.00 51.44 364 GLN A C 1
ATOM 2788 O O . GLN A 1 364 ? 5.925 8.544 71.136 1.00 51.44 364 GLN A O 1
ATOM 2793 N N . GLU A 1 365 ? 5.711 7.054 72.807 1.00 56.91 365 GLU A N 1
ATOM 2794 C CA . GLU A 1 365 ? 6.844 7.515 73.624 1.00 56.91 365 GLU A CA 1
ATOM 2795 C C . GLU A 1 365 ? 8.198 7.244 72.934 1.00 56.91 365 GLU A C 1
ATOM 2797 O O . GLU A 1 365 ? 9.010 8.159 72.788 1.00 56.91 365 GLU A O 1
ATOM 2802 N N . ALA A 1 366 ? 8.396 6.043 72.372 1.00 57.22 366 ALA A N 1
ATOM 2803 C CA . ALA A 1 366 ? 9.596 5.692 71.600 1.00 57.22 366 ALA A CA 1
ATOM 2804 C C . ALA A 1 366 ? 9.741 6.507 70.298 1.00 57.22 366 ALA A C 1
ATOM 2806 O O . ALA A 1 366 ? 10.849 6.888 69.910 1.00 57.22 366 ALA A O 1
ATOM 2807 N N . PHE A 1 367 ? 8.628 6.814 69.622 1.00 52.44 367 PHE A N 1
ATOM 2808 C CA . PHE A 1 367 ? 8.620 7.677 68.437 1.00 52.44 367 PHE A CA 1
ATOM 2809 C C . PHE A 1 367 ? 8.991 9.126 68.792 1.00 52.44 367 PHE A C 1
ATOM 2811 O O . PHE A 1 367 ? 9.759 9.766 68.074 1.00 52.44 367 PHE A O 1
ATOM 2818 N N . HIS A 1 368 ? 8.510 9.632 69.931 1.00 58.38 368 HIS A N 1
ATOM 2819 C CA . HIS A 1 368 ? 8.852 10.967 70.423 1.00 58.38 368 HIS A CA 1
ATOM 2820 C C . HIS A 1 368 ? 10.343 11.091 70.784 1.00 58.38 368 HIS A C 1
ATOM 2822 O O . HIS A 1 368 ? 10.990 12.082 70.433 1.00 58.38 368 HIS A O 1
ATOM 2828 N N . GLU A 1 369 ? 10.920 10.068 71.415 1.00 59.22 369 GLU A N 1
ATOM 2829 C CA . GLU A 1 369 ? 12.342 10.030 71.769 1.00 59.22 369 GLU A CA 1
ATOM 2830 C C . GLU A 1 369 ? 13.239 9.978 70.516 1.00 59.22 369 GLU A C 1
ATOM 2832 O O . GLU A 1 369 ? 14.206 10.737 70.401 1.00 59.22 369 GLU A O 1
ATOM 2837 N N . MET A 1 370 ? 12.853 9.181 69.511 1.00 50.47 370 MET A N 1
ATOM 2838 C CA . MET A 1 370 ? 13.552 9.079 68.224 1.00 50.47 370 MET A CA 1
ATOM 2839 C C . MET A 1 370 ? 13.528 10.401 67.436 1.00 50.47 370 MET A C 1
ATOM 2841 O O . MET A 1 370 ? 14.559 10.825 66.912 1.00 50.47 370 MET A O 1
ATOM 2845 N N . VAL A 1 371 ? 12.387 11.099 67.403 1.00 55.25 371 VAL A N 1
ATOM 2846 C CA . VAL A 1 371 ? 12.253 12.426 66.771 1.00 55.25 371 VAL A CA 1
ATOM 2847 C C . VAL A 1 371 ? 13.071 13.484 67.515 1.00 55.25 371 VAL A C 1
ATOM 2849 O O . VAL A 1 371 ? 13.681 14.348 66.885 1.00 55.25 371 VAL A O 1
ATOM 2852 N N . THR A 1 372 ? 13.152 13.395 68.844 1.00 61.69 372 THR A N 1
ATOM 2853 C CA . THR A 1 372 ? 13.952 14.316 69.664 1.00 61.69 372 THR A CA 1
ATOM 2854 C C . THR A 1 372 ? 15.446 14.131 69.410 1.00 61.69 372 THR A C 1
ATOM 2856 O O . THR A 1 372 ? 16.163 15.118 69.240 1.00 61.69 372 THR A O 1
ATOM 2859 N N . VAL A 1 373 ? 15.921 12.884 69.307 1.00 64.06 373 VAL A N 1
ATOM 2860 C CA . VAL A 1 373 ? 17.306 12.576 68.916 1.00 64.06 373 VAL A CA 1
ATOM 2861 C C . VAL A 1 373 ? 17.577 13.048 67.488 1.00 64.06 373 VAL A C 1
ATOM 2863 O O . VAL A 1 373 ? 18.561 13.748 67.277 1.00 64.06 373 VAL A O 1
ATOM 2866 N N . PHE A 1 374 ? 16.680 12.782 66.535 1.00 50.47 374 PHE A N 1
ATOM 2867 C CA . PHE A 1 374 ? 16.820 13.224 65.143 1.00 50.47 374 PHE A CA 1
ATOM 2868 C C . PHE A 1 374 ? 16.879 14.757 65.014 1.00 50.47 374 PHE A C 1
ATOM 2870 O O . PHE A 1 374 ? 17.737 15.292 64.312 1.00 50.47 374 PHE A O 1
ATOM 2877 N N . ALA A 1 375 ? 16.037 15.484 65.756 1.00 57.69 375 ALA A N 1
ATOM 2878 C CA . ALA A 1 375 ? 16.059 16.945 65.829 1.00 57.69 375 ALA A CA 1
ATOM 2879 C C . ALA A 1 375 ? 17.336 17.481 66.498 1.00 57.69 375 ALA A C 1
ATOM 2881 O O . ALA A 1 375 ? 17.867 18.515 66.085 1.00 57.69 375 ALA A O 1
ATOM 2882 N N . LYS A 1 376 ? 17.863 16.772 67.506 1.00 60.38 376 LYS A N 1
ATOM 2883 C CA . LYS A 1 376 ? 19.135 17.106 68.159 1.00 60.38 376 LYS A CA 1
ATOM 2884 C C . LYS A 1 376 ? 20.310 16.877 67.205 1.00 60.38 376 LYS A C 1
ATOM 2886 O O . LYS A 1 376 ? 21.141 17.765 67.086 1.00 60.38 376 LYS A O 1
ATOM 2891 N N . THR A 1 377 ? 20.324 15.783 66.442 1.00 55.34 377 THR A N 1
ATOM 2892 C CA . THR A 1 377 ? 21.330 15.494 65.404 1.00 55.34 377 THR A CA 1
ATOM 2893 C C . THR A 1 377 ? 21.268 16.489 64.238 1.00 55.34 377 THR A C 1
ATOM 2895 O O . THR A 1 377 ? 22.312 16.901 63.737 1.00 55.34 377 THR A O 1
ATOM 2898 N N . LEU A 1 378 ? 20.073 16.945 63.841 1.00 50.56 378 LEU A N 1
ATOM 2899 C CA . LEU A 1 378 ? 19.884 18.024 62.859 1.00 50.56 378 LEU A CA 1
ATOM 2900 C C . LEU A 1 378 ? 20.392 19.376 63.375 1.00 50.56 378 LEU A C 1
ATOM 2902 O O . LEU A 1 378 ? 21.091 20.075 62.645 1.00 50.56 378 LEU A O 1
ATOM 2906 N N . LYS A 1 379 ? 20.116 19.720 64.642 1.00 52.66 379 LYS A N 1
ATOM 2907 C CA . LYS A 1 379 ? 20.668 20.925 65.280 1.00 52.66 379 LYS A CA 1
ATOM 2908 C C . LYS A 1 379 ? 22.183 20.851 65.420 1.00 52.66 379 LYS A C 1
ATOM 2910 O O . LYS A 1 379 ? 22.847 21.817 65.087 1.00 52.66 379 LYS A O 1
ATOM 2915 N N . THR A 1 380 ? 22.753 19.724 65.842 1.00 55.03 380 THR A N 1
ATOM 2916 C CA . THR A 1 380 ? 24.212 19.568 65.952 1.00 55.03 380 THR A CA 1
ATOM 2917 C C . THR A 1 380 ? 24.899 19.626 64.582 1.00 55.03 380 THR A C 1
ATOM 2919 O O . THR A 1 380 ? 25.961 20.228 64.484 1.00 55.03 380 THR A O 1
ATOM 2922 N N . ASN A 1 381 ? 24.277 19.113 63.511 1.00 49.41 381 ASN A N 1
ATOM 2923 C CA . ASN A 1 381 ? 24.784 19.271 62.139 1.00 49.41 381 ASN A CA 1
ATOM 2924 C C . ASN A 1 381 ? 24.595 20.689 61.565 1.00 49.41 381 ASN A C 1
ATOM 2926 O O . ASN A 1 381 ? 25.396 21.110 60.735 1.00 49.41 381 ASN A O 1
ATOM 2930 N N . GLN A 1 382 ? 23.591 21.453 62.010 1.00 50.88 382 GLN A N 1
ATOM 2931 C CA . GLN A 1 382 ? 23.447 22.874 61.656 1.00 50.88 382 GLN A CA 1
ATOM 2932 C C . GLN A 1 382 ? 24.388 23.787 62.462 1.00 50.88 382 GLN A C 1
ATOM 2934 O O . GLN A 1 382 ? 24.863 24.784 61.927 1.00 50.88 382 GLN A O 1
ATOM 2939 N N . SER A 1 383 ? 24.715 23.431 63.708 1.00 52.72 383 SER A N 1
ATOM 2940 C CA . SER A 1 383 ? 25.689 24.139 64.556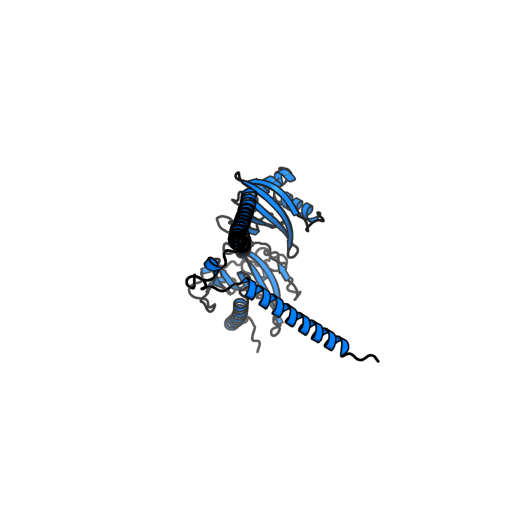 1.00 52.72 383 SER A CA 1
ATOM 2941 C C . SER A 1 383 ? 27.149 23.776 64.257 1.00 52.72 383 SER A C 1
ATOM 2943 O O . SER A 1 383 ? 28.052 24.447 64.748 1.00 52.72 383 SER A O 1
ATOM 2945 N N . ALA A 1 384 ? 27.398 22.727 63.466 1.00 51.00 384 ALA A N 1
ATOM 2946 C CA . ALA A 1 384 ? 28.723 22.317 62.995 1.00 51.00 384 ALA A CA 1
ATOM 2947 C C . ALA A 1 384 ? 29.096 22.944 61.633 1.00 51.00 384 ALA A C 1
ATOM 2949 O O . ALA A 1 384 ? 29.824 22.351 60.838 1.00 51.00 384 ALA A O 1
ATOM 2950 N N . ARG A 1 385 ? 28.635 24.174 61.374 1.00 39.62 385 ARG A N 1
ATOM 2951 C CA . ARG A 1 385 ? 29.351 25.132 60.522 1.00 39.62 385 ARG A CA 1
ATOM 2952 C C . ARG A 1 385 ? 29.713 26.350 61.383 1.00 39.62 385 ARG A C 1
ATOM 2954 O O . ARG A 1 385 ? 28.802 27.025 61.855 1.00 39.62 385 ARG A O 1
ATOM 2961 N N . PRO A 1 386 ? 31.006 26.608 61.636 1.00 41.28 386 PRO A N 1
ATOM 2962 C CA . PRO A 1 386 ? 31.438 27.722 62.468 1.00 41.28 386 PRO A CA 1
ATOM 2963 C C . PRO A 1 386 ? 31.140 29.067 61.791 1.00 41.28 386 PRO A C 1
ATOM 2965 O O . PRO A 1 386 ? 31.296 29.212 60.580 1.00 41.28 386 PRO A O 1
ATOM 2968 N N . CYS A 1 387 ? 30.728 30.051 62.593 1.00 43.00 387 CYS A N 1
ATOM 2969 C CA . CYS A 1 387 ? 30.804 31.462 62.232 1.00 43.00 387 CYS A CA 1
ATOM 2970 C C . CYS A 1 387 ? 32.275 31.896 62.215 1.00 43.00 387 CYS A C 1
ATOM 2972 O O . CYS A 1 387 ? 32.872 31.985 63.289 1.00 43.00 387 CYS A O 1
ATOM 2974 N N . LEU A 1 388 ? 32.812 32.144 61.017 1.00 36.16 388 LEU A N 1
ATOM 2975 C CA . LEU A 1 388 ? 33.723 33.226 60.588 1.00 36.16 388 LEU A CA 1
ATOM 2976 C C . LEU A 1 388 ? 34.432 32.824 59.294 1.00 36.16 388 LEU A C 1
ATOM 2978 O O . LEU A 1 388 ? 35.065 31.745 59.279 1.00 36.16 388 LEU A O 1
#